Protein AF-0000000080105604 (afdb_homodimer)

Sequence (772 aa):
MICRACRFDKCVKAGMRRECVQKRRSNKKVPKKHMLREAEIKMEIVDDFKYECPGDQTDDNSPLSVEKKSPPEFVPLDSPGMAEFKYDIPSTSTSIPQPERTPSPQSTEPETSKILNMNGEEVLRYYVDQLKSSMDRRRMIFTDDALLAVVEERGDMPFDATEPPPHSLKRQYESQRFDNLLAFDFCKSCPGFDLMDREERAIFYRACSLAYCLLDIAWITVQAYPEERHEPFMMYTDGSVCSINDMSYGWEDEEDIAAHEKKKLFLGFIQRFHDAICTPMRKIKMTPVEFAALKALCIWKLGYCEFTNSMRTIGKEHQNALFSGLRVYYEDLYESQEEIGARFGNLVLLLGTVFEMNCLIMETYKSAEVFRLFKLDELSKSLLTLMICRACRFDKCVKAGMRRECVQKRRSNKKVPKKHMLREAEIKMEIVDDFKYECPGDQTDDNSPLSVEKKSPPEFVPLDSPGMAEFKYDIPSTSTSIPQPERTPSPQSTEPETSKILNMNGEEVLRYYVDQLKSSMDRRRMIFTDDALLAVVEERGDMPFDATEPPPHSLKRQYESQRFDNLLAFDFCKSCPGFDLMDREERAIFYRACSLAYCLLDIAWITVQAYPEERHEPFMMYTDGSVCSINDMSYGWEDEEDIAAHEKKKLFLGFIQRFHDAICTPMRKIKMTPVEFAALKALCIWKLGYCEFTNSMRTIGKEHQNALFSGLRVYYEDLYESQEEIGARFGNLVLLLGTVFEMNCLIMETYKSAEVFRLFKLDELSKSLLTL

Nearest PDB structures (foldseek):
  5wgq-assembly1_A  TM=8.119E-01  e=5.573E-05  Homo sapiens
  5dxm-assembly1_B  TM=7.760E-01  e=2.494E-05  Homo sapiens
  5dtv-assembly1_B  TM=7.612E-01  e=2.086E-05  Homo sapiens
  5e19-assembly1_B  TM=7.122E-01  e=3.119E-05  Homo sapiens
  5tlv-assembly1_A  TM=7.429E-01  e=1.245E-04  Homo sapiens

Structure (mmCIF, N/CA/C/O backbone):
data_AF-0000000080105604-model_v1
#
loop_
_entity.id
_entity.type
_entity.pdbx_description
1 polymer 'NR LBD domain-containing protein'
#
loop_
_atom_site.group_PDB
_atom_site.id
_atom_site.type_symbol
_atom_site.label_atom_id
_atom_site.label_alt_id
_atom_site.label_comp_id
_atom_site.label_asym_id
_atom_site.label_entity_id
_atom_site.label_seq_id
_atom_site.pdbx_PDB_ins_code
_atom_site.Cartn_x
_atom_site.Cartn_y
_atom_site.Cartn_z
_atom_site.occupancy
_atom_site.B_iso_or_equiv
_atom_site.auth_seq_id
_atom_site.auth_comp_id
_atom_site.auth_asym_id
_atom_site.auth_atom_id
_atom_site.pdbx_PDB_model_num
ATOM 1 N N . MET A 1 1 ? -24.172 -15.391 34.781 1 20.42 1 MET A N 1
ATOM 2 C CA . MET A 1 1 ? -24.625 -14.594 33.656 1 20.42 1 MET A CA 1
ATOM 3 C C . MET A 1 1 ? -23.906 -13.25 33.594 1 20.42 1 MET A C 1
ATOM 5 O O . MET A 1 1 ? -24.281 -12.32 34.312 1 20.42 1 MET A O 1
ATOM 9 N N . ILE A 1 2 ? -22.672 -13.203 33.531 1 29.23 2 ILE A N 1
ATOM 10 C CA . ILE A 1 2 ? -21.875 -12.016 33.812 1 29.23 2 ILE A CA 1
ATOM 11 C C . ILE A 1 2 ? -22.203 -10.914 32.812 1 29.23 2 ILE A C 1
ATOM 13 O O . ILE A 1 2 ? -22.203 -11.141 31.609 1 29.23 2 ILE A O 1
ATOM 17 N N . CYS A 1 3 ? -23.094 -9.977 33.281 1 29.39 3 CYS A N 1
ATOM 18 C CA . CYS A 1 3 ? -23.75 -8.914 32.5 1 29.39 3 CYS A CA 1
ATOM 19 C C . CYS A 1 3 ? -22.734 -8.125 31.688 1 29.39 3 CYS A C 1
ATOM 21 O O . CYS A 1 3 ? -21.547 -8.141 31.984 1 29.39 3 CYS A O 1
ATOM 23 N N . ARG A 1 4 ? -23.203 -7.773 30.625 1 34.03 4 ARG A N 1
ATOM 24 C CA . ARG A 1 4 ? -22.469 -7.039 29.594 1 34.03 4 ARG A CA 1
ATOM 25 C C . ARG A 1 4 ? -21.688 -5.883 30.203 1 34.03 4 ARG A C 1
ATOM 27 O O . ARG A 1 4 ? -20.625 -5.516 29.688 1 34.03 4 ARG A O 1
ATOM 34 N N . ALA A 1 5 ? -22.25 -5.152 31.234 1 37.66 5 ALA A N 1
ATOM 35 C CA . ALA A 1 5 ? -21.547 -4.141 32.031 1 37.66 5 ALA A CA 1
ATOM 36 C C . ALA A 1 5 ? -20.281 -4.715 32.656 1 37.66 5 ALA A C 1
ATOM 38 O O . ALA A 1 5 ? -19.25 -4.043 32.688 1 37.66 5 ALA A O 1
ATOM 39 N N . CYS A 1 6 ? -20.375 -5.93 33.125 1 41.91 6 CYS A N 1
ATOM 40 C CA . CYS A 1 6 ? -19.281 -6.598 33.844 1 41.91 6 CYS A CA 1
ATOM 41 C C . CYS A 1 6 ? -18.125 -6.887 32.875 1 41.91 6 CYS A C 1
ATOM 43 O O . CYS A 1 6 ? -16.984 -7.027 33.312 1 41.91 6 CYS A O 1
ATOM 45 N N . ARG A 1 7 ? -18.531 -7.094 31.516 1 35.81 7 ARG A N 1
ATOM 46 C CA . ARG A 1 7 ? -17.406 -7.305 30.594 1 35.81 7 ARG A CA 1
ATOM 47 C C . ARG A 1 7 ? -16.641 -6.008 30.359 1 35.81 7 ARG A C 1
ATOM 49 O O . ARG A 1 7 ? -15.422 -6.02 30.203 1 35.81 7 ARG A O 1
ATOM 56 N N . PHE A 1 8 ? -17.266 -4.82 30.344 1 39.59 8 PHE A N 1
ATOM 57 C CA . PHE A 1 8 ? -16.578 -3.535 30.281 1 39.59 8 PHE A CA 1
ATOM 58 C C . PHE A 1 8 ? -15.633 -3.363 31.469 1 39.59 8 PHE A C 1
ATOM 60 O O . PHE A 1 8 ? -14.469 -3.002 31.297 1 39.59 8 PHE A O 1
ATOM 67 N N . ASP A 1 9 ? -16.062 -3.531 32.719 1 44.75 9 ASP A N 1
ATOM 68 C CA . ASP A 1 9 ? -15.25 -3.355 33.906 1 44.75 9 ASP A CA 1
ATOM 69 C C . ASP A 1 9 ? -14.117 -4.379 33.969 1 44.75 9 ASP A C 1
ATOM 71 O O . ASP A 1 9 ? -13 -4.055 34.375 1 44.75 9 ASP A O 1
ATOM 75 N N . LYS A 1 10 ? -14.273 -5.602 33.562 1 44.5 10 LYS A N 1
ATOM 76 C CA . LYS A 1 10 ? -13.18 -6.574 33.562 1 44.5 10 LYS A CA 1
ATOM 77 C C . LYS A 1 10 ? -12.109 -6.199 32.531 1 44.5 10 LYS A C 1
ATOM 79 O O . LYS A 1 10 ? -10.914 -6.367 32.812 1 44.5 10 LYS A O 1
ATOM 84 N N . CYS A 1 11 ? -12.531 -5.684 31.422 1 39.91 11 CYS A N 1
ATOM 85 C CA . CYS A 1 11 ? -11.555 -5.238 30.438 1 39.91 11 CYS A CA 1
ATOM 86 C C . CYS A 1 11 ? -10.852 -3.971 30.906 1 39.91 11 CYS A C 1
ATOM 88 O O . CYS A 1 11 ? -9.633 -3.846 30.766 1 39.91 11 CYS A O 1
ATOM 90 N N . VAL A 1 12 ? -11.531 -2.996 31.516 1 47.06 12 VAL A N 1
ATOM 91 C CA . VAL A 1 12 ? -10.883 -1.841 32.125 1 47.06 12 VAL A CA 1
ATOM 92 C C . VAL A 1 12 ? -10.023 -2.295 33.312 1 47.06 12 VAL A C 1
ATOM 94 O O . VAL A 1 12 ? -8.891 -1.823 33.469 1 47.06 12 VAL A O 1
ATOM 97 N N . LYS A 1 13 ? -10.406 -3.174 34.188 1 49.12 13 LYS A N 1
ATOM 98 C CA . LYS A 1 13 ? -9.609 -3.697 35.281 1 49.12 13 LYS A CA 1
ATOM 99 C C . LYS A 1 13 ? -8.422 -4.508 34.781 1 49.12 13 LYS A C 1
ATOM 101 O O . LYS A 1 13 ? -7.375 -4.562 35.438 1 49.12 13 LYS A O 1
ATOM 106 N N . ALA A 1 14 ? -8.57 -5.152 33.594 1 44.41 14 ALA A N 1
ATOM 107 C CA . ALA A 1 14 ? -7.453 -5.898 33.031 1 44.41 14 ALA A CA 1
ATOM 108 C C . ALA A 1 14 ? -6.508 -4.977 32.281 1 44.41 14 ALA A C 1
ATOM 110 O O . ALA A 1 14 ? -5.535 -5.434 31.672 1 44.41 14 ALA A O 1
ATOM 111 N N . GLY A 1 15 ? -6.48 -3.684 32.25 1 39.56 15 GLY A N 1
ATOM 112 C CA . GLY A 1 15 ? -5.559 -2.645 31.828 1 39.56 15 GLY A CA 1
ATOM 113 C C . GLY A 1 15 ? -5.965 -1.988 30.516 1 39.56 15 GLY A C 1
ATOM 114 O O . GLY A 1 15 ? -5.164 -1.294 29.891 1 39.56 15 GLY A O 1
ATOM 115 N N . MET A 1 16 ? -7.234 -2.254 29.969 1 33.97 16 MET A N 1
ATOM 116 C CA . MET A 1 16 ? -7.656 -1.633 28.719 1 33.97 16 MET A CA 1
ATOM 117 C C . MET A 1 16 ? -8.25 -0.252 28.969 1 33.97 16 MET A C 1
ATOM 119 O O . MET A 1 16 ? -8.938 -0.042 29.969 1 33.97 16 MET A O 1
ATOM 123 N N . ARG A 1 17 ? -7.82 0.785 28.203 1 41.81 17 ARG A N 1
ATOM 124 C CA . ARG A 1 17 ? -8.359 2.129 28.375 1 41.81 17 ARG A CA 1
ATOM 125 C C . ARG A 1 17 ? -9.852 2.166 28.047 1 41.81 17 ARG A C 1
ATOM 127 O O . ARG A 1 17 ? -10.312 1.439 27.172 1 41.81 17 ARG A O 1
ATOM 134 N N . ARG A 1 18 ? -10.688 2.914 28.75 1 40.31 18 ARG A N 1
ATOM 135 C CA . ARG A 1 18 ? -12.133 3.09 28.75 1 40.31 18 ARG A CA 1
ATOM 136 C C . ARG A 1 18 ? -12.625 3.52 27.359 1 40.31 18 ARG A C 1
ATOM 138 O O . ARG A 1 18 ? -13.695 3.098 26.922 1 40.31 18 ARG A O 1
ATOM 145 N N . GLU A 1 19 ? -11.938 4.52 26.75 1 38.22 19 GLU A N 1
ATOM 146 C CA . GLU A 1 19 ? -12.367 5.172 25.516 1 38.22 19 GLU A CA 1
ATOM 147 C C . GLU A 1 19 ? -12.367 4.199 24.344 1 38.22 19 GLU A C 1
ATOM 149 O O . GLU A 1 19 ? -12.961 4.473 23.297 1 38.22 19 GLU A O 1
ATOM 154 N N . CYS A 1 20 ? -11.766 3.193 24.422 1 33.41 20 CYS A N 1
ATOM 155 C CA . CYS A 1 20 ? -11.586 2.188 23.391 1 33.41 20 CYS A CA 1
ATOM 156 C C . CYS A 1 20 ? -12.672 1.122 23.453 1 33.41 20 CYS A C 1
ATOM 158 O O . CYS A 1 20 ? -12.672 0.175 22.672 1 33.41 20 CYS A O 1
ATOM 160 N N . VAL A 1 21 ? -13.414 1.1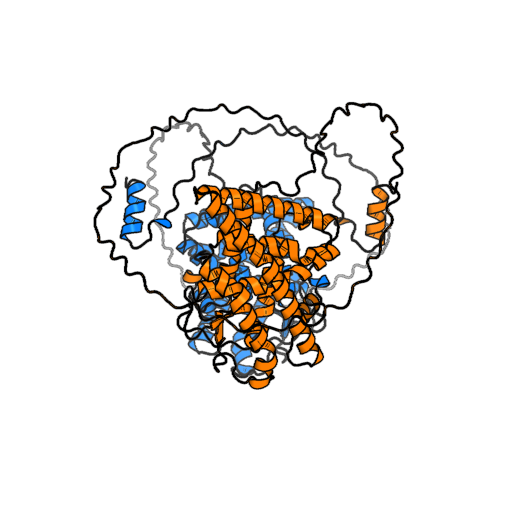2 24.438 1 33.88 21 VAL A N 1
ATOM 161 C CA . VAL A 1 21 ? -14.445 0.089 24.562 1 33.88 21 VAL A CA 1
ATOM 162 C C . VAL A 1 21 ? -15.695 0.521 23.797 1 33.88 21 VAL A C 1
ATOM 164 O O . VAL A 1 21 ? -16.219 1.612 24.031 1 33.88 21 VAL A O 1
ATOM 167 N N . GLN A 1 22 ? -15.945 0.01 22.531 1 32.94 22 GLN A N 1
ATOM 168 C CA . GLN A 1 22 ? -17.016 0.255 21.562 1 32.94 22 GLN A CA 1
ATOM 169 C C . GLN A 1 22 ? -18.391 0.135 22.219 1 32.94 22 GLN A C 1
ATOM 171 O O . GLN A 1 22 ? -18.672 -0.862 22.875 1 32.94 22 GLN A O 1
ATOM 176 N N . LYS A 1 23 ? -19.016 1.261 22.406 1 30.42 23 LYS A N 1
ATOM 177 C CA . LYS A 1 23 ? -20.422 1.244 22.781 1 30.42 23 LYS A CA 1
ATOM 178 C C . LYS A 1 23 ? -21.25 0.483 21.766 1 30.42 23 LYS A C 1
ATOM 180 O O . LYS A 1 23 ? -20.875 0.39 20.594 1 30.42 23 LYS A O 1
ATOM 185 N N . ARG A 1 24 ? -22.297 -0.171 22.031 1 28.25 24 ARG A N 1
ATOM 186 C CA . ARG A 1 24 ? -23.266 -1.003 21.312 1 28.25 24 ARG A CA 1
ATOM 187 C C . ARG A 1 24 ? -23.953 -0.209 20.219 1 28.25 24 ARG A C 1
ATOM 189 O O . ARG A 1 24 ? -24.469 0.885 20.453 1 28.25 24 ARG A O 1
ATOM 196 N N . ARG A 1 25 ? -23.75 -0.443 18.922 1 29.03 25 ARG A N 1
ATOM 197 C CA . ARG A 1 25 ? -24.516 0.068 17.781 1 29.03 25 ARG A CA 1
ATOM 198 C C . ARG A 1 25 ? -25.969 -0.353 17.875 1 29.03 25 ARG A C 1
ATOM 200 O O . ARG A 1 25 ? -26.281 -1.487 18.25 1 29.03 25 ARG A O 1
ATOM 207 N N . SER A 1 26 ? -26.906 0.546 18.125 1 24.44 26 SER A N 1
ATOM 208 C CA . SER A 1 26 ? -28.359 0.391 18 1 24.44 26 SER A CA 1
ATOM 209 C C . SER A 1 26 ? -28.719 -0.257 16.656 1 24.44 26 SER A C 1
ATOM 211 O O . SER A 1 26 ? -28.062 -0.03 15.648 1 24.44 26 SER A O 1
ATOM 213 N N . ASN A 1 27 ? -29.453 -1.349 16.672 1 22.72 27 ASN A N 1
ATOM 214 C CA . ASN A 1 27 ? -30.062 -2.225 15.68 1 22.72 27 ASN A CA 1
ATOM 215 C C . ASN A 1 27 ? -30.922 -1.442 14.688 1 22.72 27 ASN A C 1
ATOM 217 O O . ASN A 1 27 ? -32 -0.991 15.039 1 22.72 27 ASN A O 1
ATOM 221 N N . LYS A 1 28 ? -30.422 -0.578 13.898 1 25.14 28 LYS A N 1
ATOM 222 C CA . LYS A 1 28 ? -31.344 0.033 12.938 1 25.14 28 LYS A CA 1
ATOM 223 C C . LYS A 1 28 ? -32.156 -1.027 12.195 1 25.14 28 LYS A C 1
ATOM 225 O O . LYS A 1 28 ? -31.625 -2.094 11.859 1 25.14 28 LYS A O 1
ATOM 230 N N . LYS A 1 29 ? -33.5 -0.917 12.188 1 22.95 29 LYS A N 1
ATOM 231 C CA . LYS A 1 29 ? -34.594 -1.655 11.602 1 22.95 29 LYS A CA 1
ATOM 232 C C . LYS A 1 29 ? -34.344 -1.968 10.133 1 22.95 29 LYS A C 1
ATOM 234 O O . LYS A 1 29 ? -33.969 -1.086 9.367 1 22.95 29 LYS A O 1
ATOM 239 N N . VAL A 1 30 ? -34.188 -3.258 9.695 1 19.7 30 VAL A N 1
ATOM 240 C CA . VAL A 1 30 ? -34.031 -3.957 8.422 1 19.7 30 VAL A CA 1
ATOM 241 C C . VAL A 1 30 ? -35.281 -3.725 7.555 1 19.7 30 VAL A C 1
ATOM 243 O O . VAL A 1 30 ? -36.375 -4.098 7.93 1 19.7 30 VAL A O 1
ATOM 246 N N . PRO A 1 31 ? -35.375 -2.566 6.824 1 22.38 31 PRO A N 1
ATOM 247 C CA . PRO A 1 31 ? -36.562 -2.428 5.965 1 22.38 31 PRO A CA 1
ATOM 248 C C . PRO A 1 31 ? -36.812 -3.664 5.109 1 22.38 31 PRO A C 1
ATOM 250 O O . PRO A 1 31 ? -35.875 -4.41 4.801 1 22.38 31 PRO A O 1
ATOM 253 N N . LYS A 1 32 ? -38.094 -4.09 5.082 1 18.98 32 LYS A N 1
ATOM 254 C CA . LYS A 1 32 ? -38.781 -5.215 4.461 1 18.98 32 LYS A CA 1
ATOM 255 C C . LYS A 1 32 ? -38.406 -5.348 2.988 1 18.98 32 LYS A C 1
ATOM 257 O O . LYS A 1 32 ? -38.062 -4.355 2.336 1 18.98 32 LYS A O 1
ATOM 262 N N . LYS A 1 33 ? -38.406 -6.621 2.406 1 22.41 33 LYS A N 1
ATOM 263 C CA . LYS A 1 33 ? -38 -7.465 1.284 1 22.41 33 LYS A CA 1
ATOM 264 C C . LYS A 1 33 ? -38.812 -7.137 0.035 1 22.41 33 LYS A C 1
ATOM 266 O O . LYS A 1 33 ? -40.031 -7.336 0.007 1 22.41 33 LYS A O 1
ATOM 271 N N . HIS A 1 34 ? -38.719 -5.914 -0.588 1 20.42 34 HIS A N 1
ATOM 272 C CA . HIS A 1 34 ? -39.531 -5.754 -1.794 1 20.42 34 HIS A CA 1
ATOM 273 C C . HIS A 1 34 ? -39.281 -6.902 -2.77 1 20.42 34 HIS A C 1
ATOM 275 O O . HIS A 1 34 ? -38.156 -7.414 -2.875 1 20.42 34 HIS A O 1
ATOM 281 N N . MET A 1 35 ? -40.344 -7.598 -3.24 1 17.69 35 MET A N 1
ATOM 282 C CA . MET A 1 35 ? -40.625 -8.734 -4.102 1 17.69 35 MET A CA 1
ATOM 283 C C . MET A 1 35 ? -40.062 -8.531 -5.504 1 17.69 35 MET A C 1
ATOM 285 O O . MET A 1 35 ? -40.156 -7.422 -6.043 1 17.69 35 MET A O 1
ATOM 289 N N . LEU A 1 36 ? -39.125 -9.328 -5.867 1 18.25 36 LEU A N 1
ATOM 290 C CA . LEU A 1 36 ? -38.312 -9.617 -7.059 1 18.25 36 LEU A CA 1
ATOM 291 C C . LEU A 1 36 ? -39.219 -9.82 -8.273 1 18.25 36 LEU A C 1
ATOM 293 O O . LEU A 1 36 ? -40.031 -10.742 -8.289 1 18.25 36 LEU A O 1
ATOM 297 N N . ARG A 1 37 ? -39.719 -8.734 -8.828 1 18.03 37 ARG A N 1
ATOM 298 C CA . ARG A 1 37 ? -40.469 -8.93 -10.055 1 18.03 37 ARG A CA 1
ATOM 299 C C . ARG A 1 37 ? -39.719 -9.812 -11.047 1 18.03 37 ARG A C 1
ATOM 301 O O . ARG A 1 37 ? -38.5 -9.797 -11.07 1 18.03 37 ARG A O 1
ATOM 308 N N . GLU A 1 38 ? -40.312 -10.828 -11.742 1 17.86 38 GLU A N 1
ATOM 309 C CA . GLU A 1 38 ? -40.156 -11.953 -12.656 1 17.86 38 GLU A CA 1
ATOM 310 C C . GLU A 1 38 ? -39.625 -11.492 -14.016 1 17.86 38 GLU A C 1
ATOM 312 O O . GLU A 1 38 ? -40.344 -10.82 -14.766 1 17.86 38 GLU A O 1
ATOM 317 N N . ALA A 1 39 ? -38.562 -10.781 -14.039 1 19.19 39 ALA A N 1
ATOM 318 C CA . ALA A 1 39 ? -38.094 -10.359 -15.352 1 19.19 39 ALA A CA 1
ATOM 319 C C . ALA A 1 39 ? -38.031 -11.539 -16.312 1 19.19 39 ALA A C 1
ATOM 321 O O . ALA A 1 39 ? -37.406 -12.57 -16.016 1 19.19 39 ALA A O 1
ATOM 322 N N . GLU A 1 40 ? -38.969 -11.781 -17.156 1 18.84 40 GLU A N 1
ATOM 323 C CA . GLU A 1 40 ? -39.156 -12.688 -18.281 1 18.84 40 GLU A CA 1
ATOM 324 C C . GLU A 1 40 ? -38.031 -12.555 -19.297 1 18.84 40 GLU A C 1
ATOM 326 O O . GLU A 1 40 ? -37.812 -11.492 -19.875 1 18.84 40 GLU A O 1
ATOM 331 N N . ILE A 1 41 ? -36.875 -12.93 -18.891 1 18.17 41 ILE A N 1
ATOM 332 C CA . ILE A 1 41 ? -35.75 -12.992 -19.781 1 18.17 41 ILE A CA 1
ATOM 333 C C . ILE A 1 41 ? -36.125 -13.719 -21.078 1 18.17 41 ILE A C 1
ATOM 335 O O . ILE A 1 41 ? -36.469 -14.906 -21.047 1 18.17 41 ILE A O 1
ATOM 339 N N . LYS A 1 42 ? -36.969 -13.039 -21.828 1 17.92 42 LYS A N 1
ATOM 340 C CA . LYS A 1 42 ? -37.25 -13.648 -23.109 1 17.92 42 LYS A CA 1
ATOM 341 C C . LYS A 1 42 ? -35.969 -14.008 -23.859 1 17.92 42 LYS A C 1
ATOM 343 O O . LYS A 1 42 ? -35.125 -13.141 -24.094 1 17.92 42 LYS A O 1
ATOM 348 N N . MET A 1 43 ? -35.406 -15.289 -23.766 1 18.3 43 MET A N 1
ATOM 349 C CA . MET A 1 43 ? -34.312 -16.062 -24.344 1 18.3 43 MET A CA 1
ATOM 350 C C . MET A 1 43 ? -34.344 -15.977 -25.875 1 18.3 43 MET A C 1
ATOM 352 O O . MET A 1 43 ? -35.219 -16.547 -26.516 1 18.3 43 MET A O 1
ATOM 356 N N . GLU A 1 44 ? -34.469 -14.828 -26.453 1 18.88 44 GLU A N 1
ATOM 357 C CA . GLU A 1 44 ? -34.562 -15.07 -27.891 1 18.88 44 GLU A CA 1
ATOM 358 C C . GLU A 1 44 ? -33.312 -15.789 -28.406 1 18.88 44 GLU A C 1
ATOM 360 O O . GLU A 1 44 ? -32.188 -15.344 -28.156 1 18.88 44 GLU A O 1
ATOM 365 N N . ILE A 1 45 ? -33.406 -17.094 -28.703 1 19.42 45 ILE A N 1
ATOM 366 C CA . ILE A 1 45 ? -32.625 -18.188 -29.234 1 19.42 45 ILE A CA 1
ATOM 367 C C . ILE A 1 45 ? -32.062 -17.797 -30.594 1 19.42 45 ILE A C 1
ATOM 369 O O . ILE A 1 45 ? -32.781 -17.641 -31.578 1 19.42 45 ILE A O 1
ATOM 373 N N . VAL A 1 46 ? -31.375 -16.719 -30.625 1 18.98 46 VAL A N 1
ATOM 374 C CA . VAL A 1 46 ? -30.969 -16.422 -32 1 18.98 46 VAL A CA 1
ATOM 375 C C . VAL A 1 46 ? -30.281 -17.641 -32.625 1 18.98 46 VAL A C 1
ATOM 377 O O . VAL A 1 46 ? -29.391 -18.234 -32 1 18.98 46 VAL A O 1
ATOM 380 N N . ASP A 1 47 ? -30.859 -18.25 -33.625 1 17.58 47 ASP A N 1
ATOM 381 C CA . ASP A 1 47 ? -30.781 -19.453 -34.438 1 17.58 47 ASP A CA 1
ATOM 382 C C . ASP A 1 47 ? -29.359 -19.656 -34.969 1 17.58 47 ASP A C 1
ATOM 384 O O . ASP A 1 47 ? -28.719 -20.672 -34.656 1 17.58 47 ASP A O 1
ATOM 388 N N . ASP A 1 48 ? -29.062 -19.406 -36.281 1 18.61 48 ASP A N 1
ATOM 389 C CA . ASP A 1 48 ? -28.828 -20.375 -37.344 1 18.61 48 ASP A CA 1
ATOM 390 C C . ASP A 1 48 ? -27.344 -20.438 -37.688 1 18.61 48 ASP A C 1
ATOM 392 O O . ASP A 1 48 ? -26.969 -20.953 -38.75 1 18.61 48 ASP A O 1
ATOM 396 N N . PHE A 1 49 ? -26.422 -19.906 -36.938 1 18.14 49 PHE A N 1
ATOM 397 C CA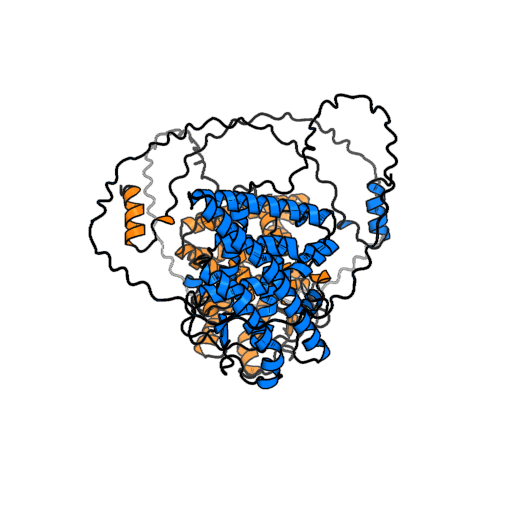 . PHE A 1 49 ? -25.219 -19.75 -37.75 1 18.14 49 PHE A CA 1
ATOM 398 C C . PHE A 1 49 ? -24.734 -21.094 -38.281 1 18.14 49 PHE A C 1
ATOM 400 O O . PHE A 1 49 ? -24.547 -22.031 -37.5 1 18.14 49 PHE A O 1
ATOM 407 N N . LYS A 1 50 ? -24.891 -21.438 -39.469 1 16.91 50 LYS A N 1
ATOM 408 C CA . LYS A 1 50 ? -24.609 -22.578 -40.344 1 16.91 50 LYS A CA 1
ATOM 409 C C . LYS A 1 50 ? -23.109 -22.828 -40.438 1 16.91 50 LYS A C 1
ATOM 411 O O . LYS A 1 50 ? -22.375 -22.031 -41.031 1 16.91 50 LYS A O 1
ATOM 416 N N . TYR A 1 51 ? -22.438 -23.328 -39.312 1 17.84 51 TYR A N 1
ATOM 417 C CA . TYR A 1 51 ? -21.031 -23.719 -39.406 1 17.84 51 TYR A CA 1
ATOM 418 C C . TYR A 1 51 ? -20.812 -24.703 -40.531 1 17.84 51 TYR A C 1
ATOM 420 O O . TYR A 1 51 ? -21.469 -25.75 -40.594 1 17.84 51 TYR A O 1
ATOM 428 N N . GLU A 1 52 ? -20.672 -24.328 -41.719 1 17.73 52 GLU A N 1
ATOM 429 C CA . GLU A 1 52 ? -20.359 -25.281 -42.781 1 17.73 52 GLU A CA 1
ATOM 430 C C . GLU A 1 52 ? -19.047 -26.016 -42.469 1 17.73 52 GLU A C 1
ATOM 432 O O . GLU A 1 52 ? -18.016 -25.375 -42.281 1 17.73 52 GLU A O 1
ATOM 437 N N . CYS A 1 53 ? -19.125 -27.156 -41.75 1 18.38 53 CYS A N 1
ATOM 438 C CA . CYS A 1 53 ? -18.109 -28.125 -41.406 1 18.38 53 CYS A CA 1
ATOM 439 C C . CYS A 1 53 ? -17.328 -28.594 -42.625 1 18.38 53 CYS A C 1
ATOM 441 O O . CYS A 1 53 ? -17.906 -29.203 -43.531 1 18.38 53 CYS A O 1
ATOM 443 N N . PRO A 1 54 ? -16.438 -27.875 -43.188 1 18.05 54 PRO A N 1
ATOM 444 C CA . PRO A 1 54 ? -15.93 -28.641 -44.312 1 18.05 54 PRO A CA 1
ATOM 445 C C . PRO A 1 54 ? -15.375 -30 -43.906 1 18.05 54 PRO A C 1
ATOM 447 O O . PRO A 1 54 ? -15.016 -30.203 -42.75 1 18.05 54 PRO A O 1
ATOM 450 N N . GLY A 1 55 ? -15.461 -31.125 -44.812 1 16.38 55 GLY A N 1
ATOM 451 C CA . GLY A 1 55 ? -15.477 -32.562 -44.938 1 16.38 55 GLY A CA 1
ATOM 452 C C . GLY A 1 55 ? -14.164 -33.219 -44.531 1 16.38 55 GLY A C 1
ATOM 453 O O . GLY A 1 55 ? -14.141 -34.125 -43.688 1 16.38 55 GLY A O 1
ATOM 454 N N . ASP A 1 56 ? -13.031 -33.344 -45.281 1 16.47 56 ASP A N 1
ATOM 455 C CA . ASP A 1 56 ? -12.703 -34.656 -45.844 1 16.47 56 ASP A CA 1
ATOM 456 C C . ASP A 1 56 ? -11.625 -35.344 -45 1 16.47 56 ASP A C 1
ATOM 458 O O . ASP A 1 56 ? -11.625 -36.562 -44.875 1 16.47 56 ASP A O 1
ATOM 462 N N . GLN A 1 57 ? -10.547 -34.719 -44.375 1 18.03 57 GLN A N 1
ATOM 463 C CA . GLN A 1 57 ? -9.359 -35.469 -44.781 1 18.03 57 GLN A CA 1
ATOM 464 C C . GLN A 1 57 ? -9.289 -36.812 -44.031 1 18.03 57 GLN A C 1
ATOM 466 O O . GLN A 1 57 ? -9.883 -36.969 -42.969 1 18.03 57 GLN A O 1
ATOM 471 N N . THR A 1 58 ? -8.391 -37.875 -44.594 1 17.45 58 THR A N 1
ATOM 472 C CA . THR A 1 58 ? -8.172 -39.312 -44.719 1 17.45 58 THR A CA 1
ATOM 473 C C . THR A 1 58 ? -7.609 -39.906 -43.406 1 17.45 58 THR A C 1
ATOM 475 O O . THR A 1 58 ? -7.047 -39.156 -42.594 1 17.45 58 THR A O 1
ATOM 478 N N . ASP A 1 59 ? -7.559 -41.281 -43.25 1 16.73 59 ASP A N 1
ATOM 479 C CA . ASP A 1 59 ? -7.77 -42.5 -42.438 1 16.73 59 ASP A CA 1
ATOM 480 C C . ASP A 1 59 ? -6.488 -42.875 -41.719 1 16.73 59 ASP A C 1
ATOM 482 O O . ASP A 1 59 ? -6.527 -43.688 -40.781 1 16.73 59 ASP A O 1
ATOM 486 N N . ASP A 1 60 ? -5.199 -42.5 -41.906 1 19.03 60 ASP A N 1
ATOM 487 C CA . ASP A 1 60 ? -4.324 -43.688 -41.938 1 19.03 60 ASP A CA 1
ATOM 488 C C . ASP A 1 60 ? -4.043 -44.188 -40.531 1 19.03 60 ASP A C 1
ATOM 490 O O . ASP A 1 60 ? -3.807 -43.406 -39.625 1 19.03 60 ASP A O 1
ATOM 494 N N . ASN A 1 61 ? -4.234 -45.594 -40.219 1 17.25 61 ASN A N 1
ATOM 495 C CA . ASN A 1 61 ? -4.457 -46.594 -39.188 1 17.25 61 ASN A CA 1
ATOM 496 C C . ASN A 1 61 ? -3.184 -46.875 -38.375 1 17.25 61 ASN A C 1
ATOM 498 O O . ASN A 1 61 ? -3.193 -47.688 -37.469 1 17.25 61 ASN A O 1
ATOM 502 N N . SER A 1 62 ? -1.895 -46.5 -38.594 1 20.23 62 SER A N 1
ATOM 503 C CA . SER A 1 62 ? -1 -47.625 -38.375 1 20.23 62 SER A CA 1
ATOM 504 C C . SER A 1 62 ? -0.821 -47.875 -36.875 1 20.23 62 SER A C 1
ATOM 506 O O . SER A 1 62 ? -0.688 -46.938 -36.062 1 20.23 62 SER A O 1
ATOM 508 N N . PRO A 1 63 ? -0.863 -49.219 -36.344 1 19.33 63 PRO A N 1
ATOM 509 C CA . PRO A 1 63 ? -1.071 -49.938 -35.062 1 19.33 63 PRO A CA 1
ATOM 510 C C . PRO A 1 63 ? 0.172 -49.938 -34.188 1 19.33 63 PRO A C 1
ATOM 512 O O . PRO A 1 63 ? 1.023 -50.812 -34.312 1 19.33 63 PRO A O 1
ATOM 515 N N . LEU A 1 64 ? 0.893 -48.875 -33.906 1 19.72 64 LEU A N 1
ATOM 516 C CA . LEU A 1 64 ? 2.215 -49.219 -33.406 1 19.72 64 LEU A CA 1
ATOM 517 C C . LEU A 1 64 ? 2.109 -49.969 -32.062 1 19.72 64 LEU A C 1
ATOM 519 O O . LEU A 1 64 ? 1.277 -49.656 -31.234 1 19.72 64 LEU A O 1
ATOM 523 N N . SER A 1 65 ? 2.717 -51.219 -31.969 1 19.03 65 SER A N 1
ATOM 524 C CA . SER A 1 65 ? 2.879 -52.375 -31.125 1 19.03 65 SER A CA 1
ATOM 525 C C . SER A 1 65 ? 3.533 -52.031 -29.797 1 19.03 65 SER A C 1
ATOM 527 O O . SER A 1 65 ? 4.465 -51.219 -29.75 1 19.03 65 SER A O 1
ATOM 529 N N . VAL A 1 66 ? 3.008 -52.5 -28.656 1 19.45 66 VAL A N 1
ATOM 530 C CA . VAL A 1 66 ? 2.844 -52.312 -27.219 1 19.45 66 VAL A CA 1
ATOM 531 C C . VAL A 1 66 ? 4.023 -52.938 -26.484 1 19.45 66 VAL A C 1
ATOM 533 O O . VAL A 1 66 ? 4.137 -52.812 -25.266 1 19.45 66 VAL A O 1
ATOM 536 N N . GLU A 1 67 ? 5.176 -53.125 -26.922 1 18.3 67 GLU A N 1
ATOM 537 C CA . GLU A 1 67 ? 5.777 -54.281 -26.25 1 18.3 67 GLU A CA 1
ATOM 538 C C . GLU A 1 67 ? 6.199 -53.906 -24.828 1 18.3 67 GLU A C 1
ATOM 540 O O . GLU A 1 67 ? 6.609 -54.781 -24.047 1 18.3 67 GLU A O 1
ATOM 545 N N . LYS A 1 68 ? 6.168 -52.75 -24.422 1 18.39 68 LYS A N 1
ATOM 546 C CA . LYS A 1 68 ? 7.082 -52.594 -23.297 1 18.39 68 LYS A CA 1
ATOM 547 C C . LYS A 1 68 ? 6.871 -53.656 -22.25 1 18.39 68 LYS A C 1
ATOM 549 O O . LYS A 1 68 ? 5.758 -54.188 -22.094 1 18.39 68 LYS A O 1
ATOM 554 N N . LYS A 1 69 ? 7.906 -54 -21.438 1 19.75 69 LYS A N 1
ATOM 555 C CA . LYS A 1 69 ? 8.805 -54.781 -20.609 1 19.75 69 LYS A CA 1
ATOM 556 C C . LYS A 1 69 ? 8.312 -54.812 -19.156 1 19.75 69 LYS A C 1
ATOM 558 O O . LYS A 1 69 ? 7.781 -53.812 -18.656 1 19.75 69 LYS A O 1
ATOM 563 N N . SER A 1 70 ? 8.211 -56.031 -18.422 1 18.88 70 SER A N 1
ATOM 564 C CA . SER A 1 70 ? 7.641 -56.625 -17.219 1 18.88 70 SER A CA 1
ATOM 565 C C . SER A 1 70 ? 8.25 -56 -15.969 1 18.88 70 SER A C 1
ATOM 567 O O . SER A 1 70 ? 9.477 -55.844 -15.875 1 18.88 70 SER A O 1
ATOM 569 N N . PRO A 1 71 ? 7.598 -55.094 -15.18 1 22.28 71 PRO A N 1
ATOM 570 C CA . PRO A 1 71 ? 8.008 -54.312 -14.008 1 22.28 71 PRO A CA 1
ATOM 571 C C . PRO A 1 71 ? 8.461 -55.219 -12.844 1 22.28 71 PRO A C 1
ATOM 573 O O . PRO A 1 71 ? 7.785 -56.188 -12.508 1 22.28 71 PRO A O 1
ATOM 576 N N . PRO A 1 72 ? 9.742 -55.469 -12.719 1 21.75 72 PRO A N 1
ATOM 577 C CA . PRO A 1 72 ? 10.164 -56.5 -11.766 1 21.75 72 PRO A CA 1
ATOM 578 C C . PRO A 1 72 ? 9.461 -56.375 -10.414 1 21.75 72 PRO A C 1
ATOM 580 O O . PRO A 1 72 ? 8.938 -55.312 -10.086 1 21.75 72 PRO A O 1
ATOM 583 N N . GLU A 1 73 ? 9.344 -57.5 -9.656 1 20.56 73 GLU A N 1
ATOM 584 C CA . GLU A 1 73 ? 8.617 -58.031 -8.516 1 20.56 73 GLU A CA 1
ATOM 585 C C . GLU A 1 73 ? 9.016 -57.344 -7.223 1 20.56 73 GLU A C 1
ATOM 587 O O . GLU A 1 73 ? 10.195 -57.312 -6.867 1 20.56 73 GLU A O 1
ATOM 592 N N . PHE A 1 74 ? 8.562 -56.188 -6.918 1 21.14 74 PHE A N 1
ATOM 593 C CA . PHE A 1 74 ? 8.805 -55.469 -5.684 1 21.14 74 PHE A CA 1
ATOM 594 C C . PHE A 1 74 ? 8.531 -56.344 -4.469 1 21.14 74 PHE A C 1
ATOM 596 O O . PHE A 1 74 ? 7.473 -56.969 -4.371 1 21.14 74 PHE A O 1
ATOM 603 N N . VAL A 1 75 ? 9.57 -56.969 -3.939 1 23.17 75 VAL A N 1
ATOM 604 C CA . VAL A 1 75 ? 9.508 -57.844 -2.785 1 23.17 75 VAL A CA 1
ATOM 605 C C . VAL A 1 75 ? 8.781 -57.156 -1.634 1 23.17 75 VAL A C 1
ATOM 607 O O . VAL A 1 75 ? 9.062 -56 -1.334 1 23.17 75 VAL A O 1
ATOM 610 N N . PRO A 1 76 ? 7.602 -57.719 -1.21 1 22.48 76 PRO A N 1
ATOM 611 C CA . PRO A 1 76 ? 6.57 -57.281 -0.262 1 22.48 76 PRO A CA 1
ATOM 612 C C . PRO A 1 76 ? 7.109 -57.094 1.154 1 22.48 76 PRO A C 1
ATOM 614 O O . PRO A 1 76 ? 7.633 -58.031 1.748 1 22.48 76 PRO A O 1
ATOM 617 N N . LEU A 1 77 ? 8.062 -56.125 1.319 1 22.75 77 LEU A N 1
ATOM 618 C CA . LEU A 1 77 ? 8.562 -56.125 2.691 1 22.75 77 LEU A CA 1
ATOM 619 C C . LEU A 1 77 ? 7.414 -56.219 3.688 1 22.75 77 LEU A C 1
ATOM 621 O O . LEU A 1 77 ? 6.328 -55.688 3.449 1 22.75 77 LEU A O 1
ATOM 625 N N . ASP A 1 78 ? 7.52 -57.125 4.629 1 21.45 78 ASP A N 1
ATOM 626 C CA . ASP A 1 78 ? 6.664 -57.719 5.66 1 21.45 78 ASP A CA 1
ATOM 627 C C . ASP A 1 78 ? 6.035 -56.625 6.527 1 21.45 78 ASP A C 1
ATOM 629 O O . ASP A 1 78 ? 6.742 -55.781 7.09 1 21.45 78 ASP A O 1
ATOM 633 N N . SER A 1 79 ? 4.918 -56.125 6.105 1 21.7 79 SER A N 1
ATOM 634 C CA . SER A 1 79 ? 4.078 -55.094 6.742 1 21.7 79 SER A CA 1
ATOM 635 C C . SER A 1 79 ? 3.789 -55.469 8.195 1 21.7 79 SER A C 1
ATOM 637 O O . SER A 1 79 ? 3.291 -56.562 8.484 1 21.7 79 SER A O 1
ATOM 639 N N . PRO A 1 80 ? 4.676 -55.031 9.094 1 22.73 80 PRO A N 1
ATOM 640 C CA . PRO A 1 80 ? 4.348 -55.531 10.422 1 22.73 80 PRO A CA 1
ATOM 641 C C . PRO A 1 80 ? 2.852 -55.469 10.727 1 22.73 80 PRO A C 1
ATOM 643 O O . PRO A 1 80 ? 2.129 -54.688 10.117 1 22.73 80 PRO A O 1
ATOM 646 N N . GLY A 1 81 ? 2.303 -56.5 11.242 1 19.62 81 GLY A N 1
ATOM 647 C CA . GLY A 1 81 ? 0.957 -56.938 11.57 1 19.62 81 GLY A CA 1
ATOM 648 C C . GLY A 1 81 ? 0.171 -55.938 12.359 1 19.62 81 GLY A C 1
ATOM 649 O O . GLY A 1 81 ? 0.67 -55.375 13.344 1 19.62 81 GLY A O 1
ATOM 650 N N . MET A 1 82 ? -0.469 -55.062 11.695 1 19.95 82 MET A N 1
ATOM 651 C CA . MET A 1 82 ? -1.358 -54.062 12.305 1 19.95 82 MET A CA 1
ATOM 652 C C . MET A 1 82 ? -2.256 -54.719 13.352 1 19.95 82 MET A C 1
ATOM 654 O O . MET A 1 82 ? -2.906 -55.75 13.07 1 19.95 82 MET A O 1
ATOM 658 N N . ALA A 1 83 ? -1.86 -54.594 14.594 1 20.73 83 ALA A N 1
ATOM 659 C CA . ALA A 1 83 ? -2.611 -55.125 15.727 1 20.73 83 ALA A CA 1
ATOM 660 C C . ALA A 1 83 ? -4.094 -54.781 15.609 1 20.73 83 ALA A C 1
ATOM 662 O O . ALA A 1 83 ? -4.457 -53.656 15.305 1 20.73 83 ALA A O 1
ATOM 663 N N . GLU A 1 84 ? -4.922 -55.719 15.141 1 21.19 84 GLU A N 1
ATOM 664 C CA . GLU A 1 84 ? -6.367 -55.75 14.953 1 21.19 84 GLU A CA 1
ATOM 665 C C . GLU A 1 84 ? -7.09 -55.188 16.172 1 21.19 84 GLU A C 1
ATOM 667 O O . GLU A 1 84 ? -7.105 -55.844 17.234 1 21.19 84 GLU A O 1
ATOM 672 N N . PHE A 1 85 ? -6.793 -53.938 16.562 1 20.23 85 PHE A N 1
ATOM 673 C CA . PHE A 1 85 ? -7.512 -53.594 17.781 1 20.23 85 PHE A CA 1
ATOM 674 C C . PHE A 1 85 ? -9.008 -53.844 17.625 1 20.23 85 PHE A C 1
ATOM 676 O O . PHE A 1 85 ? -9.641 -53.281 16.719 1 20.23 85 PHE A O 1
ATOM 683 N N . LYS A 1 86 ? -9.344 -55 17.828 1 20.3 86 LYS A N 1
ATOM 684 C CA . LYS A 1 86 ? -10.695 -55.562 17.828 1 20.3 86 LYS A CA 1
ATOM 685 C C . LYS A 1 86 ? -11.617 -54.75 18.75 1 20.3 86 LYS A C 1
ATOM 687 O O . LYS A 1 86 ? -11.484 -54.812 19.969 1 20.3 86 LYS A O 1
ATOM 692 N N . TYR A 1 87 ? -11.953 -53.5 18.359 1 20.48 87 TYR A N 1
ATOM 693 C CA . TYR A 1 87 ? -12.953 -52.781 19.141 1 20.48 87 TYR A CA 1
ATOM 694 C C . TYR A 1 87 ? -14.227 -53.625 19.281 1 20.48 87 TYR A C 1
ATOM 696 O O . TYR A 1 87 ? -14.789 -54.062 18.297 1 20.48 87 TYR A O 1
ATOM 704 N N . ASP A 1 88 ? -14.203 -54.438 20.156 1 20.88 88 ASP A N 1
ATOM 705 C CA . ASP A 1 88 ? -15.383 -55.188 20.547 1 20.88 88 ASP A CA 1
ATOM 706 C C . ASP A 1 88 ? -16.578 -54.281 20.781 1 20.88 88 ASP A C 1
ATOM 708 O O . ASP A 1 88 ? -16.562 -53.438 21.672 1 20.88 88 ASP A O 1
ATOM 712 N N . ILE A 1 89 ? -17.094 -53.812 19.719 1 23.12 89 ILE A N 1
ATOM 713 C CA . ILE A 1 89 ? -18.344 -53.094 19.828 1 23.12 89 ILE A CA 1
ATOM 714 C C . ILE A 1 89 ? -19.406 -53.969 20.484 1 23.12 89 ILE A C 1
ATOM 716 O O . ILE A 1 89 ? -19.75 -55.031 19.969 1 23.12 89 ILE A O 1
ATOM 720 N N . PRO A 1 90 ? -19.422 -54.062 21.781 1 21.56 90 PRO A N 1
ATOM 721 C CA . PRO A 1 90 ? -20.5 -54.844 22.375 1 21.56 90 PRO A CA 1
ATOM 722 C C . PRO A 1 90 ? -21.875 -54.469 21.844 1 21.56 90 PRO A C 1
ATOM 724 O O . PRO A 1 90 ? -22.156 -53.281 21.656 1 21.56 90 PRO A O 1
ATOM 727 N N . SER A 1 91 ? -22.469 -55.312 20.953 1 22.84 91 SER A N 1
ATOM 728 C CA . SER A 1 91 ? -23.75 -55.281 20.266 1 22.84 91 SER A CA 1
ATOM 729 C C . SER A 1 91 ? -24.906 -55.156 21.25 1 22.84 91 SER A C 1
ATOM 731 O O . SER A 1 91 ? -25.578 -56.156 21.547 1 22.84 91 SER A O 1
ATOM 733 N N . THR A 1 92 ? -24.75 -54.625 22.469 1 21.56 92 THR A N 1
ATOM 734 C CA . THR A 1 92 ? -25.938 -54.812 23.281 1 21.56 92 THR A CA 1
ATOM 735 C C . THR A 1 92 ? -27.172 -54.25 22.578 1 21.56 92 THR A C 1
ATOM 737 O O . THR A 1 92 ? -27.203 -53.062 22.234 1 21.56 92 THR A O 1
ATOM 740 N N . SER A 1 93 ? -27.953 -55.094 21.906 1 22.17 93 SER A N 1
ATOM 741 C CA . SER A 1 93 ? -29.172 -55.031 21.125 1 22.17 93 SER A CA 1
ATOM 742 C C . SER A 1 93 ? -30.297 -54.375 21.938 1 22.17 93 SER A C 1
ATOM 744 O O . SER A 1 93 ? -31.469 -54.469 21.562 1 22.17 93 SER A O 1
ATOM 746 N N . THR A 1 94 ? -30.062 -53.656 23.062 1 22.36 94 THR A N 1
ATOM 747 C CA . THR A 1 94 ? -31.312 -53.469 23.781 1 22.36 94 THR A CA 1
ATOM 748 C C . THR A 1 94 ? -32.344 -52.75 22.906 1 22.36 94 THR A C 1
ATOM 750 O O . THR A 1 94 ? -32.031 -51.656 22.359 1 22.36 94 THR A O 1
ATOM 753 N N . SER A 1 95 ? -33.312 -53.438 22.375 1 23.3 95 SER A N 1
ATOM 754 C CA . SER A 1 95 ? -34.469 -53.188 21.531 1 23.3 95 SER A CA 1
ATOM 755 C C . SER A 1 95 ? -35.312 -52.031 22.094 1 23.3 95 SER A C 1
ATOM 757 O O . SER A 1 95 ? -36.5 -51.906 21.734 1 23.3 95 SER A O 1
ATOM 759 N N . ILE A 1 96 ? -34.75 -51 22.75 1 24.28 96 ILE A N 1
ATOM 760 C CA . ILE A 1 96 ? -35.844 -50.219 23.344 1 24.28 96 ILE A CA 1
ATOM 761 C C . ILE A 1 96 ? -36.75 -49.688 22.234 1 24.28 96 ILE A C 1
ATOM 763 O O . ILE A 1 96 ? -36.281 -49.219 21.203 1 24.28 96 ILE A O 1
ATOM 767 N N . PRO A 1 97 ? -38 -50.125 22.234 1 25.58 97 PRO A N 1
ATOM 768 C CA . PRO A 1 97 ? -39.062 -49.781 21.297 1 25.58 97 PRO A CA 1
ATOM 769 C C . PRO A 1 97 ? -39.188 -48.281 21.078 1 25.58 97 PRO A C 1
ATOM 771 O O . PRO A 1 97 ? -39.375 -47.531 22.047 1 25.58 97 PRO A O 1
ATOM 774 N N . GLN A 1 98 ? -38.156 -47.656 20.453 1 24.23 98 GLN A N 1
ATOM 775 C CA . GLN A 1 98 ? -38.219 -46.219 20.5 1 24.23 98 GLN A CA 1
ATOM 776 C C . GLN A 1 98 ? -39.531 -45.688 19.891 1 24.23 98 GLN A C 1
ATOM 778 O O . GLN A 1 98 ? -39.938 -46.156 18.812 1 24.23 98 GLN A O 1
ATOM 783 N N . PRO A 1 99 ? -40.438 -45.219 20.672 1 27.38 99 PRO A N 1
ATOM 784 C CA . PRO A 1 99 ? -41.688 -44.656 20.188 1 27.38 99 PRO A CA 1
ATOM 785 C C . PRO A 1 99 ? -41.5 -43.719 19 1 27.38 99 PRO A C 1
ATOM 787 O O . PRO A 1 99 ? -40.438 -43.125 18.859 1 27.38 99 PRO A O 1
ATOM 790 N N . GLU A 1 100 ? -42.062 -44 17.875 1 25.03 100 GLU A N 1
ATOM 791 C CA . GLU A 1 100 ? -42.094 -43.344 16.578 1 25.03 100 GLU A CA 1
ATOM 792 C C . GLU A 1 100 ? -42.406 -41.844 16.734 1 25.03 100 GLU A C 1
ATOM 794 O O . GLU A 1 100 ? -43.594 -41.469 16.891 1 25.03 100 GLU A O 1
ATOM 799 N N . ARG A 1 101 ? -41.875 -41.094 17.703 1 26.58 101 ARG A N 1
ATOM 800 C CA . ARG A 1 101 ? -42.312 -39.719 17.609 1 26.58 101 ARG A CA 1
ATOM 801 C C . ARG A 1 101 ? -42.031 -39.156 16.219 1 26.58 101 ARG A C 1
ATOM 803 O O . ARG A 1 101 ? -40.938 -39.25 15.695 1 26.58 101 ARG A O 1
ATOM 810 N N . THR A 1 102 ? -43 -39.125 15.391 1 26.97 102 THR A N 1
ATOM 811 C CA . THR A 1 102 ? -42.969 -38.469 14.094 1 26.97 102 THR A CA 1
ATOM 812 C C . THR A 1 102 ? -42.312 -37.094 14.211 1 26.97 102 THR A C 1
ATOM 814 O O . THR A 1 102 ? -42.844 -36.219 14.891 1 26.97 102 THR A O 1
ATOM 817 N N . PRO A 1 103 ? -41 -37 14.461 1 29.02 103 PRO A N 1
ATOM 818 C CA . PRO A 1 103 ? -40.469 -35.625 14.617 1 29.02 103 PRO A CA 1
ATOM 819 C C . PRO A 1 103 ? -40.875 -34.719 13.461 1 29.02 103 PRO A C 1
ATOM 821 O O . PRO A 1 103 ? -40.781 -35.125 12.297 1 29.02 103 PRO A O 1
ATOM 824 N N . SER A 1 104 ? -41.938 -34 13.594 1 31.88 104 SER A N 1
ATOM 825 C CA . SER A 1 104 ? -42.219 -32.938 12.609 1 31.88 104 SER A CA 1
ATOM 826 C C . SER A 1 104 ? -40.938 -32.156 12.305 1 31.88 104 SER A C 1
ATOM 828 O O . SER A 1 104 ? -40.25 -31.688 13.211 1 31.88 104 SER A O 1
ATOM 830 N N . PRO A 1 105 ? -40.188 -32.531 11.289 1 30.42 105 PRO A N 1
ATOM 831 C CA . PRO A 1 105 ? -38.938 -31.812 10.969 1 30.42 105 PRO A CA 1
ATOM 832 C C . PRO A 1 105 ? -39.125 -30.297 10.953 1 30.42 105 PRO A C 1
ATOM 834 O O . PRO A 1 105 ? -39.812 -29.766 10.086 1 30.42 105 PRO A O 1
ATOM 837 N N . GLN A 1 106 ? -39.656 -29.719 12.031 1 32 106 GLN A N 1
ATOM 838 C CA . GLN A 1 106 ? -39.531 -28.266 11.922 1 32 106 GLN A CA 1
ATOM 839 C C . GLN A 1 106 ? -38.125 -27.875 11.492 1 32 106 GLN A C 1
ATOM 841 O O . GLN A 1 106 ? -37.156 -28.109 12.219 1 32 106 GLN A O 1
ATOM 846 N N . SER A 1 107 ? -37.781 -28.078 10.266 1 32.28 107 SER A N 1
ATOM 847 C CA . SER A 1 107 ? -36.531 -27.578 9.68 1 32.28 107 SER A CA 1
ATOM 848 C C . SER A 1 107 ? -36.281 -26.125 10.102 1 32.28 107 SER A C 1
ATOM 850 O O . SER A 1 107 ? -36.875 -25.203 9.562 1 32.28 107 SER A O 1
ATOM 852 N N . THR A 1 108 ? -36.5 -25.828 11.359 1 33.94 108 THR A N 1
ATOM 853 C CA . THR A 1 108 ? -35.906 -24.516 11.656 1 33.94 108 THR A CA 1
ATOM 854 C C . THR A 1 108 ? -34.5 -24.391 11.078 1 33.94 108 THR A C 1
ATOM 856 O O . THR A 1 108 ? -33.562 -24.984 11.609 1 33.94 108 THR A O 1
ATOM 859 N N . GLU A 1 109 ? -34.375 -24.484 9.805 1 35.81 109 GLU A N 1
ATOM 860 C CA . GLU A 1 109 ? -33.062 -24.047 9.32 1 35.81 109 GLU A CA 1
ATOM 861 C C . GLU A 1 109 ? -32.531 -22.859 10.125 1 35.81 109 GLU A C 1
ATOM 863 O O . GLU A 1 109 ? -33.25 -21.859 10.273 1 35.81 109 GLU A O 1
ATOM 868 N N . PRO A 1 110 ? -31.984 -23.062 11.273 1 36.25 110 PRO A N 1
ATOM 869 C CA . PRO A 1 110 ? -31.422 -21.891 11.945 1 36.25 110 PRO A CA 1
ATOM 870 C C . PRO A 1 110 ? -31.016 -20.781 10.969 1 36.25 110 PRO A C 1
ATOM 872 O O . PRO A 1 110 ? -30.391 -21.062 9.953 1 36.25 110 PRO A O 1
ATOM 875 N N . GLU A 1 111 ? -31.781 -19.844 10.672 1 38.81 111 GLU A N 1
ATOM 876 C CA . GLU A 1 111 ? -31.422 -18.625 9.953 1 38.81 111 GLU A CA 1
ATOM 877 C C . GLU A 1 111 ? -29.984 -18.219 10.25 1 38.81 111 GLU A C 1
ATOM 879 O O . GLU A 1 111 ? -29.703 -17.594 11.273 1 38.81 111 GLU A O 1
ATOM 884 N N . THR A 1 112 ? -28.953 -19.109 10.312 1 43.94 112 THR A N 1
ATOM 885 C CA . THR A 1 112 ? -27.562 -18.797 10.547 1 43.94 112 THR A CA 1
ATOM 886 C C . THR A 1 112 ? -27.188 -17.438 9.93 1 43.94 112 THR A C 1
ATOM 888 O O . THR A 1 112 ? -27.344 -17.25 8.719 1 43.94 112 THR A O 1
ATOM 891 N N . SER A 1 113 ? -27.344 -16.406 10.523 1 53.53 113 SER A N 1
ATOM 892 C CA . SER A 1 113 ? -27 -15.016 10.25 1 53.53 113 SER A CA 1
ATOM 893 C C . SER A 1 113 ? -25.766 -14.906 9.375 1 53.53 113 SER A C 1
ATOM 895 O O . SER A 1 113 ? -24.688 -15.367 9.766 1 53.53 113 SER A O 1
ATOM 897 N N . LYS A 1 114 ? -25.797 -14.875 8.102 1 70.62 114 LYS A N 1
ATOM 898 C CA . LYS A 1 114 ? -24.781 -14.836 7.047 1 70.62 114 LYS A CA 1
ATOM 899 C C . LYS A 1 114 ? -23.859 -13.641 7.23 1 70.62 114 LYS A C 1
ATOM 901 O O . LYS A 1 114 ? -24.312 -12.5 7.371 1 70.62 114 LYS A O 1
ATOM 906 N N . ILE A 1 115 ? -22.688 -13.914 7.621 1 83.62 115 ILE A N 1
ATOM 907 C CA . ILE A 1 115 ? -21.625 -12.922 7.734 1 83.62 115 ILE A CA 1
ATOM 908 C C . ILE A 1 115 ? -21.422 -12.242 6.383 1 83.62 115 ILE A C 1
ATOM 910 O O . ILE A 1 115 ? -21.281 -11.016 6.316 1 83.62 115 ILE A O 1
ATOM 914 N N . LEU A 1 116 ? -21.578 -13.094 5.332 1 90.12 116 LEU A N 1
ATOM 915 C CA . LEU A 1 116 ? -21.406 -12.547 3.988 1 90.12 116 LEU A CA 1
ATOM 916 C C . LEU A 1 116 ? -22.75 -12.086 3.422 1 90.12 116 LEU A C 1
ATOM 918 O O . LEU A 1 116 ? -23.703 -12.867 3.371 1 90.12 116 LEU A O 1
ATOM 922 N N . ASN A 1 117 ? -22.906 -10.852 3.139 1 88.69 117 ASN A N 1
ATOM 923 C CA . ASN A 1 117 ? -24.094 -10.32 2.496 1 88.69 117 ASN A CA 1
ATOM 924 C C . ASN A 1 117 ? -24 -10.414 0.977 1 88.69 117 ASN A C 1
ATOM 926 O O . ASN A 1 117 ? -24.812 -9.805 0.263 1 88.69 117 ASN A O 1
ATOM 930 N N . MET A 1 118 ? -23.188 -11.203 0.439 1 92.81 118 MET A N 1
ATOM 931 C CA . MET A 1 118 ? -22.938 -11.406 -0.985 1 92.81 118 MET A CA 1
ATOM 932 C C . MET A 1 118 ? -23.234 -12.852 -1.383 1 92.81 118 MET A C 1
ATOM 934 O O . MET A 1 118 ? -23 -13.773 -0.599 1 92.81 118 MET A O 1
ATOM 938 N N . ASN A 1 119 ? -23.734 -13.023 -2.572 1 92.88 119 ASN A N 1
ATOM 939 C CA . ASN A 1 119 ? -23.844 -14.383 -3.092 1 92.88 119 ASN A CA 1
ATOM 940 C C . ASN A 1 119 ? -22.5 -14.891 -3.605 1 92.88 119 ASN A C 1
ATOM 942 O O . ASN A 1 119 ? -21.5 -14.156 -3.586 1 92.88 119 ASN A O 1
ATOM 946 N N . GLY A 1 120 ? -22.469 -16.109 -4.008 1 95.44 120 GLY A N 1
ATOM 947 C CA . GLY A 1 120 ? -21.234 -16.75 -4.418 1 95.44 120 GLY A CA 1
ATOM 948 C C . GLY A 1 120 ? -20.547 -16.031 -5.562 1 95.44 120 GLY A C 1
ATOM 949 O O . GLY A 1 120 ? -19.328 -15.844 -5.547 1 95.44 120 GLY A O 1
ATOM 950 N N . GLU A 1 121 ? -21.266 -15.602 -6.512 1 95.75 121 GLU A N 1
ATOM 951 C CA . GLU A 1 121 ? -20.703 -14.898 -7.664 1 95.75 121 GLU A CA 1
ATOM 952 C C . GLU A 1 121 ? -20.109 -13.555 -7.258 1 95.75 121 GLU A C 1
ATOM 954 O O . GLU A 1 121 ? -19.047 -13.156 -7.766 1 95.75 121 GLU A O 1
ATOM 959 N N . GLU A 1 122 ? -20.812 -12.945 -6.395 1 96.38 122 GLU A N 1
ATOM 960 C CA . GLU A 1 122 ? -20.344 -11.648 -5.918 1 96.38 122 GLU A CA 1
ATOM 961 C C . GLU A 1 122 ? -19.062 -11.781 -5.113 1 96.38 122 GLU A C 1
ATOM 963 O O . GLU A 1 122 ? -18.156 -10.945 -5.219 1 96.38 122 GLU A O 1
ATOM 968 N N . VAL A 1 123 ? -19 -12.812 -4.324 1 96.62 123 VAL A N 1
ATOM 969 C CA . VAL A 1 123 ? -17.797 -13.07 -3.537 1 96.62 123 VAL A CA 1
ATOM 970 C C . VAL A 1 123 ? -16.625 -13.367 -4.465 1 96.62 123 VAL A C 1
ATOM 972 O O . VAL A 1 123 ? -15.508 -12.883 -4.25 1 96.62 123 VAL A O 1
ATOM 975 N N . LEU A 1 124 ? -16.891 -14.172 -5.414 1 96.88 124 LEU A N 1
ATOM 976 C CA . LEU A 1 124 ? -15.859 -14.492 -6.395 1 96.88 124 LEU A CA 1
ATOM 977 C C . LEU A 1 124 ? -15.391 -13.234 -7.117 1 96.88 124 LEU A C 1
ATOM 979 O O . LEU A 1 124 ? -14.188 -13.031 -7.289 1 96.88 124 LEU A O 1
ATOM 983 N N . ARG A 1 125 ? -16.328 -12.414 -7.512 1 96.69 125 ARG A N 1
ATOM 984 C CA . ARG A 1 125 ? -15.984 -11.164 -8.164 1 96.69 125 ARG A CA 1
ATOM 985 C C . ARG A 1 125 ? -15.18 -10.258 -7.238 1 96.69 125 ARG A C 1
ATOM 987 O O . ARG A 1 125 ? -14.242 -9.594 -7.676 1 96.69 125 ARG A O 1
ATOM 994 N N . TYR A 1 126 ? -15.562 -10.258 -6.02 1 96.62 126 TYR A N 1
ATOM 995 C CA . TYR A 1 126 ? -14.852 -9.469 -5.02 1 96.62 126 TYR A CA 1
ATOM 996 C C . TYR A 1 126 ? -13.383 -9.867 -4.961 1 96.62 126 TYR A C 1
ATOM 998 O O . TYR A 1 126 ? -12.5 -9.008 -4.984 1 96.62 126 TYR A O 1
ATOM 1006 N N . TYR A 1 127 ? -13.094 -11.094 -4.938 1 97.25 127 TYR A N 1
ATOM 1007 C CA . TYR A 1 127 ? -11.719 -11.562 -4.816 1 97.25 127 TYR A CA 1
ATOM 1008 C C . TYR A 1 127 ? -10.953 -11.352 -6.121 1 97.25 127 TYR A C 1
ATOM 1010 O O . TYR A 1 127 ? -9.742 -11.141 -6.109 1 97.25 127 TYR A O 1
ATOM 1018 N N . VAL A 1 128 ? -11.633 -11.445 -7.223 1 97.19 128 VAL A N 1
ATOM 1019 C CA . VAL A 1 128 ? -10.992 -11.125 -8.492 1 97.19 128 VAL A CA 1
ATOM 1020 C C . VAL A 1 128 ? -10.555 -9.664 -8.5 1 97.19 128 VAL A C 1
ATOM 1022 O O . VAL A 1 128 ? -9.445 -9.344 -8.938 1 97.19 128 VAL A O 1
ATOM 1025 N N . ASP A 1 129 ? -11.406 -8.828 -7.977 1 95.06 129 ASP A N 1
ATOM 1026 C CA . ASP A 1 129 ? -11.078 -7.406 -7.887 1 95.06 129 ASP A CA 1
ATOM 1027 C C . ASP A 1 129 ? -9.883 -7.176 -6.957 1 95.06 129 ASP A C 1
ATOM 1029 O O . ASP A 1 129 ? -9.055 -6.309 -7.215 1 95.06 129 ASP A O 1
ATOM 1033 N N . GLN A 1 130 ? -9.875 -7.898 -5.879 1 95.19 130 GLN A N 1
ATOM 1034 C CA . GLN A 1 130 ? -8.742 -7.797 -4.961 1 95.19 130 GLN A CA 1
ATOM 1035 C C . GLN A 1 130 ? -7.438 -8.203 -5.648 1 95.19 130 GLN A C 1
ATOM 1037 O O . GLN A 1 130 ? -6.395 -7.582 -5.426 1 95.19 130 GLN A O 1
ATOM 1042 N N . LEU A 1 131 ? -7.496 -9.227 -6.441 1 95.94 131 LEU A N 1
ATOM 1043 C CA . LEU A 1 131 ? -6.324 -9.68 -7.184 1 95.94 131 LEU A CA 1
ATOM 1044 C C . LEU A 1 131 ? -5.848 -8.602 -8.156 1 95.94 131 LEU A C 1
ATOM 1046 O O . LEU A 1 131 ? -4.656 -8.289 -8.203 1 95.94 131 LEU A O 1
ATOM 1050 N N . LYS A 1 132 ? -6.758 -8.055 -8.867 1 93.88 132 LYS A N 1
ATOM 1051 C CA . LYS A 1 132 ? -6.422 -7.012 -9.836 1 93.88 132 LYS A CA 1
ATOM 1052 C C . LYS A 1 132 ? -5.809 -5.797 -9.148 1 93.88 132 LYS A C 1
ATOM 1054 O O . LYS A 1 132 ? -4.824 -5.234 -9.633 1 93.88 132 LYS A O 1
ATOM 1059 N N . SER A 1 133 ? -6.383 -5.438 -8.062 1 91.94 133 SER A N 1
ATOM 1060 C CA . SER A 1 133 ? -5.887 -4.297 -7.301 1 91.94 133 SER A CA 1
ATOM 1061 C C . SER A 1 133 ? -4.465 -4.543 -6.805 1 91.94 133 SER A C 1
ATOM 1063 O O . SER A 1 133 ? -3.631 -3.637 -6.824 1 91.94 133 SER A O 1
ATOM 1065 N N . SER A 1 134 ? -4.211 -5.754 -6.34 1 93.81 134 SER A N 1
ATOM 1066 C CA . SER A 1 134 ? -2.879 -6.078 -5.84 1 93.81 134 SER A CA 1
ATOM 1067 C C . SER A 1 134 ? -1.843 -6.035 -6.957 1 93.81 134 SER A C 1
ATOM 1069 O O . SER A 1 134 ? -0.707 -5.605 -6.742 1 93.81 134 SER A O 1
ATOM 1071 N N . MET A 1 135 ? -2.221 -6.441 -8.125 1 93.06 135 MET A N 1
ATOM 1072 C CA . MET A 1 135 ? -1.32 -6.395 -9.273 1 93.06 135 MET A CA 1
ATOM 1073 C C . MET A 1 135 ? -1.021 -4.953 -9.672 1 93.06 135 MET A C 1
ATOM 1075 O O . MET A 1 135 ? 0.123 -4.617 -9.992 1 93.06 135 MET A O 1
ATOM 1079 N N . ASP A 1 136 ? -2.012 -4.164 -9.594 1 89.25 136 ASP A N 1
ATOM 1080 C CA . ASP A 1 136 ? -1.839 -2.754 -9.93 1 89.25 136 ASP A CA 1
ATOM 1081 C C . ASP A 1 136 ? -0.938 -2.053 -8.914 1 89.25 136 ASP A C 1
ATOM 1083 O O . ASP A 1 136 ? -0.123 -1.204 -9.281 1 89.25 136 ASP A O 1
ATOM 1087 N N . ARG A 1 137 ? -1.105 -2.395 -7.691 1 90 137 ARG A N 1
ATOM 1088 C CA . ARG A 1 137 ? -0.273 -1.802 -6.648 1 90 137 ARG A CA 1
ATOM 1089 C C . ARG A 1 137 ? 1.181 -2.238 -6.793 1 90 137 ARG A C 1
ATOM 1091 O O . ARG A 1 137 ? 2.098 -1.445 -6.578 1 90 137 ARG A O 1
ATOM 1098 N N . ARG A 1 138 ? 1.341 -3.441 -7.184 1 90.75 138 ARG A N 1
ATOM 1099 C CA . ARG A 1 138 ? 2.697 -3.916 -7.438 1 90.75 138 ARG A CA 1
ATOM 1100 C C . ARG A 1 138 ? 3.326 -3.176 -8.617 1 90.75 138 ARG A C 1
ATOM 1102 O O . ARG A 1 138 ? 4.516 -2.855 -8.586 1 90.75 138 ARG A O 1
ATOM 1109 N N . ARG A 1 139 ? 2.531 -2.977 -9.578 1 87.69 139 ARG A N 1
ATOM 1110 C CA . ARG A 1 139 ? 3.016 -2.23 -10.734 1 87.69 139 ARG A CA 1
ATOM 1111 C C . ARG A 1 139 ? 3.471 -0.831 -10.328 1 87.69 139 ARG A C 1
ATOM 1113 O O . ARG A 1 139 ? 4.516 -0.357 -10.789 1 87.69 139 ARG A O 1
ATOM 1120 N N . MET A 1 140 ? 2.768 -0.3 -9.484 1 82.69 140 MET A N 1
ATOM 1121 C CA . MET A 1 140 ? 3.059 1.069 -9.07 1 82.69 140 MET A CA 1
ATOM 1122 C C . MET A 1 140 ? 4.359 1.131 -8.281 1 82.69 140 MET A C 1
ATOM 1124 O O . MET A 1 140 ? 5.129 2.084 -8.414 1 82.69 140 MET A O 1
ATOM 1128 N N . ILE A 1 141 ? 4.566 0.173 -7.5 1 84.19 141 ILE A N 1
ATOM 1129 C CA . ILE A 1 141 ? 5.695 0.2 -6.578 1 84.19 141 ILE A CA 1
ATOM 1130 C C . ILE A 1 141 ? 6.977 -0.179 -7.32 1 84.19 141 ILE A C 1
ATOM 1132 O O . ILE A 1 141 ? 8.039 0.389 -7.062 1 84.19 141 ILE A O 1
ATOM 1136 N N . PHE A 1 142 ? 6.902 -1.055 -8.266 1 82.62 142 PHE A N 1
ATOM 1137 C CA . PHE A 1 142 ? 8.141 -1.646 -8.766 1 82.62 142 PHE A CA 1
ATOM 1138 C C . PHE A 1 142 ? 8.367 -1.286 -10.227 1 82.62 142 PHE A C 1
ATOM 1140 O O . PHE A 1 142 ? 9.438 -1.558 -10.781 1 82.62 142 PHE A O 1
ATOM 1147 N N . THR A 1 143 ? 7.438 -0.717 -10.859 1 72.75 143 THR A N 1
ATOM 1148 C CA . THR A 1 143 ? 7.641 -0.458 -12.281 1 72.75 143 THR A CA 1
ATOM 1149 C C . THR A 1 143 ? 8.461 0.812 -12.492 1 72.75 143 THR A C 1
ATOM 1151 O O . THR A 1 143 ? 8.445 1.713 -11.648 1 72.75 143 THR A O 1
ATOM 1154 N N . ASP A 1 144 ? 9.125 0.715 -13.469 1 69 144 ASP A N 1
ATOM 1155 C CA . ASP A 1 144 ? 9.906 1.876 -13.898 1 69 144 ASP A CA 1
ATOM 1156 C C . ASP A 1 144 ? 9.18 2.654 -14.992 1 69 144 ASP A C 1
ATOM 1158 O O . ASP A 1 144 ? 9.766 3.52 -15.641 1 69 144 ASP A O 1
ATOM 1162 N N . ASP A 1 145 ? 7.902 2.316 -15.094 1 69.69 145 ASP A N 1
ATOM 1163 C CA . ASP A 1 145 ? 7.125 2.955 -16.156 1 69.69 145 ASP A CA 1
ATOM 1164 C C . ASP A 1 145 ? 6.676 4.355 -15.734 1 69.69 145 ASP A C 1
ATOM 1166 O O . ASP A 1 145 ? 6.73 4.703 -14.555 1 69.69 145 ASP A O 1
ATOM 1170 N N . ALA A 1 146 ? 6.297 5.055 -16.75 1 68 146 ALA A N 1
ATOM 1171 C CA . ALA A 1 146 ? 5.785 6.406 -16.562 1 68 146 ALA A CA 1
ATOM 1172 C C . ALA A 1 146 ? 4.387 6.383 -15.945 1 68 146 ALA A C 1
ATOM 1174 O O . ALA A 1 146 ? 3.754 5.328 -15.875 1 68 146 ALA A O 1
ATOM 1175 N N . LEU A 1 147 ? 3.986 7.48 -15.453 1 73.56 147 LEU A N 1
ATOM 1176 C CA . LEU A 1 147 ? 2.754 7.684 -14.695 1 73.56 147 LEU A CA 1
ATOM 1177 C C . LEU A 1 147 ? 1.556 7.113 -15.453 1 73.56 147 LEU A C 1
ATOM 1179 O O . LEU A 1 147 ? 0.711 6.438 -14.859 1 73.56 147 LEU A O 1
ATOM 1183 N N . LEU A 1 148 ? 1.536 7.27 -16.688 1 67.88 148 LEU A N 1
ATOM 1184 C CA . LEU A 1 148 ? 0.362 6.871 -17.453 1 67.88 148 LEU A CA 1
ATOM 1185 C C . LEU A 1 148 ? 0.196 5.355 -17.453 1 67.88 148 LEU A C 1
ATOM 1187 O O . LEU A 1 148 ? -0.929 4.848 -17.453 1 67.88 148 LEU A O 1
ATOM 1191 N N . ALA A 1 149 ? 1.304 4.691 -17.375 1 69.56 149 ALA A N 1
ATOM 1192 C CA . ALA A 1 149 ? 1.261 3.232 -17.375 1 69.56 149 ALA A CA 1
ATOM 1193 C C . ALA A 1 149 ? 0.705 2.703 -16.062 1 69.56 149 ALA A C 1
ATOM 1195 O O . ALA A 1 149 ? 0.096 1.631 -16.016 1 69.56 149 ALA A O 1
ATOM 1196 N N . VAL A 1 150 ? 0.836 3.525 -15.094 1 72.62 150 VAL A N 1
ATOM 1197 C CA . VAL A 1 150 ? 0.472 3.037 -13.766 1 72.62 150 VAL A CA 1
ATOM 1198 C C . VAL A 1 150 ? -0.956 3.463 -13.438 1 72.62 150 VAL A C 1
ATOM 1200 O O . VAL A 1 150 ? -1.632 2.816 -12.633 1 72.62 150 VAL A O 1
ATOM 1203 N N . VAL A 1 151 ? -1.385 4.418 -14.117 1 75.88 151 VAL A N 1
ATOM 1204 C CA . VAL A 1 151 ? -2.705 4.945 -13.789 1 75.88 151 VAL A CA 1
ATOM 1205 C C . VAL A 1 151 ? -3.783 4.078 -14.438 1 75.88 151 VAL A C 1
ATOM 1207 O O . VAL A 1 151 ? -4.922 4.039 -13.969 1 75.88 151 VAL A O 1
ATOM 1210 N N . GLU A 1 152 ? -3.271 3.24 -15.406 1 75.62 152 GLU A N 1
ATOM 1211 C CA . GLU A 1 152 ? -4.23 2.344 -16.047 1 75.62 152 GLU A CA 1
ATOM 1212 C C . GLU A 1 152 ? -4.488 1.109 -15.188 1 75.62 152 GLU A C 1
ATOM 1214 O O . GLU A 1 152 ? -3.547 0.445 -14.75 1 75.62 152 GLU A O 1
ATOM 1219 N N . GLU A 1 153 ? -5.535 1.014 -14.391 1 74.06 153 GLU A N 1
ATOM 1220 C CA . GLU A 1 153 ? -5.922 -0.161 -13.609 1 74.06 153 GLU A CA 1
ATOM 1221 C C . GLU A 1 153 ? -6.129 -1.374 -14.516 1 74.06 153 GLU A C 1
ATOM 1223 O O . GLU A 1 153 ? -7.266 -1.771 -14.773 1 74.06 153 GLU A O 1
ATOM 1228 N N . ARG A 1 154 ? -5.004 -1.979 -14.938 1 76.62 154 ARG A N 1
ATOM 1229 C CA . ARG A 1 154 ? -5.074 -3.084 -15.891 1 76.62 154 ARG A CA 1
ATOM 1230 C C . ARG A 1 154 ? -5.367 -4.402 -15.18 1 76.62 154 ARG A C 1
ATOM 1232 O O . ARG A 1 154 ? -6.109 -5.238 -15.695 1 76.62 154 ARG A O 1
ATOM 1239 N N . GLY A 1 155 ? -4.848 -4.461 -14.016 1 81.12 155 GLY A N 1
ATOM 1240 C CA . GLY A 1 155 ? -5.059 -5.668 -13.234 1 81.12 155 GLY A CA 1
ATOM 1241 C C . GLY A 1 155 ? -4.312 -6.871 -13.781 1 81.12 155 GLY A C 1
ATOM 1242 O O . GLY A 1 155 ? -4.539 -8 -13.344 1 81.12 155 GLY A O 1
ATOM 1243 N N . ASP A 1 156 ? -3.492 -6.656 -14.758 1 83.56 156 ASP A N 1
ATOM 1244 C CA . ASP A 1 156 ? -2.736 -7.734 -15.391 1 83.56 156 ASP A CA 1
ATOM 1245 C C . ASP A 1 156 ? -1.315 -7.805 -14.836 1 83.56 156 ASP A C 1
ATOM 1247 O O . ASP A 1 156 ? -1.037 -7.277 -13.758 1 83.56 156 ASP A O 1
ATOM 1251 N N . MET A 1 157 ? -0.539 -8.508 -15.492 1 87.62 157 MET A N 1
ATOM 1252 C CA . MET A 1 157 ? 0.858 -8.695 -15.117 1 87.62 157 MET A CA 1
ATOM 1253 C C . MET A 1 157 ? 1.563 -7.352 -14.945 1 87.62 157 MET A C 1
ATOM 1255 O O . MET A 1 157 ? 1.585 -6.535 -15.867 1 87.62 157 MET A O 1
ATOM 1259 N N . PRO A 1 158 ? 2.102 -7.23 -13.758 1 88.5 158 PRO A N 1
ATOM 1260 C CA . PRO A 1 158 ? 2.643 -5.91 -13.43 1 88.5 158 PRO A CA 1
ATOM 1261 C C . PRO A 1 158 ? 4.004 -5.656 -14.07 1 88.5 158 PRO A C 1
ATOM 1263 O O . PRO A 1 158 ? 4.445 -4.504 -14.156 1 88.5 158 PRO A O 1
ATOM 1266 N N . PHE A 1 159 ? 4.668 -6.684 -14.562 1 89.88 159 PHE A N 1
ATOM 1267 C CA . PHE A 1 159 ? 6.059 -6.508 -14.953 1 89.88 159 PHE A CA 1
ATOM 1268 C C . PHE A 1 159 ? 6.262 -6.887 -16.422 1 89.88 159 PHE A C 1
ATOM 1270 O O . PHE A 1 159 ? 5.457 -7.617 -17 1 89.88 159 PHE A O 1
ATOM 1277 N N . ASP A 1 160 ? 7.316 -6.309 -16.953 1 85.69 160 ASP A N 1
ATOM 1278 C CA . ASP A 1 160 ? 7.77 -6.715 -18.281 1 85.69 160 ASP A CA 1
ATOM 1279 C C . ASP A 1 160 ? 8.711 -7.91 -18.203 1 85.69 160 ASP A C 1
ATOM 1281 O O . ASP A 1 160 ? 9.805 -7.809 -17.641 1 85.69 160 ASP A O 1
ATOM 1285 N N . ALA A 1 161 ? 8.383 -9 -18.766 1 87.75 161 ALA A N 1
ATOM 1286 C CA . ALA A 1 161 ? 9.125 -10.258 -18.641 1 87.75 161 ALA A CA 1
ATOM 1287 C C . ALA A 1 161 ? 10.203 -10.359 -19.719 1 87.75 161 ALA A C 1
ATOM 1289 O O . ALA A 1 161 ? 10.898 -11.375 -19.812 1 87.75 161 ALA A O 1
ATOM 1290 N N . THR A 1 162 ? 10.406 -9.383 -20.5 1 87.44 162 THR A N 1
ATOM 1291 C CA . THR A 1 162 ? 11.352 -9.445 -21.609 1 87.44 162 THR A CA 1
ATOM 1292 C C . THR A 1 162 ? 12.789 -9.398 -21.109 1 87.44 162 THR A C 1
ATOM 1294 O O . THR A 1 162 ? 13.633 -10.188 -21.531 1 87.44 162 THR A O 1
ATOM 1297 N N . GLU A 1 163 ? 13.117 -8.484 -20.234 1 87.75 163 GLU A N 1
ATOM 1298 C CA . GLU A 1 163 ? 14.445 -8.367 -19.641 1 87.75 163 GLU A CA 1
ATOM 1299 C C . GLU A 1 163 ? 14.344 -8.109 -18.141 1 87.75 163 GLU A C 1
ATOM 1301 O O . GLU A 1 163 ? 14.727 -7.035 -17.656 1 87.75 163 GLU A O 1
ATOM 1306 N N . PRO A 1 164 ? 13.961 -9.141 -17.453 1 91.44 164 PRO A N 1
ATOM 1307 C CA . PRO A 1 164 ? 13.797 -8.953 -16 1 91.44 164 PRO A CA 1
ATOM 1308 C C . PRO A 1 164 ? 15.125 -8.914 -15.258 1 91.44 164 PRO A C 1
ATOM 1310 O O . PRO A 1 164 ? 16.078 -9.578 -15.664 1 91.44 164 PRO A O 1
ATOM 1313 N N . PRO A 1 165 ? 15.211 -8.133 -14.25 1 92.44 165 PRO A N 1
ATOM 1314 C CA . PRO A 1 165 ? 16.422 -8.109 -13.445 1 92.44 165 PRO A CA 1
ATOM 1315 C C . PRO A 1 165 ? 16.641 -9.406 -12.672 1 92.44 165 PRO A C 1
ATOM 1317 O O . PRO A 1 165 ? 15.68 -10.102 -12.344 1 92.44 165 PRO A O 1
ATOM 1320 N N . PRO A 1 166 ? 17.938 -9.719 -12.375 1 94.94 166 PRO A N 1
ATOM 1321 C CA . PRO A 1 166 ? 18.203 -10.906 -11.562 1 94.94 166 PRO A CA 1
ATOM 1322 C C . PRO A 1 166 ? 17.703 -10.766 -10.125 1 94.94 166 PRO A C 1
ATOM 1324 O O . PRO A 1 166 ? 17.812 -9.688 -9.539 1 94.94 166 PRO A O 1
ATOM 1327 N N . HIS A 1 167 ? 17.219 -11.805 -9.594 1 94.81 167 HIS A N 1
ATOM 1328 C CA . HIS A 1 167 ? 16.75 -11.844 -8.211 1 94.81 167 HIS A CA 1
ATOM 1329 C C . HIS A 1 167 ? 17.922 -11.805 -7.234 1 94.81 167 HIS A C 1
ATOM 1331 O O . HIS A 1 167 ? 19.031 -12.242 -7.566 1 94.81 167 HIS A O 1
ATOM 1337 N N . SER A 1 168 ? 17.719 -11.234 -6.098 1 91.5 168 SER A N 1
ATOM 1338 C CA . SER A 1 168 ? 18.672 -11.25 -4.984 1 91.5 168 SER A CA 1
ATOM 1339 C C . SER A 1 168 ? 17.953 -11.25 -3.643 1 91.5 168 SER A C 1
ATOM 1341 O O . SER A 1 168 ? 16.781 -10.867 -3.562 1 91.5 168 SER A O 1
ATOM 1343 N N . LEU A 1 169 ? 18.594 -11.727 -2.658 1 86.31 169 LEU A N 1
ATOM 1344 C CA . LEU A 1 169 ? 18 -11.711 -1.324 1 86.31 169 LEU A CA 1
ATOM 1345 C C . LEU A 1 169 ? 17.812 -10.281 -0.831 1 86.31 169 LEU A C 1
ATOM 1347 O O . LEU A 1 169 ? 16.875 -9.992 -0.089 1 86.31 169 LEU A O 1
ATOM 1351 N N . LYS A 1 170 ? 18.734 -9.438 -1.255 1 83.88 170 LYS A N 1
ATOM 1352 C CA . LYS A 1 170 ? 18.578 -8.023 -0.929 1 83.88 170 LYS A CA 1
ATOM 1353 C C . LYS A 1 170 ? 17.281 -7.469 -1.479 1 83.88 170 LYS A C 1
ATOM 1355 O O . LYS A 1 170 ? 16.547 -6.773 -0.771 1 83.88 170 LYS A O 1
ATOM 1360 N N . ARG A 1 171 ? 16.969 -7.766 -2.678 1 86.12 171 ARG A N 1
ATOM 1361 C CA . ARG A 1 171 ? 15.727 -7.336 -3.295 1 86.12 171 ARG A CA 1
ATOM 1362 C C . ARG A 1 171 ? 14.523 -7.93 -2.57 1 86.12 171 ARG A C 1
ATOM 1364 O O . ARG A 1 171 ? 13.508 -7.254 -2.379 1 86.12 171 ARG A O 1
ATOM 1371 N N . GLN A 1 172 ? 14.695 -9.18 -2.25 1 85.94 172 GLN A N 1
ATOM 1372 C CA . GLN A 1 172 ? 13.609 -9.844 -1.525 1 85.94 172 GLN A CA 1
ATOM 1373 C C . GLN A 1 172 ? 13.336 -9.148 -0.193 1 85.94 172 GLN A C 1
ATOM 1375 O O . GLN A 1 172 ? 12.18 -8.969 0.191 1 85.94 172 GLN A O 1
ATOM 1380 N N . TYR A 1 173 ? 14.359 -8.836 0.478 1 80 173 TYR A N 1
ATOM 1381 C CA . TYR A 1 173 ? 14.234 -8.141 1.757 1 80 173 TYR A CA 1
ATOM 1382 C C . TYR A 1 173 ? 13.539 -6.797 1.585 1 80 173 TYR A C 1
ATOM 1384 O O . TYR A 1 173 ? 12.695 -6.422 2.398 1 80 173 TYR A O 1
ATOM 1392 N N . GLU A 1 174 ? 13.867 -6.129 0.556 1 78 174 GLU A N 1
ATOM 1393 C CA . GLU A 1 174 ? 13.305 -4.809 0.295 1 78 174 GLU A CA 1
ATOM 1394 C C . GLU A 1 174 ? 11.836 -4.898 -0.105 1 78 174 GLU A C 1
ATOM 1396 O O . GLU A 1 174 ? 11.047 -3.998 0.193 1 78 174 GLU A O 1
ATOM 1401 N N . SER A 1 175 ? 11.508 -5.984 -0.789 1 85.44 175 SER A N 1
ATOM 1402 C CA . SER A 1 175 ? 10.141 -6.117 -1.278 1 85.44 175 SER A CA 1
ATOM 1403 C C . SER A 1 175 ? 9.242 -6.773 -0.236 1 85.44 175 SER A C 1
ATOM 1405 O O . SER A 1 175 ? 8.016 -6.691 -0.327 1 85.44 175 SER A O 1
ATOM 1407 N N . GLN A 1 176 ? 9.82 -7.363 0.702 1 85.12 176 GLN A N 1
ATOM 1408 C CA . GLN A 1 176 ? 9.078 -8.172 1.664 1 85.12 176 GLN A CA 1
ATOM 1409 C C . GLN A 1 176 ? 8.086 -7.32 2.447 1 85.12 176 GLN A C 1
ATOM 1411 O O . GLN A 1 176 ? 6.973 -7.77 2.74 1 85.12 176 GLN A O 1
ATOM 1416 N N . ARG A 1 177 ? 8.445 -6.164 2.865 1 82.69 177 ARG A N 1
ATOM 1417 C CA . ARG A 1 177 ? 7.559 -5.297 3.631 1 82.69 177 ARG A CA 1
ATOM 1418 C C . ARG A 1 177 ? 6.316 -4.934 2.824 1 82.69 177 ARG A C 1
ATOM 1420 O O . ARG A 1 177 ? 5.219 -4.824 3.377 1 82.69 177 ARG A O 1
ATOM 1427 N N . PHE A 1 178 ? 6.551 -4.754 1.598 1 88.38 178 PHE A N 1
ATOM 1428 C CA . PHE A 1 178 ? 5.418 -4.43 0.739 1 88.38 178 PHE A CA 1
ATOM 1429 C C . PHE A 1 178 ? 4.5 -5.637 0.574 1 88.38 178 PHE A C 1
ATOM 1431 O O . PHE A 1 178 ? 3.277 -5.496 0.556 1 88.38 178 PHE A O 1
ATOM 1438 N N . ASP A 1 179 ? 5.094 -6.785 0.411 1 90.88 179 ASP A N 1
ATOM 1439 C CA . ASP A 1 179 ? 4.301 -8.008 0.344 1 90.88 179 ASP A CA 1
ATOM 1440 C C . ASP A 1 179 ? 3.467 -8.195 1.61 1 90.88 179 ASP A C 1
ATOM 1442 O O . ASP A 1 179 ? 2.299 -8.578 1.541 1 90.88 179 ASP A O 1
ATOM 1446 N N . ASN A 1 180 ? 4.086 -7.953 2.705 1 88 180 ASN A N 1
ATOM 1447 C CA . ASN A 1 180 ? 3.371 -8.047 3.975 1 88 180 ASN A CA 1
ATOM 1448 C C . ASN A 1 180 ? 2.207 -7.059 4.035 1 88 180 ASN A C 1
ATOM 1450 O O . ASN A 1 180 ? 1.137 -7.387 4.551 1 88 180 ASN A O 1
ATOM 1454 N N . LEU A 1 181 ? 2.479 -5.926 3.547 1 89.31 181 LEU A N 1
ATOM 1455 C CA . LEU A 1 181 ? 1.423 -4.918 3.535 1 89.31 181 LEU A CA 1
ATOM 1456 C C . LEU A 1 181 ? 0.26 -5.355 2.65 1 89.31 181 LEU A C 1
ATOM 1458 O O . LEU A 1 181 ? -0.904 -5.184 3.018 1 89.31 181 LEU A O 1
ATOM 1462 N N . LEU A 1 182 ? 0.573 -5.84 1.476 1 92.75 182 LEU A N 1
ATOM 1463 C CA . LEU A 1 182 ? -0.483 -6.301 0.58 1 92.75 182 LEU A CA 1
ATOM 1464 C C . LEU A 1 182 ? -1.291 -7.422 1.221 1 92.75 182 LEU A C 1
ATOM 1466 O O . LEU A 1 182 ? -2.518 -7.453 1.106 1 92.75 182 LEU A O 1
ATOM 1470 N N . ALA A 1 183 ? -0.568 -8.312 1.823 1 92.19 183 ALA A N 1
ATOM 1471 C CA . ALA A 1 183 ? -1.251 -9.398 2.521 1 92.19 183 ALA A CA 1
ATOM 1472 C C . ALA A 1 183 ? -2.135 -8.859 3.643 1 92.19 183 ALA A C 1
ATOM 1474 O O . ALA A 1 183 ? -3.258 -9.328 3.838 1 92.19 183 ALA A O 1
ATOM 1475 N N . PHE A 1 184 ? -1.624 -7.941 4.359 1 89.44 184 PHE A N 1
ATOM 1476 C CA . PHE A 1 184 ? -2.369 -7.324 5.453 1 89.44 184 PHE A CA 1
ATOM 1477 C C . PHE A 1 184 ? -3.629 -6.645 4.934 1 89.44 184 PHE A C 1
ATOM 1479 O O . PHE A 1 184 ? -4.711 -6.809 5.5 1 89.44 184 PHE A O 1
ATOM 1486 N N . ASP A 1 185 ? -3.465 -5.879 3.908 1 90.69 185 ASP A N 1
ATOM 1487 C CA . ASP A 1 185 ? -4.605 -5.195 3.307 1 90.69 185 ASP A CA 1
ATOM 1488 C C . ASP A 1 185 ? -5.633 -6.195 2.787 1 90.69 185 ASP A C 1
ATOM 1490 O O . ASP A 1 185 ? -6.84 -5.949 2.863 1 90.69 185 ASP A O 1
ATOM 1494 N N . PHE A 1 186 ? -5.168 -7.211 2.197 1 94.06 186 PHE A N 1
ATOM 1495 C CA . PHE A 1 186 ? -6.059 -8.273 1.736 1 94.06 186 PHE A CA 1
ATOM 1496 C C . PHE A 1 186 ? -6.867 -8.844 2.896 1 94.06 186 PHE A C 1
ATOM 1498 O O . PHE A 1 186 ? -8.086 -8.977 2.801 1 94.06 186 PHE A O 1
ATOM 1505 N N . CYS A 1 187 ? -6.215 -9.148 3.979 1 91.94 187 CYS A N 1
ATOM 1506 C CA . CYS A 1 187 ? -6.898 -9.672 5.152 1 91.94 187 CYS A CA 1
ATOM 1507 C C . CYS A 1 187 ? -7.938 -8.688 5.672 1 91.94 187 CYS A C 1
ATOM 1509 O O . CYS A 1 187 ? -9.078 -9.07 5.953 1 91.94 187 CYS A O 1
ATOM 1511 N N . LYS A 1 188 ? -7.516 -7.516 5.719 1 89.25 188 LYS A N 1
ATOM 1512 C CA . LYS A 1 188 ? -8.398 -6.477 6.246 1 89.25 188 LYS A CA 1
ATOM 1513 C C . LYS A 1 188 ? -9.633 -6.305 5.367 1 89.25 188 LYS A C 1
ATOM 1515 O O . LYS A 1 188 ? -10.711 -5.965 5.859 1 89.25 188 LYS A O 1
ATOM 1520 N N . SER A 1 189 ? -9.461 -6.555 4.145 1 90.5 189 SER A N 1
ATOM 1521 C CA . SER A 1 189 ? -10.555 -6.332 3.199 1 90.5 189 SER A CA 1
ATOM 1522 C C . SER A 1 189 ? -11.531 -7.504 3.193 1 90.5 189 SER A C 1
ATOM 1524 O O . SER A 1 189 ? -12.633 -7.395 2.662 1 90.5 189 SER A O 1
ATOM 1526 N N . CYS A 1 190 ? -11.125 -8.57 3.705 1 93.44 190 CYS A N 1
ATOM 1527 C CA . CYS A 1 190 ? -11.984 -9.75 3.672 1 93.44 190 CYS A CA 1
ATOM 1528 C C . CYS A 1 190 ? -13.25 -9.531 4.492 1 93.44 190 CYS A C 1
ATOM 1530 O O . CYS A 1 190 ? -13.172 -9.148 5.664 1 93.44 190 CYS A O 1
ATOM 1532 N N . PRO A 1 191 ? -14.406 -9.859 3.854 1 92.62 191 PRO A N 1
ATOM 1533 C CA . PRO A 1 191 ? -15.648 -9.758 4.633 1 92.62 191 PRO A CA 1
ATOM 1534 C C . PRO A 1 191 ? -15.625 -10.633 5.883 1 92.62 191 PRO A C 1
ATOM 1536 O O . PRO A 1 191 ? -15.305 -11.82 5.809 1 92.62 191 PRO A O 1
ATOM 1539 N N . GLY A 1 192 ? -15.961 -10.047 7.02 1 93 192 GLY A N 1
ATOM 1540 C CA . GLY A 1 192 ? -15.922 -10.766 8.289 1 93 192 GLY A CA 1
ATOM 1541 C C . GLY A 1 192 ? -14.719 -10.414 9.133 1 93 192 GLY A C 1
ATOM 1542 O O . GLY A 1 192 ? -14.688 -10.711 10.328 1 93 192 GLY A O 1
ATOM 1543 N N . PHE A 1 193 ? -13.742 -9.695 8.555 1 92.31 193 PHE A N 1
ATOM 1544 C CA . PHE A 1 193 ? -12.531 -9.312 9.281 1 92.31 193 PHE A CA 1
ATOM 1545 C C . PHE A 1 193 ? -12.867 -8.406 10.453 1 92.31 193 PHE A C 1
ATOM 1547 O O . PHE A 1 193 ? -12.242 -8.492 11.516 1 92.31 193 PHE A O 1
ATOM 1554 N N . ASP A 1 194 ? -13.836 -7.52 10.234 1 88.94 194 ASP A N 1
ATOM 1555 C CA . ASP A 1 194 ? -14.203 -6.535 11.242 1 88.94 194 ASP A CA 1
ATOM 1556 C C . ASP A 1 194 ? -14.844 -7.207 12.461 1 88.94 194 ASP A C 1
ATOM 1558 O O . ASP A 1 194 ? -14.945 -6.602 13.531 1 88.94 194 ASP A O 1
ATOM 1562 N N . LEU A 1 195 ? -15.227 -8.469 12.328 1 92.38 195 LEU A N 1
ATOM 1563 C CA . LEU A 1 195 ? -15.852 -9.219 13.414 1 92.38 195 LEU A CA 1
ATOM 1564 C C . LEU A 1 195 ? -14.789 -9.883 14.289 1 92.38 195 LEU A C 1
ATOM 1566 O O . LEU A 1 195 ? -15.094 -10.352 15.391 1 92.38 195 LEU A O 1
ATOM 1570 N N . MET A 1 196 ? -13.547 -9.898 13.875 1 92.5 196 MET A N 1
ATOM 1571 C CA . MET A 1 196 ? -12.469 -10.555 14.609 1 92.5 196 MET A CA 1
ATOM 1572 C C . MET A 1 196 ? -11.875 -9.617 15.656 1 92.5 196 MET A C 1
ATOM 1574 O O . MET A 1 196 ? -11.766 -8.414 15.43 1 92.5 196 MET A O 1
ATOM 1578 N N . ASP A 1 197 ? -11.5 -10.195 16.719 1 90.88 197 ASP A N 1
ATOM 1579 C CA . ASP A 1 197 ? -10.789 -9.391 17.703 1 90.88 197 ASP A CA 1
ATOM 1580 C C . ASP A 1 197 ? -9.305 -9.273 17.359 1 90.88 197 ASP A C 1
ATOM 1582 O O . ASP A 1 197 ? -8.859 -9.789 16.344 1 90.88 197 ASP A O 1
ATOM 1586 N N . ARG A 1 198 ? -8.578 -8.578 18.188 1 87.31 198 ARG A N 1
ATOM 1587 C CA . ARG A 1 198 ? -7.188 -8.242 17.906 1 87.31 198 ARG A CA 1
ATOM 1588 C C . ARG A 1 198 ? -6.336 -9.5 17.781 1 87.31 198 ARG A C 1
ATOM 1590 O O . ARG A 1 198 ? -5.508 -9.602 16.859 1 87.31 198 ARG A O 1
ATOM 1597 N N . GLU A 1 199 ? -6.5 -10.43 18.641 1 88.19 199 GLU A N 1
ATOM 1598 C CA . GLU A 1 199 ? -5.723 -11.664 18.609 1 88.19 199 GLU A CA 1
ATOM 1599 C C . GLU A 1 199 ? -6.07 -12.508 17.375 1 88.19 199 GLU A C 1
ATOM 1601 O O . GLU A 1 199 ? -5.188 -13.102 16.75 1 88.19 199 GLU A O 1
ATOM 1606 N N . GLU A 1 200 ? -7.348 -12.523 17.078 1 92.62 200 GLU A N 1
ATOM 1607 C CA . GLU A 1 200 ? -7.789 -13.273 15.898 1 92.62 200 GLU A CA 1
ATOM 1608 C C . GLU A 1 200 ? -7.242 -12.648 14.617 1 92.62 200 GLU A C 1
ATOM 1610 O O . GLU A 1 200 ? -6.848 -13.367 13.695 1 92.62 200 GLU A O 1
ATOM 1615 N N . ARG A 1 201 ? -7.25 -11.328 14.578 1 91.5 201 ARG A N 1
ATOM 1616 C CA . ARG A 1 201 ? -6.688 -10.633 13.414 1 91.5 201 ARG A CA 1
ATOM 1617 C C . ARG A 1 201 ? -5.211 -10.977 13.242 1 91.5 201 ARG A C 1
ATOM 1619 O O . ARG A 1 201 ? -4.75 -11.195 12.117 1 91.5 201 ARG A O 1
ATOM 1626 N N . ALA A 1 202 ? -4.531 -11.039 14.391 1 88.56 202 ALA A N 1
ATOM 1627 C CA . ALA A 1 202 ? -3.113 -11.391 14.344 1 88.56 202 ALA A CA 1
ATOM 1628 C C . ALA A 1 202 ? -2.912 -12.812 13.836 1 88.56 202 ALA A C 1
ATOM 1630 O O . ALA A 1 202 ? -2.02 -13.07 13.031 1 88.56 202 ALA A O 1
ATOM 1631 N N . ILE A 1 203 ? -3.736 -13.711 14.273 1 90.38 203 ILE A N 1
ATOM 1632 C CA . ILE A 1 203 ? -3.662 -15.109 13.852 1 90.38 203 ILE A CA 1
ATOM 1633 C C . ILE A 1 203 ? -3.955 -15.211 12.352 1 90.38 203 ILE A C 1
ATOM 1635 O O . ILE A 1 203 ? -3.258 -15.922 11.625 1 90.38 203 ILE A O 1
ATOM 1639 N N . PHE A 1 204 ? -4.969 -14.516 11.945 1 91.94 204 PHE A N 1
ATOM 1640 C CA . PHE A 1 204 ? -5.363 -14.539 10.539 1 91.94 204 PHE A CA 1
ATOM 1641 C C . PHE A 1 204 ? -4.23 -14.047 9.648 1 91.94 204 PHE A C 1
ATOM 1643 O O . PHE A 1 204 ? -3.887 -14.688 8.656 1 91.94 204 PHE A O 1
ATOM 1650 N N . TYR A 1 205 ? -3.66 -12.938 10.023 1 90.12 205 TYR A N 1
ATOM 1651 C CA . TYR A 1 205 ? -2.572 -12.359 9.242 1 90.12 205 TYR A CA 1
ATOM 1652 C C . TYR A 1 205 ? -1.358 -13.281 9.234 1 90.12 205 TYR A C 1
ATOM 1654 O O . TYR A 1 205 ? -0.739 -13.484 8.188 1 90.12 205 TYR A O 1
ATOM 1662 N N . ARG A 1 206 ? -1.072 -13.82 10.305 1 86.88 206 ARG A N 1
ATOM 1663 C CA . ARG A 1 206 ? 0.079 -14.711 10.414 1 86.88 206 ARG A CA 1
ATOM 1664 C C . ARG A 1 206 ? -0.1 -15.945 9.531 1 86.88 206 ARG A C 1
ATOM 1666 O O . ARG A 1 206 ? 0.844 -16.391 8.875 1 86.88 206 ARG A O 1
ATOM 1673 N N . ALA A 1 207 ? -1.223 -16.406 9.578 1 86.38 207 ALA A N 1
ATOM 1674 C CA . ALA A 1 207 ? -1.499 -17.625 8.844 1 86.38 207 ALA A CA 1
ATOM 1675 C C . ALA A 1 207 ? -1.526 -17.375 7.34 1 86.38 207 ALA A C 1
ATOM 1677 O O . ALA A 1 207 ? -1.242 -18.281 6.551 1 86.38 207 ALA A O 1
ATOM 1678 N N . CYS A 1 208 ? -1.794 -16.156 6.922 1 86.88 208 CYS A N 1
ATOM 1679 C CA . CYS A 1 208 ? -2.096 -15.898 5.52 1 86.88 208 CYS A CA 1
ATOM 1680 C C . CYS A 1 208 ? -0.897 -15.273 4.809 1 86.88 208 CYS A C 1
ATOM 1682 O O . CYS A 1 208 ? -0.771 -15.383 3.588 1 86.88 208 CYS A O 1
ATOM 1684 N N . SER A 1 209 ? -0.058 -14.633 5.531 1 88 209 SER A N 1
ATOM 1685 C CA . SER A 1 209 ? 0.937 -13.75 4.934 1 88 209 SER A CA 1
ATOM 1686 C C . SER A 1 209 ? 1.87 -14.508 4 1 88 209 SER A C 1
ATOM 1688 O O . SER A 1 209 ? 2.119 -14.078 2.873 1 88 209 SER A O 1
ATOM 1690 N N . LEU A 1 210 ? 2.328 -15.672 4.422 1 87.62 210 LEU A N 1
ATOM 1691 C CA . LEU A 1 210 ? 3.293 -16.422 3.631 1 87.62 210 LEU A CA 1
ATOM 1692 C C . LEU A 1 210 ? 2.637 -17.016 2.387 1 87.62 210 LEU A C 1
ATOM 1694 O O . LEU A 1 210 ? 3.182 -16.906 1.285 1 87.62 210 LEU A O 1
ATOM 1698 N N . ALA A 1 211 ? 1.524 -17.594 2.566 1 89.88 211 ALA A N 1
ATOM 1699 C CA . ALA A 1 211 ? 0.813 -18.203 1.441 1 89.88 211 ALA A CA 1
ATOM 1700 C C . ALA A 1 211 ? 0.421 -17.141 0.412 1 89.88 211 ALA A C 1
ATOM 1702 O O . ALA A 1 211 ? 0.429 -17.406 -0.792 1 89.88 211 ALA A O 1
ATOM 1703 N N . TYR A 1 212 ? 0.028 -16.016 0.919 1 93.31 212 TYR A N 1
ATOM 1704 C CA . TYR A 1 212 ? -0.315 -14.898 0.032 1 93.31 212 TYR A CA 1
ATOM 1705 C C . TYR A 1 212 ? 0.837 -14.586 -0.913 1 93.31 212 TYR A C 1
ATOM 1707 O O . TYR A 1 212 ? 0.638 -14.461 -2.123 1 93.31 212 TYR A O 1
ATOM 1715 N N . CYS A 1 213 ? 1.929 -14.508 -0.371 1 92.5 213 CYS A N 1
ATOM 1716 C CA . CYS A 1 213 ? 3.111 -14.148 -1.147 1 92.5 213 CYS A CA 1
ATOM 1717 C C . CYS A 1 213 ? 3.488 -15.273 -2.109 1 92.5 213 CYS A C 1
ATOM 1719 O O . CYS A 1 213 ? 3.783 -15.023 -3.279 1 92.5 213 CYS A O 1
ATOM 1721 N N . LEU A 1 214 ? 3.451 -16.484 -1.674 1 93.06 214 LEU A N 1
ATOM 1722 C CA . LEU A 1 214 ? 3.812 -17.625 -2.492 1 93.06 214 LEU A CA 1
ATOM 1723 C C . LEU A 1 214 ? 2.891 -17.75 -3.701 1 93.06 214 LEU A C 1
ATOM 1725 O O . LEU A 1 214 ? 3.354 -18 -4.816 1 93.06 214 LEU A O 1
ATOM 1729 N N . LEU A 1 215 ? 1.699 -17.578 -3.414 1 96.06 215 LEU A N 1
ATOM 1730 C CA . LEU A 1 215 ? 0.726 -17.703 -4.496 1 96.06 215 LEU A CA 1
ATOM 1731 C C . LEU A 1 215 ? 0.899 -16.578 -5.512 1 96.06 215 LEU A C 1
ATOM 1733 O O . LEU A 1 215 ? 0.771 -16.797 -6.719 1 96.06 215 LEU A O 1
ATOM 1737 N N . ASP A 1 216 ? 1.193 -15.398 -5.031 1 96.69 216 ASP A N 1
ATOM 1738 C CA . ASP A 1 216 ? 1.438 -14.305 -5.969 1 96.69 216 ASP A CA 1
ATOM 1739 C C . ASP A 1 216 ? 2.67 -14.586 -6.828 1 96.69 216 ASP A C 1
ATOM 1741 O O . ASP A 1 216 ? 2.689 -14.258 -8.016 1 96.69 216 ASP A O 1
ATOM 1745 N N . ILE A 1 217 ? 3.67 -15.164 -6.227 1 96.44 217 ILE A N 1
ATOM 1746 C CA . ILE A 1 217 ? 4.863 -15.516 -6.98 1 96.44 217 ILE A CA 1
ATOM 1747 C C . ILE A 1 217 ? 4.504 -16.531 -8.07 1 96.44 217 ILE A C 1
ATOM 1749 O O . ILE A 1 217 ? 4.934 -16.391 -9.219 1 96.44 217 ILE A O 1
ATOM 1753 N N . ALA A 1 218 ? 3.727 -17.5 -7.734 1 97.19 218 ALA A N 1
ATOM 1754 C CA . ALA A 1 218 ? 3.305 -18.516 -8.703 1 97.19 218 ALA A CA 1
ATOM 1755 C C . ALA A 1 218 ? 2.521 -17.875 -9.852 1 97.19 218 ALA A C 1
ATOM 1757 O O . ALA A 1 218 ? 2.791 -18.141 -11.023 1 97.19 218 ALA A O 1
ATOM 1758 N N . TRP A 1 219 ? 1.614 -17.047 -9.477 1 97.81 219 TRP A N 1
ATOM 1759 C CA . TRP A 1 219 ? 0.757 -16.406 -10.469 1 97.81 219 TRP A CA 1
ATOM 1760 C C . TRP A 1 219 ? 1.569 -15.508 -11.391 1 97.81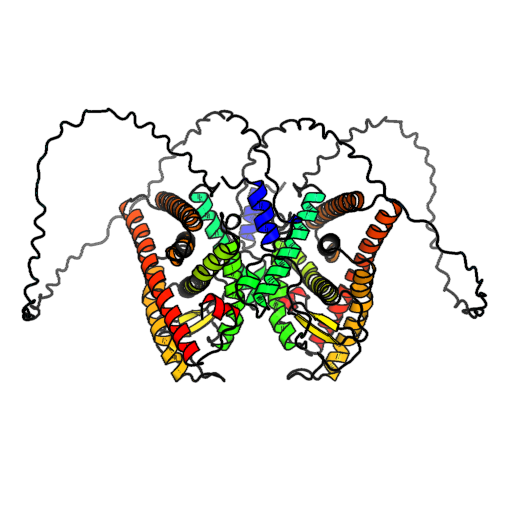 219 TRP A C 1
ATOM 1762 O O . TRP A 1 219 ? 1.426 -15.57 -12.617 1 97.81 219 TRP A O 1
ATOM 1772 N N . ILE A 1 220 ? 2.385 -14.695 -10.836 1 96.56 220 ILE A N 1
ATOM 1773 C CA . ILE A 1 220 ? 3.221 -13.773 -11.602 1 96.56 220 ILE A CA 1
ATOM 1774 C C . ILE A 1 220 ? 4.145 -14.562 -12.523 1 96.56 220 ILE A C 1
ATOM 1776 O O . ILE A 1 220 ? 4.336 -14.195 -13.68 1 96.56 220 ILE A O 1
ATOM 1780 N N . THR A 1 221 ? 4.688 -15.656 -12.07 1 96.81 221 THR A N 1
ATOM 1781 C CA . THR A 1 221 ? 5.57 -16.516 -12.859 1 96.81 221 THR A CA 1
ATOM 1782 C C . THR A 1 221 ? 4.824 -17.094 -14.055 1 96.81 221 THR A C 1
ATOM 1784 O O . THR A 1 221 ? 5.316 -17.062 -15.18 1 96.81 221 THR A O 1
ATOM 1787 N N . VAL A 1 222 ? 3.674 -17.578 -13.789 1 96.75 222 VAL A N 1
ATOM 1788 C CA . VAL A 1 222 ? 2.893 -18.234 -14.828 1 96.75 222 VAL A CA 1
ATOM 1789 C C . VAL A 1 222 ? 2.434 -17.203 -15.859 1 96.75 222 VAL A C 1
ATOM 1791 O O . VAL A 1 222 ? 2.389 -17.5 -17.062 1 96.75 222 VAL A O 1
ATOM 1794 N N . GLN A 1 223 ? 2.086 -16.016 -15.406 1 95.5 223 GLN A N 1
ATOM 1795 C CA . GLN A 1 223 ? 1.68 -14.953 -16.328 1 95.5 223 GLN A CA 1
ATOM 1796 C C . GLN A 1 223 ? 2.861 -14.461 -17.156 1 95.5 223 GLN A C 1
ATOM 1798 O O . GLN A 1 223 ? 2.705 -14.133 -18.328 1 95.5 223 GLN A O 1
ATOM 1803 N N . ALA A 1 224 ? 3.955 -14.43 -16.547 1 94.62 224 ALA A N 1
ATOM 1804 C CA . ALA A 1 224 ? 5.16 -13.969 -17.219 1 94.62 224 ALA A CA 1
ATOM 1805 C C . ALA A 1 224 ? 5.617 -14.984 -18.266 1 94.62 224 ALA A C 1
ATOM 1807 O O . ALA A 1 224 ? 6.125 -14.609 -19.328 1 94.62 224 ALA A O 1
ATOM 1808 N N . TYR A 1 225 ? 5.457 -16.203 -17.906 1 94.12 225 TYR A N 1
ATOM 1809 C CA . TYR A 1 225 ? 5.898 -17.297 -18.766 1 94.12 225 TYR A CA 1
ATOM 1810 C C . TYR A 1 225 ? 4.789 -18.312 -18.953 1 94.12 225 TYR A C 1
ATOM 1812 O O . TYR A 1 225 ? 4.844 -19.422 -18.406 1 94.12 225 TYR A O 1
ATOM 1820 N N . PRO A 1 226 ? 3.859 -18.016 -19.828 1 91.31 226 PRO A N 1
ATOM 1821 C CA . PRO A 1 226 ? 2.705 -18.891 -20.016 1 91.31 226 PRO A CA 1
ATOM 1822 C C . PRO A 1 226 ? 3.086 -20.25 -20.625 1 91.31 226 PRO A C 1
ATOM 1824 O O . PRO A 1 226 ? 2.377 -21.234 -20.438 1 91.31 226 PRO A O 1
ATOM 1827 N N . GLU A 1 227 ? 4.145 -20.188 -21.359 1 90.5 227 GLU A N 1
ATOM 1828 C CA . GLU A 1 227 ? 4.68 -21.438 -21.891 1 90.5 227 GLU A CA 1
ATOM 1829 C C . GLU A 1 227 ? 5.984 -21.812 -21.203 1 90.5 227 GLU A C 1
ATOM 1831 O O . GLU A 1 227 ? 6.805 -20.953 -20.891 1 90.5 227 GLU A O 1
ATOM 1836 N N . GLU A 1 228 ? 6.043 -23.062 -20.969 1 83.81 228 GLU A N 1
ATOM 1837 C CA . GLU A 1 228 ? 7.262 -23.531 -20.312 1 83.81 228 GLU A CA 1
ATOM 1838 C C . GLU A 1 228 ? 8.477 -23.344 -21.203 1 83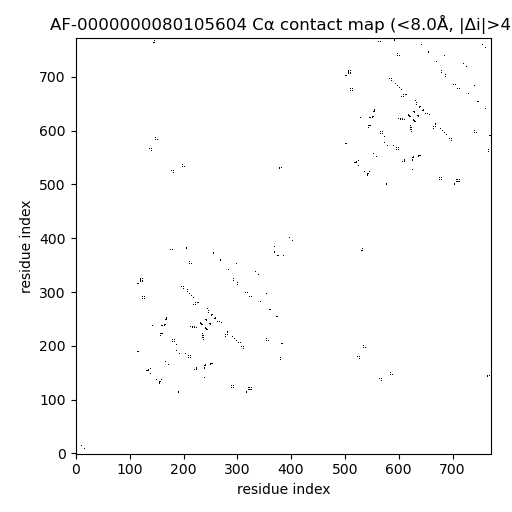.81 228 GLU A C 1
ATOM 1840 O O . GLU A 1 228 ? 8.477 -23.781 -22.359 1 83.81 228 GLU A O 1
ATOM 1845 N N . ARG A 1 229 ? 9.43 -22.75 -20.578 1 81.81 229 ARG A N 1
ATOM 1846 C CA . ARG A 1 229 ? 10.664 -22.5 -21.328 1 81.81 229 ARG A CA 1
ATOM 1847 C C . ARG A 1 229 ? 11.688 -23.594 -21.078 1 81.81 229 ARG A C 1
ATOM 1849 O O . ARG A 1 229 ? 11.578 -24.344 -20.094 1 81.81 229 ARG A O 1
ATOM 1856 N N . HIS A 1 230 ? 12.523 -23.656 -22.031 1 83.44 230 HIS A N 1
ATOM 1857 C CA . HIS A 1 230 ? 13.633 -24.594 -21.859 1 83.44 230 HIS A CA 1
ATOM 1858 C C . HIS A 1 230 ? 14.453 -24.25 -20.625 1 83.44 230 HIS A C 1
ATOM 1860 O O . HIS A 1 230 ? 14.852 -25.141 -19.875 1 83.44 230 HIS A O 1
ATOM 1866 N N . GLU A 1 231 ? 14.68 -22.953 -20.531 1 86 231 GLU A N 1
ATOM 1867 C CA . GLU A 1 231 ? 15.305 -22.438 -19.312 1 86 231 GLU A CA 1
ATOM 1868 C C . GLU A 1 231 ? 14.297 -21.656 -18.469 1 86 231 GLU A C 1
ATOM 1870 O O . GLU A 1 231 ? 14.141 -20.438 -18.641 1 86 231 GLU A O 1
ATOM 1875 N N . PRO A 1 232 ? 13.727 -22.438 -17.578 1 90.69 232 PRO A N 1
ATOM 1876 C CA . PRO A 1 232 ? 12.617 -21.812 -16.844 1 90.69 232 PRO A CA 1
ATOM 1877 C C . PRO A 1 232 ? 13.086 -20.828 -15.773 1 90.69 232 PRO A C 1
ATOM 1879 O O . PRO A 1 232 ? 14.133 -21.031 -15.156 1 90.69 232 PRO A O 1
ATOM 1882 N N . PHE A 1 233 ? 12.336 -19.797 -15.602 1 94.06 233 PHE A N 1
ATOM 1883 C CA . PHE A 1 233 ? 12.586 -18.766 -14.594 1 94.06 233 PHE A CA 1
ATOM 1884 C C . PHE A 1 233 ? 11.406 -18.641 -13.641 1 94.06 233 PHE A C 1
ATOM 1886 O O . PHE A 1 233 ? 10.258 -18.891 -14.031 1 94.06 233 PHE A O 1
ATOM 1893 N N . MET A 1 234 ? 11.742 -18.391 -12.477 1 95.69 234 MET A N 1
ATOM 1894 C CA . MET A 1 234 ? 10.742 -17.938 -11.5 1 95.69 234 MET A CA 1
ATOM 1895 C C . MET A 1 234 ? 10.781 -16.422 -11.352 1 95.69 234 MET A C 1
ATOM 1897 O O . MET A 1 234 ? 11.852 -15.836 -11.188 1 95.69 234 MET A O 1
ATOM 1901 N N . MET A 1 235 ? 9.672 -15.852 -11.469 1 95.94 235 MET A N 1
ATOM 1902 C CA . MET A 1 235 ? 9.609 -14.406 -11.281 1 95.94 235 MET A CA 1
ATOM 1903 C C . MET A 1 235 ? 8.984 -14.062 -9.93 1 95.94 235 MET A C 1
ATOM 1905 O O . MET A 1 235 ? 7.895 -14.531 -9.609 1 95.94 235 MET A O 1
ATOM 1909 N N . TYR A 1 236 ? 9.664 -13.234 -9.188 1 95.56 236 TYR A N 1
ATOM 1910 C CA . TYR A 1 236 ? 9.234 -12.867 -7.84 1 95.56 236 TYR A CA 1
ATOM 1911 C C . TYR A 1 236 ? 8.32 -11.648 -7.867 1 95.56 236 TYR A C 1
ATOM 1913 O O . TYR A 1 236 ? 8.016 -11.117 -8.938 1 95.56 236 TYR A O 1
ATOM 1921 N N . THR A 1 237 ? 7.852 -11.242 -6.699 1 94.69 237 THR A N 1
ATOM 1922 C CA . THR A 1 237 ? 6.793 -10.25 -6.559 1 94.69 237 THR A CA 1
ATOM 1923 C C . THR A 1 237 ? 7.312 -8.852 -6.891 1 94.69 237 THR A C 1
ATOM 1925 O O . THR A 1 237 ? 6.531 -7.91 -7.008 1 94.69 237 THR A O 1
ATOM 1928 N N . ASP A 1 238 ? 8.578 -8.672 -7.051 1 91.75 238 ASP A N 1
ATOM 1929 C CA . ASP A 1 238 ? 9.133 -7.383 -7.445 1 91.75 238 ASP A CA 1
ATOM 1930 C C . ASP A 1 238 ? 9.555 -7.395 -8.914 1 91.75 238 ASP A C 1
ATOM 1932 O O . ASP A 1 238 ? 10.203 -6.457 -9.383 1 91.75 238 ASP A O 1
ATOM 1936 N N . GLY A 1 239 ? 9.328 -8.516 -9.617 1 93 239 GLY A N 1
ATOM 1937 C CA . GLY A 1 239 ? 9.617 -8.609 -11.039 1 93 239 GLY A CA 1
ATOM 1938 C C . GLY A 1 239 ? 10.992 -9.203 -11.32 1 93 239 GLY A C 1
ATOM 1939 O O . GLY A 1 239 ? 11.344 -9.43 -12.477 1 93 239 GLY A O 1
ATOM 1940 N N . SER A 1 240 ? 11.797 -9.477 -10.328 1 94.69 240 SER A N 1
ATOM 1941 C CA . SER A 1 240 ? 13.094 -10.109 -10.523 1 94.69 240 SER A CA 1
ATOM 1942 C C . SER A 1 240 ? 12.945 -11.609 -10.766 1 94.69 240 SER A C 1
ATOM 1944 O O . SER A 1 240 ? 11.914 -12.195 -10.438 1 94.69 240 SER A O 1
ATOM 1946 N N . VAL A 1 241 ? 14 -12.211 -11.344 1 95.69 241 VAL A N 1
ATOM 1947 C CA . VAL A 1 241 ? 13.852 -13.625 -11.695 1 95.69 241 VAL A CA 1
ATOM 1948 C C . VAL A 1 241 ? 15.094 -14.398 -11.273 1 95.69 241 VAL A C 1
ATOM 1950 O O . VAL A 1 241 ? 16.172 -13.82 -11.109 1 95.69 241 VAL A O 1
ATOM 1953 N N . CYS A 1 242 ? 14.898 -15.633 -11.031 1 95.75 242 CYS A N 1
ATOM 1954 C CA . CYS A 1 242 ? 16 -16.578 -10.875 1 95.75 242 CYS A CA 1
ATOM 1955 C C . CYS A 1 242 ? 15.781 -17.812 -11.742 1 95.75 242 CYS A C 1
ATOM 1957 O O . CYS A 1 242 ? 14.641 -18.188 -12.016 1 95.75 242 CYS A O 1
ATOM 1959 N N . SER A 1 243 ? 16.859 -18.344 -12.156 1 94.5 243 SER A N 1
ATOM 1960 C CA . SER A 1 243 ? 16.797 -19.547 -12.969 1 94.5 243 SER A CA 1
ATOM 1961 C C . SER A 1 243 ? 16.406 -20.766 -12.117 1 94.5 243 SER A C 1
ATOM 1963 O O . SER A 1 243 ? 16.891 -20.906 -10.992 1 94.5 243 SER A O 1
ATOM 1965 N N . ILE A 1 244 ? 15.641 -21.578 -12.617 1 91.75 244 ILE A N 1
ATOM 1966 C CA . ILE A 1 244 ? 15.172 -22.766 -11.906 1 91.75 244 ILE A CA 1
ATOM 1967 C C . ILE A 1 244 ? 16.125 -23.938 -12.164 1 91.75 244 ILE A C 1
ATOM 1969 O O . ILE A 1 244 ? 16.266 -24.828 -11.328 1 91.75 244 ILE A O 1
ATOM 1973 N N . ASN A 1 245 ? 16.828 -23.938 -13.367 1 83.31 245 ASN A N 1
ATOM 1974 C CA . ASN A 1 245 ? 17.734 -25.016 -13.75 1 83.31 245 ASN A CA 1
ATOM 1975 C C . ASN A 1 245 ? 19.156 -24.75 -13.25 1 83.31 245 ASN A C 1
ATOM 1977 O O . ASN A 1 245 ? 20.125 -25.234 -13.836 1 83.31 245 ASN A O 1
ATOM 1981 N N . ASP A 1 246 ? 19.391 -24.141 -12.219 1 69.81 246 ASP A N 1
ATOM 1982 C CA . ASP A 1 246 ? 20.656 -23.938 -11.516 1 69.81 246 ASP A CA 1
ATOM 1983 C C . ASP A 1 246 ? 21.625 -23.109 -12.359 1 69.81 246 ASP A C 1
ATOM 1985 O O . ASP A 1 246 ? 22.828 -23.328 -12.305 1 69.81 246 ASP A O 1
ATOM 1989 N N . MET A 1 247 ? 21.094 -22.406 -13.164 1 77.5 247 MET A N 1
ATOM 1990 C CA . MET A 1 247 ? 21.938 -21.422 -13.836 1 77.5 247 MET A CA 1
ATOM 1991 C C . MET A 1 247 ? 22.25 -20.25 -12.898 1 77.5 247 MET A C 1
ATOM 1993 O O . MET A 1 247 ? 21.656 -20.141 -11.828 1 77.5 247 MET A O 1
ATOM 1997 N N . SER A 1 248 ? 23.125 -19.469 -13.312 1 84.69 248 SER A N 1
ATOM 1998 C CA . SER A 1 248 ? 23.688 -18.484 -12.391 1 84.69 248 SER A CA 1
ATOM 1999 C C . SER A 1 248 ? 22.812 -17.25 -12.289 1 84.69 248 SER A C 1
ATOM 2001 O O . SER A 1 248 ? 22.906 -16.5 -11.328 1 84.69 248 SER A O 1
ATOM 2003 N N . TYR A 1 249 ? 21.984 -17.156 -13.18 1 89.12 249 TYR A N 1
ATOM 2004 C CA . TYR A 1 249 ? 21.219 -15.906 -13.18 1 89.12 249 TYR A CA 1
ATOM 2005 C C . TYR A 1 249 ? 20.25 -15.859 -12.008 1 89.12 249 TYR A C 1
ATOM 2007 O O . TYR A 1 249 ? 19.406 -16.734 -11.859 1 89.12 249 TYR A O 1
ATOM 2015 N N . GLY A 1 250 ? 20.344 -14.906 -11.164 1 92.88 250 GLY A N 1
ATOM 2016 C CA . GLY A 1 250 ? 19.516 -14.781 -9.969 1 92.88 250 GLY A CA 1
ATOM 2017 C C . GLY A 1 250 ? 20.109 -15.453 -8.75 1 92.88 250 GLY A C 1
ATOM 2018 O O . GLY A 1 250 ? 19.531 -15.422 -7.664 1 92.88 250 GLY A O 1
ATOM 2019 N N . TRP A 1 251 ? 21.281 -16.094 -8.969 1 93.5 251 TRP A N 1
ATOM 2020 C CA . TRP A 1 251 ? 21.922 -16.828 -7.883 1 93.5 251 TRP A CA 1
ATOM 2021 C C . TRP A 1 251 ? 23.328 -16.281 -7.617 1 93.5 251 TRP A C 1
ATOM 2023 O O . TRP A 1 251 ? 24.188 -16.984 -7.078 1 93.5 251 TRP A O 1
ATOM 2033 N N . GLU A 1 252 ? 23.531 -15.062 -8.008 1 93.31 252 GLU A N 1
ATOM 2034 C CA . GLU A 1 252 ? 24.844 -14.445 -7.887 1 93.31 252 GLU A CA 1
ATOM 2035 C C . GLU A 1 252 ? 25.234 -14.242 -6.426 1 93.31 252 GLU A C 1
ATOM 2037 O O . GLU A 1 252 ? 24.359 -14.219 -5.547 1 93.31 252 GLU A O 1
ATOM 2042 N N . ASP A 1 253 ? 26.5 -14.078 -6.188 1 91.94 253 ASP A N 1
ATOM 2043 C CA . ASP A 1 253 ? 27.016 -13.75 -4.863 1 91.94 253 ASP A CA 1
ATOM 2044 C C . ASP A 1 253 ? 26.438 -12.422 -4.367 1 91.94 253 ASP A C 1
ATOM 2046 O O . ASP A 1 253 ? 26.234 -11.5 -5.156 1 91.94 253 ASP A O 1
ATOM 2050 N N . GLU A 1 254 ? 26.172 -12.492 -3.1 1 89.12 254 GLU A N 1
ATOM 2051 C CA . GLU A 1 254 ? 25.781 -11.258 -2.426 1 89.12 254 GLU A CA 1
ATOM 2052 C C . GLU A 1 254 ? 26.703 -10.969 -1.235 1 89.12 254 GLU A C 1
ATOM 2054 O O . GLU A 1 254 ? 27.516 -11.82 -0.849 1 89.12 254 GLU A O 1
ATOM 2059 N N . GLU A 1 255 ? 26.641 -9.75 -0.781 1 84.25 255 GLU A N 1
ATOM 2060 C CA . GLU A 1 255 ? 27.516 -9.32 0.307 1 84.25 255 GLU A CA 1
ATOM 2061 C C . GLU A 1 255 ? 27.359 -10.227 1.525 1 84.25 255 GLU A C 1
ATOM 2063 O O . GLU A 1 255 ? 28.359 -10.602 2.15 1 84.25 255 GLU A O 1
ATOM 2068 N N . ASP A 1 256 ? 26.203 -10.703 1.859 1 78.44 256 ASP A N 1
ATOM 2069 C CA . ASP A 1 256 ? 25.938 -11.383 3.123 1 78.44 256 ASP A CA 1
ATOM 2070 C C . ASP A 1 256 ? 25.797 -12.891 2.914 1 78.44 256 ASP A C 1
ATOM 2072 O O . ASP A 1 256 ? 25.688 -13.648 3.881 1 78.44 256 ASP A O 1
ATOM 2076 N N . ILE A 1 257 ? 25.828 -13.344 1.641 1 84.88 257 ILE A N 1
ATOM 2077 C CA . ILE A 1 257 ? 25.594 -14.766 1.416 1 84.88 257 ILE A CA 1
ATOM 2078 C C . ILE A 1 257 ? 26.172 -15.18 0.068 1 84.88 257 ILE A C 1
ATOM 2080 O O . ILE A 1 257 ? 25.953 -14.516 -0.945 1 84.88 257 ILE A O 1
ATOM 2084 N N . ALA A 1 258 ? 26.922 -16.25 0.112 1 89.44 258 ALA A N 1
ATOM 2085 C CA . ALA A 1 258 ? 27.547 -16.766 -1.106 1 89.44 258 ALA A CA 1
ATOM 2086 C C . ALA A 1 258 ? 26.516 -17.484 -1.985 1 89.44 258 ALA A C 1
ATOM 2088 O O . ALA A 1 258 ? 25.531 -18.016 -1.486 1 89.44 258 ALA A O 1
ATOM 2089 N N . ALA A 1 259 ? 26.797 -17.516 -3.264 1 91.25 259 ALA A N 1
ATOM 2090 C CA . ALA A 1 259 ? 25.922 -18.141 -4.246 1 91.25 259 ALA A CA 1
ATOM 2091 C C . ALA A 1 259 ? 25.625 -19.594 -3.879 1 91.25 259 ALA A C 1
ATOM 2093 O O . ALA A 1 259 ? 24.469 -20.047 -3.965 1 91.25 259 ALA A O 1
ATOM 2094 N N . HIS A 1 260 ? 26.672 -20.297 -3.516 1 89.81 260 HIS A N 1
ATOM 2095 C CA . HIS A 1 260 ? 26.5 -21.719 -3.221 1 89.81 260 HIS A CA 1
ATOM 2096 C C . HIS A 1 260 ? 25.609 -21.922 -1.998 1 89.81 260 HIS A C 1
ATOM 2098 O O . HIS A 1 260 ? 24.828 -22.875 -1.951 1 89.81 260 HIS A O 1
ATOM 2104 N N . GLU A 1 261 ? 25.672 -21.109 -0.986 1 85.94 261 GLU A N 1
ATOM 2105 C CA . GLU A 1 261 ? 24.844 -21.203 0.213 1 85.94 261 GLU A CA 1
ATOM 2106 C C . GLU A 1 261 ? 23.391 -20.859 -0.094 1 85.94 261 GLU A C 1
ATOM 2108 O O . GLU A 1 261 ? 22.469 -21.484 0.427 1 85.94 261 GLU A O 1
ATOM 2113 N N . LYS A 1 262 ? 23.281 -19.875 -0.921 1 86.94 262 LYS A N 1
ATOM 2114 C CA . LYS A 1 262 ? 21.938 -19.469 -1.355 1 86.94 262 LYS A CA 1
ATOM 2115 C C . LYS A 1 262 ? 21.234 -20.609 -2.07 1 86.94 262 LYS A C 1
ATOM 2117 O O . LYS A 1 262 ? 20.062 -20.891 -1.798 1 86.94 262 LYS A O 1
ATOM 2122 N N . LYS A 1 263 ? 21.906 -21.219 -2.951 1 89.06 263 LYS A N 1
ATOM 2123 C CA . LYS A 1 263 ? 21.328 -22.312 -3.719 1 89.06 263 LYS A CA 1
ATOM 2124 C C . LYS A 1 263 ? 21 -23.5 -2.814 1 89.06 263 LYS A C 1
ATOM 2126 O O . LYS A 1 263 ? 19.953 -24.125 -2.965 1 89.06 263 LYS A O 1
ATOM 2131 N N . LYS A 1 264 ? 21.875 -23.734 -1.957 1 86.88 264 LYS A N 1
ATOM 2132 C CA . LYS A 1 264 ? 21.656 -24.828 -1.025 1 86.88 264 LYS A CA 1
ATOM 2133 C C . LYS A 1 264 ? 20.375 -24.625 -0.214 1 86.88 264 LYS A C 1
ATOM 2135 O O . LYS A 1 264 ? 19.672 -25.578 0.087 1 86.88 264 LYS A O 1
ATOM 2140 N N . LEU A 1 265 ? 20.078 -23.438 0.075 1 84.25 265 LEU A N 1
ATOM 2141 C CA . LEU A 1 265 ? 18.953 -23.125 0.947 1 84.25 265 LEU A CA 1
ATOM 2142 C C . LEU A 1 265 ? 17.641 -23.109 0.164 1 84.25 265 LEU A C 1
ATOM 2144 O O . LEU A 1 265 ? 16.609 -23.547 0.667 1 84.25 265 LEU A O 1
ATOM 2148 N N . PHE A 1 266 ? 17.719 -22.578 -1.106 1 89.31 266 PHE A N 1
ATOM 2149 C CA . PHE A 1 266 ? 16.422 -22.219 -1.68 1 89.31 266 PHE A CA 1
ATOM 2150 C C . PHE A 1 266 ? 16.188 -22.969 -2.984 1 89.31 266 PHE A C 1
ATOM 2152 O O . PHE A 1 266 ? 15.039 -23.078 -3.436 1 89.31 266 PHE A O 1
ATOM 2159 N N . LEU A 1 267 ? 17.203 -23.469 -3.641 1 91.06 267 LEU A N 1
ATOM 2160 C CA . LEU A 1 267 ? 17.062 -24.016 -4.988 1 91.06 267 LEU A CA 1
ATOM 2161 C C . LEU A 1 267 ? 16.125 -25.219 -4.984 1 91.06 267 LEU A C 1
ATOM 2163 O O . LEU A 1 267 ? 15.273 -25.344 -5.871 1 91.06 267 LEU A O 1
ATOM 2167 N N . GLY A 1 268 ? 16.312 -26.094 -4.047 1 90.69 268 GLY A N 1
ATOM 2168 C CA . GLY A 1 268 ? 15.438 -27.25 -3.953 1 90.69 268 GLY A CA 1
ATOM 2169 C C . GLY A 1 268 ? 13.969 -26.891 -3.826 1 90.69 268 GLY A C 1
ATOM 2170 O O . GLY A 1 268 ? 13.117 -27.484 -4.484 1 90.69 268 GLY A O 1
ATOM 2171 N N . PHE A 1 269 ? 13.68 -26 -2.984 1 91.88 269 PHE A N 1
ATOM 2172 C CA . PHE A 1 269 ? 12.305 -25.547 -2.805 1 91.88 269 PHE A CA 1
ATOM 2173 C C . PHE A 1 269 ? 11.758 -24.953 -4.098 1 91.88 269 PHE A C 1
ATOM 2175 O O . PHE A 1 269 ? 10.625 -25.234 -4.488 1 91.88 269 PHE A O 1
ATOM 2182 N N . ILE A 1 270 ? 12.562 -24.109 -4.742 1 93.44 270 ILE A N 1
ATOM 2183 C CA . ILE A 1 270 ? 12.117 -23.391 -5.938 1 93.44 270 ILE A CA 1
ATOM 2184 C C . ILE A 1 270 ? 11.773 -24.391 -7.039 1 93.44 270 ILE A C 1
ATOM 21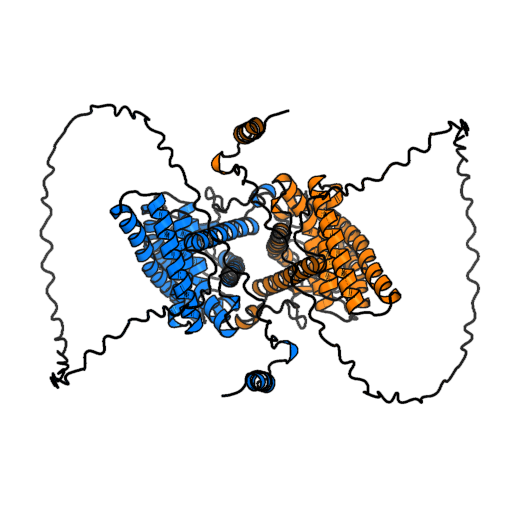86 O O . ILE A 1 270 ? 10.773 -24.219 -7.746 1 93.44 270 ILE A O 1
ATOM 2190 N N . GLN A 1 271 ? 12.578 -25.391 -7.137 1 94.31 271 GLN A N 1
ATOM 2191 C CA . GLN A 1 271 ? 12.328 -26.422 -8.148 1 94.31 271 GLN A CA 1
ATOM 2192 C C . GLN A 1 271 ? 11.023 -27.172 -7.859 1 94.31 271 GLN A C 1
ATOM 2194 O O . GLN A 1 271 ? 10.219 -27.391 -8.766 1 94.31 271 GLN A O 1
ATOM 2199 N N . ARG A 1 272 ? 10.844 -27.5 -6.656 1 94.25 272 ARG A N 1
ATOM 2200 C CA . ARG A 1 272 ? 9.625 -28.203 -6.273 1 94.25 272 ARG A CA 1
ATOM 2201 C C . ARG A 1 272 ? 8.406 -27.297 -6.434 1 94.25 272 ARG A C 1
ATOM 2203 O O . ARG A 1 272 ? 7.359 -27.75 -6.91 1 94.25 272 ARG A O 1
ATOM 2210 N N . PHE A 1 273 ? 8.539 -26.125 -5.988 1 95.12 273 PHE A N 1
ATOM 2211 C CA . PHE A 1 273 ? 7.477 -25.141 -6.09 1 95.12 273 PHE A CA 1
ATOM 2212 C C . PHE A 1 273 ? 7.047 -24.953 -7.539 1 95.12 273 PHE A C 1
ATOM 2214 O O . PHE A 1 273 ? 5.852 -24.906 -7.84 1 95.12 273 PHE A O 1
ATOM 2221 N N . HIS A 1 274 ? 7.992 -24.812 -8.398 1 95.12 274 HIS A N 1
ATOM 2222 C CA . HIS A 1 274 ? 7.727 -24.656 -9.82 1 95.12 274 HIS A CA 1
ATOM 2223 C C . HIS A 1 274 ? 6.98 -25.859 -10.375 1 95.12 274 HIS A C 1
ATOM 2225 O O . HIS A 1 274 ? 5.965 -25.719 -11.055 1 95.12 274 HIS A O 1
ATOM 2231 N N . ASP A 1 275 ? 7.414 -27 -10.055 1 94.81 275 ASP A N 1
ATOM 2232 C CA . ASP A 1 275 ? 6.84 -28.234 -10.602 1 94.81 275 ASP A CA 1
ATOM 2233 C C . ASP A 1 275 ? 5.457 -28.5 -10.016 1 94.81 275 ASP A C 1
ATOM 2235 O O . ASP A 1 275 ? 4.555 -28.953 -10.719 1 94.81 275 ASP A O 1
ATOM 2239 N N . ALA A 1 276 ? 5.344 -28.188 -8.75 1 95.31 276 ALA A N 1
ATOM 2240 C CA . ALA A 1 276 ? 4.141 -28.594 -8.039 1 95.31 276 ALA A CA 1
ATOM 2241 C C . ALA A 1 276 ? 3.025 -27.578 -8.195 1 95.31 276 ALA A C 1
ATOM 2243 O O . ALA A 1 276 ? 1.843 -27.906 -8.094 1 95.31 276 ALA A O 1
ATOM 2244 N N . ILE A 1 277 ? 3.367 -26.344 -8.438 1 96.25 277 ILE A N 1
ATOM 2245 C CA . ILE A 1 277 ? 2.34 -25.312 -8.445 1 96.25 277 ILE A CA 1
ATOM 2246 C C . ILE A 1 277 ? 2.307 -24.625 -9.812 1 96.25 277 ILE A C 1
ATOM 2248 O O . ILE A 1 277 ? 1.284 -24.641 -10.5 1 96.25 277 ILE A O 1
ATOM 2252 N N . CYS A 1 278 ? 3.422 -24.094 -10.289 1 96.5 278 CYS A N 1
ATOM 2253 C CA . CYS A 1 278 ? 3.445 -23.312 -11.516 1 96.5 278 CYS A CA 1
ATOM 2254 C C . CYS A 1 278 ? 3.104 -24.172 -12.727 1 96.5 278 CYS A C 1
ATOM 2256 O O . CYS A 1 278 ? 2.295 -23.766 -13.57 1 96.5 278 CYS A O 1
ATOM 2258 N N . THR A 1 279 ? 3.723 -25.328 -12.812 1 95.69 279 THR A N 1
ATOM 2259 C CA . THR A 1 279 ? 3.521 -26.188 -13.969 1 95.69 279 THR A CA 1
ATOM 2260 C C . THR A 1 279 ? 2.057 -26.609 -14.086 1 95.69 279 THR A C 1
ATOM 2262 O O . THR A 1 279 ? 1.452 -26.469 -15.156 1 95.69 279 THR A O 1
ATOM 2265 N N . PRO A 1 280 ? 1.455 -27.125 -13.039 1 95.5 280 PRO A N 1
ATOM 2266 C CA . PRO A 1 280 ? 0.032 -27.453 -13.141 1 95.5 280 PRO A CA 1
ATOM 2267 C C . PRO A 1 280 ? -0.83 -26.234 -13.5 1 95.5 280 PRO A C 1
ATOM 2269 O O . PRO A 1 280 ? -1.794 -26.375 -14.258 1 95.5 280 PRO A O 1
ATOM 2272 N N . MET A 1 281 ? -0.581 -25.062 -12.977 1 96.5 281 MET A N 1
ATOM 2273 C CA . MET A 1 281 ? -1.328 -23.859 -13.297 1 96.5 281 MET A CA 1
ATOM 2274 C C . MET A 1 281 ? -1.256 -23.562 -14.789 1 96.5 281 MET A C 1
ATOM 2276 O O . MET A 1 281 ? -2.254 -23.172 -15.398 1 96.5 281 MET A O 1
ATOM 2280 N N . ARG A 1 282 ? -0.079 -23.781 -15.336 1 95.5 282 ARG A N 1
ATOM 2281 C CA . ARG A 1 282 ? 0.114 -23.562 -16.766 1 95.5 282 ARG A CA 1
ATOM 2282 C C . ARG A 1 282 ? -0.666 -24.578 -17.594 1 95.5 282 ARG A C 1
ATOM 2284 O O . ARG A 1 282 ? -1.297 -24.234 -18.594 1 95.5 282 ARG A O 1
ATOM 2291 N N . LYS A 1 283 ? -0.573 -25.812 -17.172 1 92.69 283 LYS A N 1
ATOM 2292 C CA . LYS A 1 283 ? -1.195 -26.906 -17.906 1 92.69 283 LYS A CA 1
ATOM 2293 C C . LYS A 1 283 ? -2.703 -26.703 -18.031 1 92.69 283 LYS A C 1
ATOM 2295 O O . LYS A 1 283 ? -3.295 -26.984 -19.078 1 92.69 283 LYS A O 1
ATOM 2300 N N . ILE A 1 284 ? -3.283 -26.203 -17 1 93.19 284 ILE A N 1
ATOM 2301 C CA . ILE A 1 284 ? -4.73 -26.031 -17.031 1 93.19 284 ILE A CA 1
ATOM 2302 C C . ILE A 1 284 ? -5.082 -24.641 -17.562 1 93.19 284 ILE A C 1
ATOM 2304 O O . ILE A 1 284 ? -6.258 -24.266 -17.609 1 93.19 284 ILE A O 1
ATOM 2308 N N . LYS A 1 285 ? -4.086 -23.844 -17.922 1 94 285 LYS A N 1
ATOM 2309 C CA . LYS A 1 285 ? -4.32 -22.469 -18.359 1 94 285 LYS A CA 1
ATOM 2310 C C . LYS A 1 285 ? -5.25 -21.734 -17.391 1 94 285 LYS A C 1
ATOM 2312 O O . LYS A 1 285 ? -6.27 -21.188 -17.812 1 94 285 LYS A O 1
ATOM 2317 N N . MET A 1 286 ? -4.789 -21.703 -16.203 1 96 286 MET A N 1
ATOM 2318 C CA . MET A 1 286 ? -5.598 -21.141 -15.117 1 96 286 MET A CA 1
ATOM 2319 C C . MET A 1 286 ? -5.984 -19.703 -15.414 1 96 286 MET A C 1
ATOM 2321 O O . MET A 1 286 ? -5.141 -18.891 -15.812 1 96 286 MET A O 1
ATOM 2325 N N . THR A 1 287 ? -7.25 -19.422 -15.227 1 96.06 287 THR A N 1
ATOM 2326 C CA . THR A 1 287 ? -7.746 -18.062 -15.461 1 96.06 287 THR A CA 1
ATOM 2327 C C . THR A 1 287 ? -7.57 -17.203 -14.211 1 96.06 287 THR A C 1
ATOM 2329 O O . THR A 1 287 ? -7.395 -17.734 -13.109 1 96.06 287 THR A O 1
ATOM 2332 N N . PRO A 1 288 ? -7.633 -15.891 -14.398 1 96.44 288 PRO A N 1
ATOM 2333 C CA . PRO A 1 288 ? -7.562 -15.016 -13.227 1 96.44 288 PRO A CA 1
ATOM 2334 C C . PRO A 1 288 ? -8.672 -15.289 -12.219 1 96.44 288 PRO A C 1
ATOM 2336 O O . PRO A 1 288 ? -8.461 -15.141 -11.008 1 96.44 288 PRO A O 1
ATOM 2339 N N . VAL A 1 289 ? -9.797 -15.672 -12.664 1 97.56 289 VAL A N 1
ATOM 2340 C CA . VAL A 1 289 ? -10.93 -15.961 -11.789 1 97.56 289 VAL A CA 1
ATOM 2341 C C . VAL A 1 289 ? -10.617 -17.188 -10.938 1 97.56 289 VAL A C 1
ATOM 2343 O O . VAL A 1 289 ? -10.828 -17.188 -9.727 1 97.56 289 VAL A O 1
ATOM 2346 N N . GLU A 1 290 ? -10.133 -18.203 -11.641 1 97.19 290 GLU A N 1
ATOM 2347 C CA . GLU A 1 290 ? -9.758 -19.422 -10.938 1 97.19 290 GLU A CA 1
ATOM 2348 C C . GLU A 1 290 ? -8.656 -19.156 -9.922 1 97.19 290 GLU A C 1
ATOM 2350 O O . GLU A 1 290 ? -8.695 -19.672 -8.797 1 97.19 290 GLU A O 1
ATOM 2355 N N . PHE A 1 291 ? -7.727 -18.422 -10.273 1 97.81 291 PHE A N 1
ATOM 2356 C CA . PHE A 1 291 ? -6.621 -18.141 -9.367 1 97.81 291 PHE A CA 1
ATOM 2357 C C . PHE A 1 291 ? -7.102 -17.344 -8.164 1 97.81 291 PHE A C 1
ATOM 2359 O O . PHE A 1 291 ? -6.68 -17.594 -7.031 1 97.81 291 PHE A O 1
ATOM 2366 N N . ALA A 1 292 ? -7.859 -16.297 -8.422 1 97.69 292 ALA A N 1
ATOM 2367 C CA . ALA A 1 292 ? -8.414 -15.516 -7.312 1 97.69 292 ALA A CA 1
ATOM 2368 C C . ALA A 1 292 ? -9.156 -16.422 -6.332 1 97.69 292 ALA A C 1
ATOM 2370 O O . ALA A 1 292 ? -9.047 -16.25 -5.113 1 97.69 292 ALA A O 1
ATOM 2371 N N . ALA A 1 293 ? -9.922 -17.328 -6.863 1 97.69 293 ALA A N 1
ATOM 2372 C CA . ALA A 1 293 ? -10.641 -18.281 -6.02 1 97.69 293 ALA A CA 1
ATOM 2373 C C . ALA A 1 293 ? -9.68 -19.172 -5.238 1 97.69 293 ALA A C 1
ATOM 2375 O O . ALA A 1 293 ? -9.852 -19.391 -4.035 1 97.69 293 ALA A O 1
ATOM 2376 N N . LEU A 1 294 ? -8.719 -19.703 -5.941 1 96.88 294 LEU A N 1
ATOM 2377 C CA . LEU A 1 294 ? -7.719 -20.547 -5.297 1 96.88 294 LEU A CA 1
ATOM 2378 C C . LEU A 1 294 ? -7.039 -19.812 -4.148 1 96.88 294 LEU A C 1
ATOM 2380 O O . LEU A 1 294 ? -6.898 -20.344 -3.051 1 96.88 294 LEU A O 1
ATOM 2384 N N . LYS A 1 295 ? -6.598 -18.609 -4.426 1 96.38 295 LYS A N 1
ATOM 2385 C CA . LYS A 1 295 ? -5.91 -17.797 -3.43 1 96.38 295 LYS A CA 1
ATOM 2386 C C . LYS A 1 295 ? -6.801 -17.547 -2.217 1 96.38 295 LYS A C 1
ATOM 2388 O O . LYS A 1 295 ? -6.359 -17.688 -1.075 1 96.38 295 LYS A O 1
ATOM 2393 N N . ALA A 1 296 ? -8.047 -17.172 -2.469 1 96.25 296 ALA A N 1
ATOM 2394 C CA . ALA A 1 296 ? -8.984 -16.906 -1.377 1 96.25 296 ALA A CA 1
ATOM 2395 C C . ALA A 1 296 ? -9.234 -18.172 -0.564 1 96.25 296 ALA A C 1
ATOM 2397 O O . ALA A 1 296 ? -9.242 -18.141 0.668 1 96.25 296 ALA A O 1
ATOM 2398 N N . LEU A 1 297 ? -9.406 -19.266 -1.216 1 95.31 297 LEU A N 1
ATOM 2399 C CA . LEU A 1 297 ? -9.641 -20.547 -0.542 1 95.31 297 LEU A CA 1
ATOM 2400 C C . LEU A 1 297 ? -8.445 -20.922 0.326 1 95.31 297 LEU A C 1
ATOM 2402 O O . LEU A 1 297 ? -8.617 -21.359 1.466 1 95.31 297 LEU A O 1
ATOM 2406 N N . CYS A 1 298 ? -7.305 -20.766 -0.206 1 93.38 298 CYS A N 1
ATOM 2407 C CA . CYS A 1 298 ? -6.094 -21.094 0.535 1 93.38 298 CYS A CA 1
ATOM 2408 C C . CYS A 1 298 ? -5.969 -20.234 1.787 1 93.38 298 CYS A C 1
ATOM 2410 O O . CYS A 1 298 ? -5.637 -20.734 2.861 1 93.38 298 CYS A O 1
ATOM 2412 N N . ILE A 1 299 ? -6.266 -19.016 1.684 1 90.5 299 ILE A N 1
ATOM 2413 C CA . ILE A 1 299 ? -6.094 -18.078 2.789 1 90.5 299 ILE A CA 1
ATOM 2414 C C . ILE A 1 299 ? -7.051 -18.422 3.922 1 90.5 299 ILE A C 1
ATOM 2416 O O . ILE A 1 299 ? -6.691 -18.344 5.098 1 90.5 299 ILE A O 1
ATOM 2420 N N . TRP A 1 300 ? -8.18 -18.875 3.604 1 92.12 300 TRP A N 1
ATOM 2421 C CA . TRP A 1 300 ? -9.164 -19.172 4.633 1 92.12 300 TRP A CA 1
ATOM 2422 C C . TRP A 1 300 ? -8.977 -20.594 5.156 1 92.12 300 TRP A C 1
ATOM 2424 O O . TRP A 1 300 ? -9.484 -20.938 6.227 1 92.12 300 TRP A O 1
ATOM 2434 N N . LYS A 1 301 ? -8.219 -21.375 4.461 1 86.69 301 LYS A N 1
ATOM 2435 C CA . LYS A 1 301 ? -8.07 -22.766 4.875 1 86.69 301 LYS A CA 1
ATOM 2436 C C . LYS A 1 301 ? -6.73 -22.984 5.578 1 86.69 301 LYS A C 1
ATOM 2438 O O . LYS A 1 301 ? -6.613 -23.859 6.434 1 86.69 301 LYS A O 1
ATOM 2443 N N . LEU A 1 302 ? -5.695 -22.328 5.254 1 80.38 302 LEU A N 1
ATOM 2444 C CA . LEU A 1 302 ? -4.348 -22.562 5.754 1 80.38 302 LEU A CA 1
ATOM 2445 C C . LEU A 1 302 ? -4.273 -22.328 7.258 1 80.38 302 LEU A C 1
ATOM 2447 O O . LEU A 1 302 ? -3.545 -23.031 7.965 1 80.38 302 LEU A O 1
ATOM 2451 N N . GLY A 1 303 ? -4.984 -21.359 7.789 1 75.12 303 GLY A N 1
ATOM 2452 C CA . GLY A 1 303 ? -4.926 -21.078 9.211 1 75.12 303 GLY A CA 1
ATOM 2453 C C . GLY A 1 303 ? -6.012 -21.797 10 1 75.12 303 GLY A C 1
ATOM 2454 O O . GLY A 1 303 ? -6.219 -21.516 11.18 1 75.12 303 GLY A O 1
ATOM 2455 N N . TYR A 1 304 ? -6.516 -22.812 9.406 1 78.69 304 TYR A N 1
ATOM 2456 C CA . TYR A 1 304 ? -7.727 -23.391 9.977 1 78.69 304 TYR A CA 1
ATOM 2457 C C . TYR A 1 304 ? -7.441 -24.047 11.328 1 78.69 304 TYR A C 1
ATOM 2459 O O . TYR A 1 304 ? -8.25 -23.938 12.25 1 78.69 304 TYR A O 1
ATOM 2467 N N . CYS A 1 305 ? -6.309 -24.562 11.445 1 80.25 305 CYS A N 1
ATOM 2468 C CA . CYS A 1 305 ? -5.973 -25.234 12.695 1 80.25 305 CYS A CA 1
ATOM 2469 C C . CYS A 1 305 ? -5.754 -24.219 13.812 1 80.25 305 CYS A C 1
ATOM 2471 O O . CYS A 1 305 ? -5.949 -24.547 14.992 1 80.25 305 CYS A O 1
ATOM 2473 N N . GLU A 1 306 ? -5.371 -23.016 13.516 1 85.94 306 GLU A N 1
ATOM 2474 C CA . GLU A 1 306 ? -5.109 -21.969 14.508 1 85.94 306 GLU A CA 1
ATOM 2475 C C . GLU A 1 306 ? -6.328 -21.078 14.703 1 85.94 306 GLU A C 1
ATOM 2477 O O . GLU A 1 306 ? -6.383 -20.297 15.656 1 85.94 306 GLU A O 1
ATOM 2482 N N . PHE A 1 307 ? -7.242 -21.234 13.844 1 92.44 307 PHE A N 1
ATOM 2483 C CA . PHE A 1 307 ? -8.406 -20.359 13.875 1 92.44 307 PHE A CA 1
ATOM 2484 C C . PHE A 1 307 ? -9.312 -20.703 15.055 1 92.44 307 PHE A C 1
ATOM 2486 O O . PHE A 1 307 ? -9.477 -21.875 15.398 1 92.44 307 PHE A O 1
ATOM 2493 N N . THR A 1 308 ? -9.836 -19.719 15.641 1 94.06 308 THR A N 1
ATOM 2494 C CA . THR A 1 308 ? -10.891 -19.906 16.625 1 94.06 308 THR A CA 1
ATOM 2495 C C . THR A 1 308 ? -12.188 -20.344 15.961 1 94.06 308 THR A C 1
ATOM 2497 O O . THR A 1 308 ? -12.281 -20.375 14.734 1 94.06 308 THR A O 1
ATOM 2500 N N . ASN A 1 309 ? -13.156 -20.719 16.781 1 93.06 309 ASN A N 1
ATOM 2501 C CA . ASN A 1 309 ? -14.438 -21.172 16.234 1 93.06 309 ASN A CA 1
ATOM 2502 C C . ASN A 1 309 ? -15.117 -20.062 15.43 1 93.06 309 ASN A C 1
ATOM 2504 O O . ASN A 1 309 ? -15.727 -20.344 14.391 1 93.06 309 ASN A O 1
ATOM 2508 N N . SER A 1 310 ? -15.023 -18.891 15.922 1 93.06 310 SER A N 1
ATOM 2509 C CA . SER A 1 310 ? -15.617 -17.766 15.203 1 93.06 310 SER A CA 1
ATOM 2510 C C . SER A 1 310 ? -14.961 -17.578 13.844 1 93.06 310 SER A C 1
ATOM 2512 O O . SER A 1 310 ? -15.648 -17.359 12.836 1 93.06 310 SER A O 1
ATOM 2514 N N . MET A 1 311 ? -13.664 -17.672 13.789 1 94.31 311 MET A N 1
ATOM 2515 C CA . MET A 1 311 ? -12.93 -17.531 12.539 1 94.31 311 MET A CA 1
ATOM 2516 C C . MET A 1 311 ? -13.266 -18.672 11.57 1 94.31 311 MET A C 1
ATOM 2518 O O . MET A 1 311 ? -13.391 -18.438 10.367 1 94.31 311 MET A O 1
ATOM 2522 N N . ARG A 1 312 ? -13.43 -19.844 12.148 1 94.56 312 ARG A N 1
ATOM 2523 C CA . ARG A 1 312 ? -13.758 -21 11.32 1 94.56 312 ARG A CA 1
ATOM 2524 C C . ARG A 1 312 ? -15.133 -20.844 10.672 1 94.56 312 ARG A C 1
ATOM 2526 O O . ARG A 1 312 ? -15.336 -21.266 9.539 1 94.56 312 ARG A O 1
ATOM 2533 N N . THR A 1 313 ? -16.016 -20.266 11.414 1 94.44 313 THR A N 1
ATOM 2534 C CA . THR A 1 313 ? -17.344 -20.016 10.867 1 94.44 313 THR A CA 1
ATOM 2535 C C . THR A 1 313 ? -17.281 -19.062 9.688 1 94.44 313 THR A C 1
ATOM 2537 O O . THR A 1 313 ? -17.906 -19.281 8.656 1 94.44 313 THR A O 1
ATOM 2540 N N . ILE A 1 314 ? -16.484 -18.031 9.844 1 94.56 314 ILE A N 1
ATOM 2541 C CA . ILE A 1 314 ? -16.297 -17.062 8.766 1 94.56 314 ILE A CA 1
ATOM 2542 C C . ILE A 1 314 ? -15.664 -17.75 7.562 1 94.56 314 ILE A C 1
ATOM 2544 O O . ILE A 1 314 ? -16.125 -17.594 6.43 1 94.56 314 ILE A O 1
ATOM 2548 N N . GLY A 1 315 ? -14.609 -18.516 7.809 1 94.19 315 GLY A N 1
ATOM 2549 C CA . GLY A 1 315 ? -13.906 -19.219 6.754 1 94.19 315 GLY A CA 1
ATOM 2550 C C . GLY A 1 315 ? -14.789 -20.188 5.988 1 94.19 315 GLY A C 1
ATOM 2551 O O . GLY A 1 315 ? -14.703 -20.281 4.762 1 94.19 315 GLY A O 1
ATOM 2552 N N . LYS A 1 316 ? -15.641 -20.859 6.734 1 94.25 316 LYS A N 1
ATOM 2553 C CA . LYS A 1 316 ? -16.547 -21.812 6.102 1 94.25 316 LYS A CA 1
ATOM 2554 C C . LYS A 1 316 ? -17.531 -21.109 5.176 1 94.25 316 LYS A C 1
ATOM 2556 O O . LYS A 1 316 ? -17.859 -21.625 4.105 1 94.25 316 LYS A O 1
ATOM 2561 N N . GLU A 1 317 ? -18 -20 5.613 1 95.25 317 GLU A N 1
ATOM 2562 C CA . GLU A 1 317 ? -18.906 -19.234 4.77 1 95.25 317 GLU A CA 1
ATOM 2563 C C . GLU A 1 317 ? -18.219 -18.766 3.492 1 95.25 317 GLU A C 1
ATOM 2565 O O . GLU A 1 317 ? -18.812 -18.797 2.412 1 95.25 317 GLU A O 1
ATOM 2570 N N . HIS A 1 318 ? -17.016 -18.281 3.637 1 95.56 318 HIS A N 1
ATOM 2571 C CA . HIS A 1 318 ? -16.25 -17.875 2.461 1 95.56 318 HIS A CA 1
ATOM 2572 C C . HIS A 1 318 ? -16.016 -19.047 1.516 1 95.56 318 HIS A C 1
ATOM 2574 O O . HIS A 1 318 ? -16.188 -18.922 0.301 1 95.56 318 HIS A O 1
ATOM 2580 N N . GLN A 1 319 ? -15.695 -20.203 2.064 1 95.06 319 GLN A N 1
ATOM 2581 C CA . GLN A 1 319 ? -15.453 -21.391 1.261 1 95.06 319 GLN A CA 1
ATOM 2582 C C . GLN A 1 319 ? -16.703 -21.797 0.472 1 95.06 319 GLN A C 1
ATOM 2584 O O . GLN A 1 319 ? -16.625 -22.047 -0.733 1 95.06 319 GLN A O 1
ATOM 2589 N N . ASN A 1 320 ? -17.797 -21.797 1.161 1 95.81 320 ASN A N 1
ATOM 2590 C CA . ASN A 1 320 ? -19.047 -22.156 0.507 1 95.81 320 ASN A CA 1
ATOM 2591 C C . ASN A 1 320 ? -19.406 -21.172 -0.601 1 95.81 320 ASN A C 1
ATOM 2593 O O . ASN A 1 320 ? -19.844 -21.578 -1.682 1 95.81 320 ASN A O 1
ATOM 2597 N N . ALA A 1 321 ? -19.219 -19.938 -0.274 1 96.94 321 ALA A N 1
ATOM 2598 C CA . ALA A 1 321 ? -19.547 -18.906 -1.255 1 96.94 321 ALA A CA 1
ATOM 2599 C C . ALA A 1 321 ? -18.625 -19.016 -2.477 1 96.94 321 ALA A C 1
ATOM 2601 O O . ALA A 1 321 ? -19.094 -18.891 -3.613 1 96.94 321 ALA A O 1
ATOM 2602 N N . LEU A 1 322 ? -17.391 -19.281 -2.277 1 96.94 322 LEU A N 1
ATOM 2603 C CA . LEU A 1 322 ? -16.422 -19.375 -3.367 1 96.94 322 LEU A CA 1
ATOM 2604 C C . LEU A 1 322 ? -16.703 -20.594 -4.234 1 96.94 322 LEU A C 1
ATOM 2606 O O . LEU A 1 322 ? -16.656 -20.516 -5.465 1 96.94 322 LEU A O 1
ATOM 2610 N N . PHE A 1 323 ? -17.062 -21.703 -3.615 1 96.25 323 PHE A N 1
ATOM 2611 C CA . PHE A 1 323 ? -17.391 -22.906 -4.371 1 96.25 323 PHE A CA 1
ATOM 2612 C C . PHE A 1 323 ? -18.656 -22.688 -5.199 1 96.25 323 PHE A C 1
ATOM 2614 O O . PHE A 1 323 ? -18.734 -23.109 -6.352 1 96.25 323 PHE A O 1
ATOM 2621 N N . SER A 1 324 ? -19.562 -22.016 -4.57 1 96.44 324 SER A N 1
ATOM 2622 C CA . SER A 1 324 ? -20.797 -21.719 -5.289 1 96.44 324 SER A CA 1
ATOM 2623 C C . SER A 1 324 ? -20.531 -20.781 -6.473 1 96.44 324 SER A C 1
ATOM 2625 O O . SER A 1 324 ? -21.078 -20.984 -7.559 1 96.44 324 SER A O 1
ATOM 2627 N N . GLY A 1 325 ? -19.719 -19.781 -6.207 1 96.88 325 GLY A N 1
ATOM 2628 C CA . GLY A 1 325 ? -19.359 -18.859 -7.281 1 96.88 325 GLY A CA 1
ATOM 2629 C C . GLY A 1 325 ? -18.625 -19.547 -8.414 1 96.88 325 GLY A C 1
ATOM 2630 O O . GLY A 1 325 ? -18.875 -19.266 -9.586 1 96.88 325 GLY A O 1
ATOM 2631 N N . LEU A 1 326 ? -17.75 -20.453 -8.125 1 96.81 326 LEU A N 1
ATOM 2632 C CA . LEU A 1 326 ? -16.969 -21.188 -9.125 1 96.81 326 LEU A CA 1
ATOM 2633 C C . LEU A 1 326 ? -17.875 -22.094 -9.953 1 96.81 326 LEU A C 1
ATOM 2635 O O . LEU A 1 326 ? -17.688 -22.25 -11.156 1 96.81 326 LEU A O 1
ATOM 2639 N N . ARG A 1 327 ? -18.797 -22.688 -9.273 1 94.88 327 ARG A N 1
ATOM 2640 C CA . ARG A 1 327 ? -19.734 -23.547 -9.984 1 94.88 327 ARG A CA 1
ATOM 2641 C C . ARG A 1 327 ? -20.484 -22.766 -11.047 1 94.88 327 ARG A C 1
ATOM 2643 O O . ARG A 1 327 ? -20.594 -23.219 -12.195 1 94.88 327 ARG A O 1
ATOM 2650 N N . VAL A 1 328 ? -20.969 -21.625 -10.625 1 95.56 328 VAL A N 1
ATOM 2651 C CA . VAL A 1 328 ? -21.703 -20.781 -11.57 1 95.56 328 VAL A CA 1
ATOM 2652 C C . VAL A 1 328 ? -20.766 -20.359 -12.703 1 95.56 328 VAL A C 1
ATOM 2654 O O . VAL A 1 328 ? -21.156 -20.375 -13.875 1 95.56 328 VAL A O 1
ATOM 2657 N N . TYR A 1 329 ? -19.625 -20.016 -12.344 1 96.69 329 TYR A N 1
ATOM 2658 C CA . TYR A 1 329 ? -18.625 -19.609 -13.312 1 96.69 329 TYR A CA 1
ATOM 2659 C C . TYR A 1 329 ? -18.359 -20.703 -14.336 1 96.69 329 TYR A C 1
ATOM 2661 O O . TYR A 1 329 ? -18.344 -20.453 -15.539 1 96.69 329 TYR A O 1
ATOM 2669 N N . TYR A 1 330 ? -18.172 -21.938 -13.93 1 96.25 330 TYR A N 1
ATOM 2670 C CA . TYR A 1 330 ? -17.891 -23.062 -14.82 1 96.25 330 TYR A CA 1
ATOM 2671 C C . TYR A 1 330 ? -19.109 -23.438 -15.648 1 96.25 330 TYR A C 1
ATOM 2673 O O . TYR A 1 330 ? -18.984 -23.812 -16.812 1 96.25 330 TYR A O 1
ATOM 2681 N N . GLU A 1 331 ? -20.234 -23.328 -15.031 1 94.88 331 GLU A N 1
ATOM 2682 C CA . GLU A 1 331 ? -21.469 -23.656 -15.758 1 94.88 331 GLU A CA 1
ATOM 2683 C C . GLU A 1 331 ? -21.703 -22.688 -16.906 1 94.88 331 GLU A C 1
ATOM 2685 O O . GLU A 1 331 ? -22.281 -23.047 -17.922 1 94.88 331 GLU A O 1
ATOM 2690 N N . ASP A 1 332 ? -21.219 -21.484 -16.703 1 94.56 332 ASP A N 1
ATOM 2691 C CA . ASP A 1 332 ? -21.344 -20.484 -17.766 1 94.56 332 ASP A CA 1
ATOM 2692 C C . ASP A 1 332 ? -20.359 -20.75 -18.906 1 94.56 332 ASP A C 1
ATOM 2694 O O . ASP A 1 332 ? -20.625 -20.391 -20.047 1 94.56 332 ASP A O 1
ATOM 2698 N N . LEU A 1 333 ? -19.312 -21.406 -18.625 1 92.69 333 LEU A N 1
ATOM 2699 C CA . LEU A 1 333 ? -18.234 -21.578 -19.609 1 92.69 333 LEU A CA 1
ATOM 2700 C C . LEU A 1 333 ? -18.312 -22.938 -20.281 1 92.69 333 LEU A C 1
ATOM 2702 O O . LEU A 1 333 ? -17.891 -23.094 -21.422 1 92.69 333 LEU A O 1
ATOM 2706 N N . TYR A 1 334 ? -18.703 -23.844 -19.469 1 91.62 334 TYR A N 1
ATOM 2707 C CA . TYR A 1 334 ? -18.656 -25.219 -19.984 1 91.62 334 TYR A CA 1
ATOM 2708 C C . TYR A 1 334 ? -20.031 -25.859 -19.938 1 91.62 334 TYR A C 1
ATOM 2710 O O . TYR A 1 334 ? -20.812 -25.641 -19 1 91.62 334 TYR A O 1
ATOM 2718 N N . GLU A 1 335 ? -20.328 -26.594 -20.938 1 91.5 335 GLU A N 1
ATOM 2719 C CA . GLU A 1 335 ? -21.594 -27.312 -21 1 91.5 335 GLU A CA 1
ATOM 2720 C C . GLU A 1 335 ? -21.469 -28.703 -20.375 1 91.5 335 GLU A C 1
ATOM 2722 O O . GLU A 1 335 ? -22.422 -29.188 -19.75 1 91.5 335 GLU A O 1
ATOM 2727 N N . SER A 1 336 ? -20.297 -29.234 -20.453 1 93 336 SER A N 1
ATOM 2728 C CA . SER A 1 336 ? -20.078 -30.594 -19.984 1 93 336 SER A CA 1
ATOM 2729 C C . SER A 1 336 ? -19.781 -30.625 -18.5 1 93 336 SER A C 1
ATOM 2731 O O . SER A 1 336 ? -18.844 -29.969 -18.016 1 93 336 SER A O 1
ATOM 2733 N N . GLN A 1 337 ? -20.547 -31.438 -17.797 1 91.62 337 GLN A N 1
ATOM 2734 C CA . GLN A 1 337 ? -20.344 -31.609 -16.359 1 91.62 337 GLN A CA 1
ATOM 2735 C C . GLN A 1 337 ? -19 -32.281 -16.078 1 91.62 337 GLN A C 1
ATOM 2737 O O . GLN A 1 337 ? -18.391 -32 -15.031 1 91.62 337 GLN A O 1
ATOM 2742 N N . GLU A 1 338 ? -18.578 -33.062 -16.984 1 92.06 338 GLU A N 1
ATOM 2743 C CA . GLU A 1 338 ? -17.281 -33.719 -16.812 1 92.06 338 GLU A CA 1
ATOM 2744 C C . GLU A 1 338 ? -16.156 -32.688 -16.828 1 92.06 338 GLU A C 1
ATOM 2746 O O . GLU A 1 338 ? -15.227 -32.781 -16.031 1 92.06 338 GLU A O 1
ATOM 2751 N N . GLU A 1 339 ? -16.297 -31.812 -17.734 1 92.12 339 GLU A N 1
ATOM 2752 C CA . GLU A 1 339 ? -15.273 -30.766 -17.828 1 92.12 339 GLU A CA 1
ATOM 2753 C C . GLU A 1 339 ? -15.305 -29.875 -16.594 1 92.12 339 GLU A C 1
ATOM 2755 O O . GLU A 1 339 ? -14.25 -29.484 -16.078 1 92.12 339 GLU A O 1
ATOM 2760 N N . ILE A 1 340 ? -16.453 -29.547 -16.125 1 93.31 340 ILE A N 1
ATOM 2761 C CA . ILE A 1 340 ? -16.609 -28.734 -14.922 1 93.31 340 ILE A CA 1
ATOM 2762 C C . ILE A 1 340 ? -15.992 -29.438 -13.719 1 93.31 340 ILE A C 1
ATOM 2764 O O . ILE A 1 340 ? -15.25 -28.828 -12.945 1 93.31 340 ILE A O 1
ATOM 2768 N N . GLY A 1 341 ? -16.297 -30.688 -13.594 1 93.25 341 GLY A N 1
ATOM 2769 C CA . GLY A 1 341 ? -15.734 -31.484 -12.508 1 93.25 341 GLY A CA 1
ATOM 2770 C C . GLY A 1 341 ? -14.219 -31.547 -12.547 1 93.25 341 GLY A C 1
ATOM 2771 O O . GLY A 1 341 ? -13.562 -31.484 -11.508 1 93.25 341 GLY A O 1
ATOM 2772 N N . ALA A 1 342 ? -13.711 -31.75 -13.75 1 93 342 ALA A N 1
ATOM 2773 C CA . ALA A 1 342 ? -12.266 -31.844 -13.922 1 93 342 ALA A CA 1
ATOM 2774 C C . ALA A 1 342 ? -11.578 -30.531 -13.523 1 93 342 ALA A C 1
ATOM 2776 O O . ALA A 1 342 ? -10.547 -30.547 -12.859 1 93 342 ALA A O 1
ATOM 2777 N N . ARG A 1 343 ? -12.156 -29.469 -13.969 1 92.62 343 ARG A N 1
ATOM 2778 C CA . ARG A 1 343 ? -11.578 -28.172 -13.656 1 92.62 343 ARG A CA 1
ATOM 2779 C C . ARG A 1 343 ? -11.625 -27.891 -12.156 1 92.62 343 ARG A C 1
ATOM 2781 O O . ARG A 1 343 ? -10.641 -27.453 -11.562 1 92.62 343 ARG A O 1
ATOM 2788 N N . PHE A 1 344 ? -12.742 -28.188 -11.602 1 93.38 344 PHE A N 1
ATOM 2789 C CA . PHE A 1 344 ? -12.922 -28.016 -10.164 1 93.38 344 PHE A CA 1
ATOM 2790 C C . PHE A 1 344 ? -11.961 -28.906 -9.383 1 93.38 344 PHE A C 1
ATOM 2792 O O . PHE A 1 344 ? -11.352 -28.453 -8.406 1 93.38 344 PHE A O 1
ATOM 2799 N N . GLY A 1 345 ? -11.898 -30.062 -9.797 1 93.25 345 GLY A N 1
ATOM 2800 C CA . GLY A 1 345 ? -11 -31 -9.141 1 93.25 345 GLY A CA 1
ATOM 2801 C C . GLY A 1 345 ? -9.547 -30.578 -9.203 1 93.25 345 GLY A C 1
ATOM 2802 O O . GLY A 1 345 ? -8.82 -30.688 -8.211 1 93.25 345 GLY A O 1
ATOM 2803 N N . ASN A 1 346 ? -9.125 -30.141 -10.336 1 92.94 346 ASN A N 1
ATOM 2804 C CA . ASN A 1 346 ? -7.75 -29.672 -10.492 1 92.94 346 ASN A CA 1
ATOM 2805 C C . ASN A 1 346 ? -7.453 -28.5 -9.562 1 92.94 346 ASN A C 1
ATOM 2807 O O . ASN A 1 346 ? -6.355 -28.406 -9.016 1 92.94 346 ASN A O 1
ATOM 2811 N N . LEU A 1 347 ? -8.398 -27.641 -9.398 1 93.5 347 LEU A N 1
ATOM 2812 C CA . LEU A 1 347 ? -8.227 -26.484 -8.516 1 93.5 347 LEU A CA 1
ATOM 2813 C C . LEU A 1 347 ? -8.102 -26.922 -7.062 1 93.5 347 LEU A C 1
ATOM 2815 O O . LEU A 1 347 ? -7.227 -26.453 -6.336 1 93.5 347 LEU A O 1
ATOM 2819 N N . VAL A 1 348 ? -8.906 -27.859 -6.688 1 91.38 348 VAL A N 1
ATOM 2820 C CA . VAL A 1 348 ? -8.93 -28.328 -5.309 1 91.38 348 VAL A CA 1
ATOM 2821 C C . VAL A 1 348 ? -7.641 -29.094 -5 1 91.38 348 VAL A C 1
ATOM 2823 O O . VAL A 1 348 ? -7.109 -29 -3.891 1 91.38 348 VAL A O 1
ATOM 2826 N N . LEU A 1 349 ? -7.176 -29.812 -5.961 1 92.44 349 LEU A N 1
ATOM 2827 C CA . LEU A 1 349 ? -5.938 -30.562 -5.773 1 92.44 349 LEU A CA 1
ATOM 2828 C C . LEU A 1 349 ? -4.766 -29.625 -5.52 1 92.44 349 LEU A C 1
ATOM 2830 O O . LEU A 1 349 ? -3.854 -29.938 -4.758 1 92.44 349 LEU A O 1
ATOM 2834 N N . LEU A 1 350 ? -4.836 -28.484 -6.121 1 94.56 350 LEU A N 1
ATOM 2835 C CA . LEU A 1 350 ? -3.766 -27.516 -5.945 1 94.56 350 LEU A CA 1
ATOM 2836 C C . LEU A 1 350 ? -3.775 -26.953 -4.531 1 94.56 350 LEU A C 1
ATOM 2838 O O . LEU A 1 350 ? -2.734 -26.516 -4.023 1 94.56 350 LEU A O 1
ATOM 2842 N N . LEU A 1 351 ? -4.914 -26.922 -3.854 1 92.5 351 LEU A N 1
ATOM 2843 C CA . LEU A 1 351 ? -5 -26.422 -2.486 1 92.5 351 LEU A CA 1
ATOM 2844 C C . LEU A 1 351 ? -4.062 -27.203 -1.565 1 92.5 351 LEU A C 1
ATOM 2846 O O . LEU A 1 351 ? -3.312 -26.609 -0.79 1 92.5 351 LEU A O 1
ATOM 2850 N N . GLY A 1 352 ? -4.141 -28.5 -1.722 1 90.56 352 GLY A N 1
ATOM 2851 C CA . GLY A 1 352 ? -3.275 -29.328 -0.904 1 90.56 352 GLY A CA 1
ATOM 2852 C C . GLY A 1 352 ? -1.799 -29.094 -1.162 1 90.56 352 GLY A C 1
ATOM 2853 O O . GLY A 1 352 ? -0.997 -29.062 -0.227 1 90.56 352 GLY A O 1
ATOM 2854 N N . THR A 1 353 ? -1.5 -28.922 -2.41 1 93.5 353 THR A N 1
ATOM 2855 C CA . THR A 1 353 ? -0.113 -28.688 -2.799 1 93.5 353 THR A CA 1
ATOM 2856 C C . THR A 1 353 ? 0.39 -27.359 -2.254 1 93.5 353 THR A C 1
ATOM 2858 O O . THR A 1 353 ? 1.536 -27.25 -1.812 1 93.5 353 THR A O 1
ATOM 2861 N N . VAL A 1 354 ? -0.429 -26.328 -2.26 1 93 354 VAL A N 1
ATOM 2862 C CA . VAL A 1 354 ? -0.061 -25.031 -1.736 1 93 354 VAL A CA 1
ATOM 2863 C C . VAL A 1 354 ? 0.224 -25.125 -0.24 1 93 354 VAL A C 1
ATOM 2865 O O . VAL A 1 354 ? 1.178 -24.531 0.26 1 93 354 VAL A O 1
ATOM 2868 N N . PHE A 1 355 ? -0.549 -25.906 0.409 1 90 355 PHE A N 1
ATOM 2869 C CA . PHE A 1 355 ? -0.342 -26.109 1.839 1 90 355 PHE A CA 1
ATOM 2870 C C . PHE A 1 355 ? 1.017 -26.734 2.105 1 90 355 PHE A C 1
ATOM 2872 O O . PHE A 1 355 ? 1.728 -26.344 3.027 1 90 355 PHE A O 1
ATOM 2879 N N . GLU A 1 356 ? 1.257 -27.703 1.316 1 90.88 356 GLU A N 1
ATOM 2880 C CA . GLU A 1 356 ? 2.533 -28.391 1.469 1 90.88 356 GLU A CA 1
ATOM 2881 C C . GLU A 1 356 ? 3.707 -27.453 1.227 1 90.88 356 GLU A C 1
ATOM 2883 O O . GLU A 1 356 ? 4.672 -27.438 1.994 1 90.88 356 GLU A O 1
ATOM 2888 N N . MET A 1 357 ? 3.604 -26.688 0.213 1 92.38 357 MET A N 1
ATOM 2889 C CA . MET A 1 357 ? 4.684 -25.766 -0.125 1 92.38 357 MET A CA 1
ATOM 2890 C C . MET A 1 357 ? 4.824 -24.688 0.938 1 92.38 357 MET A C 1
ATOM 2892 O O . MET A 1 357 ? 5.934 -24.234 1.233 1 92.38 357 MET A O 1
ATOM 2896 N N . ASN A 1 358 ? 3.699 -24.234 1.417 1 90.12 358 ASN A N 1
ATOM 2897 C CA . ASN A 1 358 ? 3.711 -23.266 2.498 1 90.12 358 ASN A CA 1
ATOM 2898 C C . ASN A 1 358 ? 4.457 -23.781 3.721 1 90.12 358 ASN A C 1
ATOM 2900 O O . ASN A 1 358 ? 5.27 -23.078 4.312 1 90.12 358 ASN A O 1
ATOM 2904 N N . CYS A 1 359 ? 4.273 -24.984 4.051 1 86.81 359 CYS A N 1
ATOM 2905 C CA . CYS A 1 359 ? 4.961 -25.609 5.18 1 86.81 359 CYS A CA 1
ATOM 2906 C C . CYS A 1 359 ? 6.453 -25.75 4.898 1 86.81 359 CYS A C 1
ATOM 2908 O O . CYS A 1 359 ? 7.277 -25.484 5.773 1 86.81 359 CYS A O 1
ATOM 2910 N N . LEU A 1 360 ? 6.711 -26.141 3.727 1 88 360 LEU A N 1
ATOM 2911 C CA . LEU A 1 360 ? 8.102 -26.375 3.357 1 88 360 LEU A CA 1
ATOM 2912 C C . LEU A 1 360 ? 8.906 -25.078 3.414 1 88 360 LEU A C 1
ATOM 2914 O O . LEU A 1 360 ? 10.039 -25.062 3.91 1 88 360 LEU A O 1
ATOM 2918 N N . ILE A 1 361 ? 8.336 -24.031 2.887 1 88.06 361 ILE A N 1
ATOM 2919 C CA . ILE A 1 361 ? 9.078 -22.781 2.871 1 88.06 361 ILE A CA 1
ATOM 2920 C C . ILE A 1 361 ? 9.203 -22.234 4.293 1 88.06 361 ILE A C 1
ATOM 2922 O O . ILE A 1 361 ? 10.211 -21.625 4.645 1 88.06 361 ILE A O 1
ATOM 2926 N N . MET A 1 362 ? 8.234 -22.422 5.062 1 84.69 362 MET A N 1
ATOM 2927 C CA . MET A 1 362 ? 8.312 -22.016 6.461 1 84.69 362 MET A CA 1
ATOM 2928 C C . MET A 1 362 ? 9.461 -22.719 7.172 1 84.69 362 MET A C 1
ATOM 2930 O O . MET A 1 362 ? 10.203 -22.094 7.93 1 84.69 362 MET A O 1
ATOM 2934 N N . GLU A 1 363 ? 9.609 -23.938 6.941 1 83 363 GLU A N 1
ATOM 2935 C CA . GLU A 1 363 ? 10.703 -24.703 7.527 1 83 363 GLU A CA 1
ATOM 2936 C C . GLU A 1 363 ? 12.055 -24.203 7.035 1 83 363 GLU A C 1
ATOM 2938 O O . GLU A 1 363 ? 13.023 -24.156 7.801 1 83 363 GLU A O 1
ATOM 2943 N N . THR A 1 364 ? 12.055 -23.906 5.812 1 81.38 364 THR A N 1
ATOM 2944 C CA . THR A 1 364 ? 13.289 -23.391 5.238 1 81.38 364 THR A CA 1
ATOM 2945 C C . THR A 1 364 ? 13.68 -22.062 5.895 1 81.38 364 THR A C 1
ATOM 2947 O O . THR A 1 364 ? 14.852 -21.859 6.238 1 81.38 364 THR A O 1
ATOM 2950 N N . TYR A 1 365 ? 12.766 -21.172 6.109 1 82.88 365 TYR A N 1
ATOM 2951 C CA . TYR A 1 365 ? 13.031 -19.906 6.758 1 82.88 365 TYR A CA 1
ATOM 2952 C C . TYR A 1 365 ? 13.453 -20.109 8.211 1 82.88 365 TYR A C 1
ATOM 2954 O O . TYR A 1 365 ? 14.336 -19.406 8.711 1 82.88 365 TYR A O 1
ATOM 2962 N N . LYS A 1 366 ? 12.836 -21.016 8.836 1 79.94 366 LYS A N 1
ATOM 2963 C CA . LYS A 1 366 ? 13.211 -21.312 10.219 1 79.94 366 LYS A CA 1
ATOM 2964 C C . LYS A 1 366 ? 14.656 -21.797 10.297 1 79.94 366 LYS A C 1
ATOM 2966 O O . LYS A 1 366 ? 15.414 -21.359 11.172 1 79.94 366 LYS A O 1
ATOM 2971 N N . SER A 1 367 ? 14.977 -22.609 9.422 1 77.69 367 SER A N 1
ATOM 2972 C CA . SER A 1 367 ? 16.344 -23.141 9.375 1 77.69 367 SER A CA 1
ATOM 2973 C C . SER A 1 367 ? 17.344 -22.031 9.062 1 77.69 367 SER A C 1
ATOM 2975 O O . SER A 1 367 ? 18.422 -21.984 9.641 1 77.69 367 SER A O 1
ATOM 2977 N N . ALA A 1 368 ? 16.953 -21.219 8.117 1 77.44 368 ALA A N 1
ATOM 2978 C CA . ALA A 1 368 ? 17.828 -20.125 7.727 1 77.44 368 ALA A CA 1
ATOM 2979 C C . ALA A 1 368 ? 18.031 -19.141 8.875 1 77.44 368 ALA A C 1
ATOM 2981 O O . ALA A 1 368 ? 19.109 -18.578 9.031 1 77.44 368 ALA A O 1
ATOM 2982 N N . GLU A 1 369 ? 17.047 -18.922 9.633 1 77.75 369 GLU A N 1
ATOM 2983 C CA . GLU A 1 369 ? 17.141 -18.016 10.781 1 77.75 369 GLU A CA 1
ATOM 2984 C C . GLU A 1 369 ? 18.031 -18.594 11.867 1 77.75 369 GLU A C 1
ATOM 2986 O O . GLU A 1 369 ? 18.844 -17.891 12.469 1 77.75 369 GLU A O 1
ATOM 2991 N N . VAL A 1 370 ? 17.875 -19.812 12.141 1 71 370 VAL A N 1
ATOM 2992 C CA . VAL A 1 370 ? 18.656 -20.484 13.172 1 71 370 VAL A CA 1
ATOM 2993 C C . VAL A 1 370 ? 20.141 -20.422 12.82 1 71 370 VAL A C 1
ATOM 2995 O O . VAL A 1 370 ? 20.984 -20.188 13.695 1 71 370 VAL A O 1
ATOM 2998 N N . PHE A 1 371 ? 20.375 -20.438 11.539 1 67.31 371 PHE A N 1
ATOM 2999 C CA . PHE A 1 371 ? 21.766 -20.469 11.102 1 67.31 371 PHE A CA 1
ATOM 3000 C C . PHE A 1 371 ? 22.234 -19.078 10.703 1 67.31 371 PHE A C 1
ATOM 3002 O O . PHE A 1 371 ? 23.359 -18.906 10.219 1 67.31 371 PHE A O 1
ATOM 3009 N N . ARG A 1 372 ? 21.297 -18.031 10.883 1 68.94 372 ARG A N 1
ATOM 3010 C CA . ARG A 1 372 ? 21.594 -16.625 10.633 1 68.94 372 ARG A CA 1
ATOM 3011 C C . ARG A 1 372 ? 22.125 -16.422 9.219 1 68.94 372 ARG A C 1
ATOM 3013 O O . ARG A 1 372 ? 23.141 -15.75 9.023 1 68.94 372 ARG A O 1
ATOM 3020 N N . LEU A 1 373 ? 21.516 -17.172 8.32 1 66.81 373 LEU A N 1
ATOM 3021 C CA . LEU A 1 373 ? 22 -17.172 6.941 1 66.81 373 LEU A CA 1
ATOM 3022 C C . LEU A 1 373 ? 21.484 -15.945 6.191 1 66.81 373 LEU A C 1
ATOM 3024 O O . LEU A 1 373 ? 22.031 -15.578 5.148 1 66.81 373 LEU A O 1
ATOM 3028 N N . PHE A 1 374 ? 20.312 -15.43 6.613 1 65.12 374 PHE A N 1
ATOM 3029 C CA . PHE A 1 374 ? 19.891 -14.188 5.988 1 65.12 374 PHE A CA 1
ATOM 3030 C C . PHE A 1 374 ? 18.984 -13.398 6.926 1 65.12 374 PHE A C 1
ATOM 3032 O O . PHE A 1 374 ? 18.422 -13.953 7.871 1 65.12 374 PHE A O 1
ATOM 3039 N N . LYS A 1 375 ? 18.859 -12.109 6.664 1 66.81 375 LYS A N 1
ATOM 3040 C CA . LYS A 1 375 ? 18.203 -11.156 7.547 1 66.81 375 LYS A CA 1
ATOM 3041 C C . LYS A 1 375 ? 16.734 -11 7.184 1 66.81 375 LYS A C 1
ATOM 3043 O O . LYS A 1 375 ? 16.375 -10.945 6.004 1 66.81 375 LYS A O 1
ATOM 3048 N N . LEU A 1 376 ? 15.844 -11.328 8.203 1 70.38 376 LEU A N 1
ATOM 3049 C CA . LEU A 1 376 ? 14.43 -10.992 8.094 1 70.38 376 LEU A CA 1
ATOM 3050 C C . LEU A 1 376 ? 14.078 -9.828 9.016 1 70.38 376 LEU A C 1
ATOM 3052 O O . LEU A 1 376 ? 14.68 -9.664 10.078 1 70.38 376 LEU A O 1
ATOM 3056 N N . ASP A 1 377 ? 13.258 -9 8.508 1 69.56 377 ASP A N 1
ATOM 3057 C CA . ASP A 1 377 ? 12.797 -7.941 9.398 1 69.56 377 ASP A CA 1
ATOM 3058 C C . ASP A 1 377 ? 11.914 -8.5 10.516 1 69.56 377 ASP A C 1
ATOM 3060 O O . ASP A 1 377 ? 11.461 -9.648 10.438 1 69.56 377 ASP A O 1
ATOM 3064 N N . GLU A 1 378 ? 11.68 -7.699 11.508 1 69.75 378 GLU A N 1
ATOM 3065 C CA . GLU A 1 378 ? 10.992 -8.156 12.711 1 69.75 378 GLU A CA 1
ATOM 3066 C C . GLU A 1 378 ? 9.562 -8.578 12.406 1 69.75 378 GLU A C 1
ATOM 3068 O O . GLU A 1 378 ? 9.055 -9.547 12.977 1 69.75 378 GLU A O 1
ATOM 3073 N N . LEU A 1 379 ? 8.984 -7.918 11.586 1 69 379 LEU A N 1
ATOM 3074 C CA . LEU A 1 379 ? 7.609 -8.266 11.234 1 69 379 LEU A CA 1
ATOM 3075 C C . LEU A 1 379 ? 7.551 -9.609 10.516 1 69 379 LEU A C 1
ATOM 3077 O O . LEU A 1 379 ? 6.723 -10.461 10.852 1 69 379 LEU A O 1
ATOM 3081 N N . SER A 1 380 ? 8.406 -9.758 9.594 1 72.62 380 SER A N 1
ATOM 3082 C CA . SER A 1 380 ? 8.445 -11.016 8.852 1 72.62 380 SER A CA 1
ATOM 3083 C C . SER A 1 380 ? 8.766 -12.188 9.773 1 72.62 380 SER A C 1
ATOM 3085 O O . SER A 1 380 ? 8.203 -13.273 9.625 1 72.62 380 SER A O 1
ATOM 3087 N N . LYS A 1 381 ? 9.602 -11.859 10.695 1 72.88 381 LYS A N 1
ATOM 3088 C CA . LYS A 1 381 ? 9.922 -12.891 11.68 1 72.88 381 LYS A CA 1
ATOM 3089 C C . LYS A 1 381 ? 8.703 -13.25 12.523 1 72.88 381 LYS A C 1
ATOM 3091 O O . LYS A 1 381 ? 8.445 -14.43 12.781 1 72.88 381 LYS A O 1
ATOM 3096 N N . SER A 1 382 ? 8.031 -12.211 12.906 1 68.69 382 SER A N 1
ATOM 3097 C CA . SER A 1 382 ? 6.824 -12.422 13.711 1 68.69 382 SER A CA 1
ATOM 3098 C C . SER A 1 382 ? 5.754 -13.156 12.906 1 68.69 382 SER A C 1
ATOM 3100 O O . SER A 1 382 ? 5.031 -14 13.453 1 68.69 382 SER A O 1
ATOM 3102 N N . LEU A 1 383 ? 5.719 -12.844 11.68 1 68.94 383 LEU A N 1
ATOM 3103 C CA . LEU A 1 383 ? 4.723 -13.477 10.82 1 68.94 383 LEU A CA 1
ATOM 3104 C C . LEU A 1 383 ? 5.051 -14.953 10.602 1 68.94 383 LEU A C 1
ATOM 3106 O O . LEU A 1 383 ? 4.145 -15.773 10.461 1 68.94 383 LEU A O 1
ATOM 3110 N N . LEU A 1 384 ? 6.297 -15.133 10.633 1 66.12 384 LEU A N 1
ATOM 3111 C CA . LEU A 1 384 ? 6.738 -16.5 10.414 1 66.12 384 LEU A CA 1
ATOM 3112 C C . LEU A 1 384 ? 6.914 -17.234 11.742 1 66.12 384 LEU A C 1
ATOM 3114 O O . LEU A 1 384 ? 7.32 -18.406 11.766 1 66.12 384 LEU A O 1
ATOM 3118 N N . THR A 1 385 ? 6.414 -16.609 12.867 1 57.03 385 THR A N 1
ATOM 3119 C CA . THR A 1 385 ? 6.555 -17.141 14.219 1 57.03 385 THR A CA 1
ATOM 3120 C C . THR A 1 385 ? 7.996 -17.547 14.492 1 57.03 385 THR A C 1
ATOM 3122 O O . THR A 1 385 ? 8.258 -18.656 14.984 1 57.03 385 THR A O 1
ATOM 3125 N N . LEU A 1 386 ? 8.812 -16.75 13.945 1 60.12 386 LEU A N 1
ATOM 3126 C CA . LEU A 1 386 ? 10.227 -17 14.195 1 60.12 386 LEU A CA 1
ATOM 3127 C C . LEU A 1 386 ? 10.711 -16.234 15.422 1 60.12 386 LEU A C 1
ATOM 3129 O O . LEU A 1 386 ? 10.188 -15.164 15.734 1 60.12 386 LEU A O 1
ATOM 3133 N N . MET B 1 1 ? -24.828 15.836 -34.219 1 20.36 1 MET B N 1
ATOM 3134 C CA . MET B 1 1 ? -25.391 15.047 -33.125 1 20.36 1 MET B CA 1
ATOM 3135 C C . MET B 1 1 ? -24.734 13.672 -33.062 1 20.36 1 MET B C 1
ATOM 3137 O O . MET B 1 1 ? -25.094 12.773 -33.844 1 20.36 1 MET B O 1
ATOM 3141 N N . ILE B 1 2 ? -23.531 13.539 -32.938 1 28.98 2 ILE B N 1
ATOM 3142 C CA . ILE B 1 2 ? -22.797 12.305 -33.188 1 28.98 2 ILE B CA 1
ATOM 3143 C C . ILE B 1 2 ? -23.281 11.211 -32.25 1 28.98 2 ILE B C 1
ATOM 3145 O O . ILE B 1 2 ? -23.344 11.414 -31.016 1 28.98 2 ILE B O 1
ATOM 3149 N N . CYS B 1 3 ? -24.203 10.344 -32.75 1 28.2 3 CYS B N 1
ATOM 3150 C CA . CYS B 1 3 ? -24.984 9.32 -32.062 1 28.2 3 CYS B CA 1
ATOM 3151 C C . CYS B 1 3 ? -24.109 8.461 -31.172 1 28.2 3 CYS B C 1
ATOM 3153 O O . CYS B 1 3 ? -22.891 8.383 -31.375 1 28.2 3 CYS B O 1
ATOM 3155 N N . ARG B 1 4 ? -24.672 8.164 -30.125 1 33.62 4 ARG B N 1
ATOM 3156 C CA . ARG B 1 4 ? -24.094 7.355 -29.047 1 33.62 4 ARG B CA 1
ATOM 3157 C C . ARG B 1 4 ? -23.375 6.141 -29.609 1 33.62 4 ARG B C 1
ATOM 3159 O O . ARG B 1 4 ? -22.406 5.664 -29.016 1 33.62 4 ARG B O 1
ATOM 3166 N N . ALA B 1 5 ? -23.922 5.465 -30.719 1 37.47 5 ALA B N 1
ATOM 3167 C CA . ALA B 1 5 ? -23.25 4.402 -31.469 1 37.47 5 ALA B CA 1
ATOM 3168 C C . ALA B 1 5 ? -21.891 4.863 -31.969 1 37.47 5 ALA B C 1
ATOM 3170 O O . ALA B 1 5 ? -20.922 4.102 -31.953 1 37.47 5 ALA B O 1
ATOM 3171 N N . CYS B 1 6 ? -21.828 6.086 -32.406 1 41.38 6 CYS B N 1
ATOM 3172 C CA . CYS B 1 6 ? -20.625 6.664 -33 1 41.38 6 CYS B CA 1
ATOM 3173 C C . CYS B 1 6 ? -19.531 6.844 -31.969 1 41.38 6 CYS B C 1
ATOM 3175 O O . CYS B 1 6 ? -18.359 6.891 -32.281 1 41.38 6 CYS B O 1
ATOM 3177 N N . ARG B 1 7 ? -20 7.074 -30.641 1 35.19 7 ARG B N 1
ATOM 3178 C CA . ARG B 1 7 ? -18.953 7.172 -29.625 1 35.19 7 ARG B CA 1
ATOM 3179 C C . ARG B 1 7 ? -18.344 5.805 -29.328 1 35.19 7 ARG B C 1
ATOM 3181 O O . ARG B 1 7 ? -17.156 5.695 -29.062 1 35.19 7 ARG B O 1
ATOM 3188 N N . PHE B 1 8 ? -19.078 4.684 -29.375 1 39.22 8 PHE B N 1
ATOM 3189 C CA . PHE B 1 8 ? -18.547 3.336 -29.25 1 39.22 8 PHE B CA 1
ATOM 3190 C C . PHE B 1 8 ? -17.531 3.062 -30.359 1 39.22 8 PHE B C 1
ATOM 3192 O O . PHE B 1 8 ? -16.422 2.586 -30.094 1 39.22 8 PHE B O 1
ATOM 3199 N N . ASP B 1 9 ? -17.844 3.262 -31.656 1 44.5 9 ASP B N 1
ATOM 3200 C CA . ASP B 1 9 ? -16.938 2.996 -32.781 1 44.5 9 ASP B CA 1
ATOM 3201 C C . ASP B 1 9 ? -15.719 3.906 -32.719 1 44.5 9 ASP B C 1
ATOM 3203 O O . ASP B 1 9 ? -14.609 3.479 -33.031 1 44.5 9 ASP B O 1
ATOM 3207 N N . LYS B 1 10 ? -15.773 5.145 -32.344 1 43.5 10 LYS B N 1
ATOM 3208 C CA . LYS B 1 10 ? -14.602 6.004 -32.219 1 43.5 10 LYS B CA 1
ATOM 3209 C C . LYS B 1 10 ? -13.672 5.531 -31.109 1 43.5 10 LYS B C 1
ATOM 3211 O O . LYS B 1 10 ? -12.445 5.574 -31.25 1 43.5 10 LYS B O 1
ATOM 3216 N N . CYS B 1 11 ? -14.227 5.07 -30.031 1 39.88 11 CYS B N 1
ATOM 3217 C CA . CYS B 1 11 ? -13.398 4.531 -28.969 1 39.88 11 CYS B CA 1
ATOM 3218 C C . CYS B 1 11 ? -12.789 3.191 -29.359 1 39.88 11 CYS B C 1
ATOM 3220 O O . CYS B 1 11 ? -11.617 2.936 -29.094 1 39.88 11 CYS B O 1
ATOM 3222 N N . VAL B 1 12 ? -13.516 2.293 -30.031 1 47.31 12 VAL B N 1
ATOM 3223 C CA . VAL B 1 12 ? -12.945 1.07 -30.594 1 47.31 12 VAL B CA 1
ATOM 3224 C C . VAL B 1 12 ? -11.961 1.418 -31.703 1 47.31 12 VAL B C 1
ATOM 3226 O O . VAL B 1 12 ? -10.883 0.826 -31.797 1 47.31 12 VAL B O 1
ATOM 3229 N N . LYS B 1 13 ? -12.188 2.311 -32.594 1 49.34 13 LYS B N 1
ATOM 3230 C CA . LYS B 1 13 ? -11.258 2.74 -33.656 1 49.34 13 LYS B CA 1
ATOM 3231 C C . LYS B 1 13 ? -10.039 3.441 -33.031 1 49.34 13 LYS B C 1
ATOM 3233 O O . LYS B 1 13 ? -8.945 3.393 -33.594 1 49.34 13 LYS B O 1
ATOM 3238 N N . ALA B 1 14 ? -10.203 4.105 -31.891 1 43.75 14 ALA B N 1
ATOM 3239 C CA . ALA B 1 14 ? -9.078 4.754 -31.219 1 43.75 14 ALA B CA 1
ATOM 3240 C C . ALA B 1 14 ? -8.289 3.76 -30.375 1 43.75 14 ALA B C 1
ATOM 3242 O O . ALA B 1 14 ? -7.324 4.133 -29.703 1 43.75 14 ALA B O 1
ATOM 3243 N N . GLY B 1 15 ? -8.391 2.467 -30.312 1 39.16 15 GLY B N 1
ATOM 3244 C CA . GLY B 1 15 ? -7.621 1.347 -29.812 1 39.16 15 GLY B CA 1
ATOM 3245 C C . GLY B 1 15 ? -8.203 0.746 -28.547 1 39.16 15 GLY B C 1
ATOM 3246 O O . GLY B 1 15 ? -7.531 -0.021 -27.844 1 39.16 15 GLY B O 1
ATOM 3247 N N . MET B 1 16 ? -9.461 1.115 -28.094 1 34.28 16 MET B N 1
ATOM 3248 C CA . MET B 1 16 ? -10.047 0.543 -26.891 1 34.28 16 MET B CA 1
ATOM 3249 C C . MET B 1 16 ? -10.75 -0.774 -27.188 1 34.28 16 MET B C 1
ATOM 3251 O O . MET B 1 16 ? -11.375 -0.917 -28.25 1 34.28 16 MET B O 1
ATOM 3255 N N . ARG B 1 17 ? -10.484 -1.849 -26.391 1 41.81 17 ARG B N 1
ATOM 3256 C CA . ARG B 1 17 ? -11.156 -3.127 -26.594 1 41.81 17 ARG B CA 1
ATOM 3257 C C . ARG B 1 17 ? -12.656 -2.998 -26.375 1 41.81 17 ARG B C 1
ATOM 3259 O O . ARG B 1 17 ? -13.094 -2.219 -25.516 1 41.81 17 ARG B O 1
ATOM 3266 N N . ARG B 1 18 ? -13.508 -3.672 -27.125 1 40.97 18 ARG B N 1
ATOM 3267 C CA . ARG B 1 18 ? -14.961 -3.682 -27.219 1 40.97 18 ARG B CA 1
ATOM 3268 C C . ARG B 1 18 ? -15.594 -4.051 -25.875 1 40.97 18 ARG B C 1
ATOM 3270 O O . ARG B 1 18 ? -16.641 -3.51 -25.516 1 40.97 18 ARG B O 1
ATOM 3277 N N . GLU B 1 19 ? -15.039 -5.086 -25.188 1 38.97 19 GLU B N 1
ATOM 3278 C CA . GLU B 1 19 ? -15.625 -5.676 -23.984 1 38.97 19 GLU B CA 1
ATOM 3279 C C . GLU B 1 19 ? -15.609 -4.688 -22.828 1 38.97 19 GLU B C 1
ATOM 3281 O O . GLU B 1 19 ? -16.312 -4.883 -21.828 1 38.97 19 GLU B O 1
ATOM 3286 N N . CYS B 1 20 ? -14.891 -3.736 -22.859 1 33.44 20 CYS B N 1
ATOM 3287 C CA . CYS B 1 20 ? -14.695 -2.76 -21.797 1 33.44 20 CYS B CA 1
ATOM 3288 C C . CYS B 1 20 ? -15.648 -1.583 -21.953 1 33.44 20 CYS B C 1
ATOM 3290 O O . CYS B 1 20 ? -15.633 -0.648 -21.156 1 33.44 20 CYS B O 1
ATOM 3292 N N . VAL B 1 21 ? -16.281 -1.542 -22.984 1 34 21 VAL B N 1
ATOM 3293 C CA . VAL B 1 21 ? -17.172 -0.405 -23.172 1 34 21 VAL B CA 1
ATOM 3294 C C . VAL B 1 21 ? -18.531 -0.706 -22.531 1 34 21 VAL B C 1
ATOM 3296 O O . VAL B 1 21 ? -19.156 -1.727 -22.828 1 34 21 VAL B O 1
ATOM 3299 N N . GLN B 1 22 ? -18.766 -0.178 -21.25 1 32 22 GLN B N 1
ATOM 3300 C CA . GLN B 1 22 ? -19.938 -0.333 -20.391 1 32 22 GLN B CA 1
ATOM 3301 C C . GLN B 1 22 ? -21.219 -0.033 -21.156 1 32 22 GLN B C 1
ATOM 3303 O O . GLN B 1 22 ? -21.344 1.009 -21.797 1 32 22 GLN B O 1
ATOM 3308 N N . LYS B 1 23 ? -21.938 -1.075 -21.391 1 30.66 23 LYS B N 1
ATOM 3309 C CA . LYS B 1 23 ? -23.297 -0.882 -21.875 1 30.66 23 LYS B CA 1
ATOM 3310 C C . LYS B 1 23 ? -24.109 -0.04 -20.906 1 30.66 23 LYS B C 1
ATOM 3312 O O . LYS B 1 23 ? -23.828 -0.017 -19.703 1 30.66 23 LYS B O 1
ATOM 3317 N N . ARG B 1 24 ? -25.016 0.762 -21.203 1 27.86 24 ARG B N 1
ATOM 3318 C CA . ARG B 1 24 ? -25.922 1.694 -20.531 1 27.86 24 ARG B CA 1
ATOM 3319 C C . ARG B 1 24 ? -26.781 0.975 -19.5 1 27.86 24 ARG B C 1
ATOM 3321 O O . ARG B 1 24 ? -27.453 -0.011 -19.828 1 27.86 24 ARG B O 1
ATOM 3328 N N . ARG B 1 25 ? -26.547 1.026 -18.141 1 27.45 25 ARG B N 1
ATOM 3329 C CA . ARG B 1 25 ? -27.469 0.56 -17.109 1 27.45 25 ARG B CA 1
ATOM 3330 C C . ARG B 1 25 ? -28.797 1.301 -17.188 1 27.45 25 ARG B C 1
ATOM 3332 O O . ARG B 1 25 ? -28.828 2.504 -17.453 1 27.45 25 ARG B O 1
ATOM 3339 N N . SER B 1 26 ? -29.859 0.629 -17.5 1 23.91 26 SER B N 1
ATOM 3340 C CA . SER B 1 26 ? -31.25 1.041 -17.391 1 23.91 26 SER B CA 1
ATOM 3341 C C . SER B 1 26 ? -31.562 1.616 -16.016 1 23.91 26 SER B C 1
ATOM 3343 O O . SER B 1 26 ? -31 1.164 -15.008 1 23.91 26 SER B O 1
ATOM 3345 N N . ASN B 1 27 ? -32.125 2.816 -15.875 1 22.55 27 ASN B N 1
ATOM 3346 C CA . ASN B 1 27 ? -32.625 3.744 -14.867 1 22.55 27 ASN B CA 1
ATOM 3347 C C . ASN B 1 27 ? -33.656 3.088 -13.961 1 22.55 27 ASN B C 1
ATOM 3349 O O . ASN B 1 27 ? -34.75 2.738 -14.406 1 22.55 27 ASN B O 1
ATOM 3353 N N . LYS B 1 28 ? -33.25 2.244 -12.922 1 23.23 28 LYS B N 1
ATOM 3354 C CA . LYS B 1 28 ? -34.281 1.744 -11.992 1 23.23 28 LYS B CA 1
ATOM 3355 C C . LYS B 1 28 ? -35.062 2.893 -11.359 1 23.23 28 LYS B C 1
ATOM 3357 O O . LYS B 1 28 ? -34.5 3.967 -11.109 1 23.23 28 LYS B O 1
ATOM 3362 N N . LYS B 1 29 ? -36.406 2.773 -11.305 1 21.84 29 LYS B N 1
ATOM 3363 C CA . LYS B 1 29 ? -37.5 3.512 -10.719 1 21.84 29 LYS B CA 1
ATOM 3364 C C . LYS B 1 29 ? -37.281 3.73 -9.219 1 21.84 29 LYS B C 1
ATOM 3366 O O . LYS B 1 29 ? -36.938 2.795 -8.492 1 21.84 29 LYS B O 1
ATOM 3371 N N . VAL B 1 30 ? -37.094 4.961 -8.633 1 19.7 30 VAL B N 1
ATOM 3372 C CA . VAL B 1 30 ? -36.938 5.613 -7.336 1 19.7 30 VAL B CA 1
ATOM 3373 C C . VAL B 1 30 ? -38.125 5.297 -6.445 1 19.7 30 VAL B C 1
ATOM 3375 O O . VAL B 1 30 ? -39.25 5.68 -6.754 1 19.7 30 VAL B O 1
ATOM 3378 N N . PRO B 1 31 ? -38.188 4.055 -5.82 1 20.88 31 PRO B N 1
ATOM 3379 C CA . PRO B 1 31 ? -39.406 3.896 -4.988 1 20.88 31 PRO B CA 1
ATOM 3380 C C . PRO B 1 31 ? -39.531 4.996 -3.938 1 20.88 31 PRO B C 1
ATOM 3382 O O . PRO B 1 31 ? -38.531 5.59 -3.523 1 20.88 31 PRO B O 1
ATOM 3385 N N . LYS B 1 32 ? -40.812 5.375 -3.658 1 18.59 32 LYS B N 1
ATOM 3386 C CA . LYS B 1 32 ? -41.5 6.41 -2.889 1 18.59 32 LYS B CA 1
ATOM 3387 C C . LYS B 1 32 ? -41.094 6.352 -1.417 1 18.59 32 LYS B C 1
ATOM 3389 O O . LYS B 1 32 ? -40.875 5.27 -0.871 1 18.59 32 LYS B O 1
ATOM 3394 N N . LYS B 1 33 ? -40.938 7.484 -0.562 1 21.14 33 LYS B N 1
ATOM 3395 C CA . LYS B 1 33 ? -40.469 8.18 0.635 1 21.14 33 LYS B CA 1
ATOM 3396 C C . LYS B 1 33 ? -41.312 7.793 1.854 1 21.14 33 LYS B C 1
ATOM 3398 O O . LYS B 1 33 ? -42.469 8.172 1.963 1 21.14 33 LYS B O 1
ATOM 3403 N N . HIS B 1 34 ? -41.469 6.52 2.281 1 19.59 34 HIS B N 1
ATOM 3404 C CA . HIS B 1 34 ? -42.406 6.465 3.393 1 19.59 34 HIS B CA 1
ATOM 3405 C C . HIS B 1 34 ? -41.906 7.273 4.586 1 19.59 34 HIS B C 1
ATOM 3407 O O . HIS B 1 34 ? -40.719 7.32 4.844 1 19.59 34 HIS B O 1
ATOM 3413 N N . MET B 1 35 ? -42.719 8.133 5.277 1 17.55 35 MET B N 1
ATOM 3414 C CA . MET B 1 35 ? -42.875 9.188 6.277 1 17.55 35 MET B CA 1
ATOM 3415 C C . MET B 1 35 ? -42.656 8.641 7.68 1 17.55 35 MET B C 1
ATOM 3417 O O . MET B 1 35 ? -43.5 7.898 8.203 1 17.55 35 MET B O 1
ATOM 3421 N N . LEU B 1 36 ? -41.531 7.984 7.965 1 17.94 36 LEU B N 1
ATOM 3422 C CA . LEU B 1 36 ? -41.406 7.512 9.344 1 17.94 36 LEU B CA 1
ATOM 3423 C C . LEU B 1 36 ? -41.531 8.672 10.32 1 17.94 36 LEU B C 1
ATOM 3425 O O . LEU B 1 36 ? -40.938 9.734 10.117 1 17.94 36 LEU B O 1
ATOM 3429 N N . ARG B 1 37 ? -42.5 8.641 11.273 1 17.59 37 ARG B N 1
ATOM 3430 C CA . ARG B 1 37 ? -43.062 9.461 12.344 1 17.59 37 ARG B CA 1
ATOM 3431 C C . ARG B 1 37 ? -42 9.773 13.398 1 17.59 37 ARG B C 1
ATOM 3433 O O . ARG B 1 37 ? -41.062 9 13.586 1 17.59 37 ARG B O 1
ATOM 3440 N N . GLU B 1 38 ? -42 11.023 14.094 1 17.97 38 GLU B N 1
ATOM 3441 C CA . GLU B 1 38 ? -41.438 12.078 14.914 1 17.97 38 GLU B CA 1
ATOM 3442 C C . GLU B 1 38 ? -41.312 11.641 16.375 1 17.97 38 GLU B C 1
ATOM 3444 O O . GLU B 1 38 ? -42.219 11.859 17.172 1 17.97 38 GLU B O 1
ATOM 3449 N N . ALA B 1 39 ? -40.938 10.391 16.797 1 18.53 39 ALA B N 1
ATOM 3450 C CA . ALA B 1 39 ? -41.219 10.203 18.219 1 18.53 39 ALA B CA 1
ATOM 3451 C C . ALA B 1 39 ? -40.375 11.164 19.047 1 18.53 39 ALA B C 1
ATOM 3453 O O . ALA B 1 39 ? -39.219 11.469 18.703 1 18.53 39 ALA B O 1
ATOM 3454 N N . GLU B 1 40 ? -40.906 11.922 20.062 1 18.09 40 GLU B N 1
ATOM 3455 C CA . GLU B 1 40 ? -40.812 13 21.031 1 18.09 40 GLU B CA 1
ATOM 3456 C C . GLU B 1 40 ? -39.812 12.672 22.141 1 18.09 40 GLU B C 1
ATOM 3458 O O . GLU B 1 40 ? -40.031 11.789 22.969 1 18.09 40 GLU B O 1
ATOM 3463 N N . ILE B 1 41 ? -38.625 12.266 21.797 1 17.41 41 ILE B N 1
ATOM 3464 C CA . ILE B 1 41 ? -37.781 11.93 22.922 1 17.41 41 ILE B CA 1
ATOM 3465 C C . ILE B 1 41 ? -37.656 13.133 23.859 1 17.41 41 ILE B C 1
ATOM 3467 O O . ILE B 1 41 ? -37.219 14.211 23.438 1 17.41 41 ILE B O 1
ATOM 3471 N N . LYS B 1 42 ? -38.438 13.164 24.891 1 17 42 LYS B N 1
ATOM 3472 C CA . LYS B 1 42 ? -38.562 14.055 26.031 1 17 42 LYS B CA 1
ATOM 3473 C C . LYS B 1 42 ? -37.25 14.203 26.766 1 17 42 LYS B C 1
ATOM 3475 O O . LYS B 1 42 ? -36.656 13.211 27.219 1 17 42 LYS B O 1
ATOM 3480 N N . MET B 1 43 ? -36.344 15.234 26.422 1 18.31 43 MET B N 1
ATOM 3481 C CA . MET B 1 43 ? -35.031 15.719 26.844 1 18.31 43 MET B CA 1
ATOM 3482 C C . MET B 1 43 ? -35.031 16.062 28.344 1 18.31 43 MET B C 1
ATOM 3484 O O . MET B 1 43 ? -35.625 17.047 28.75 1 18.31 43 MET B O 1
ATOM 3488 N N . GLU B 1 44 ? -35.406 15.188 29.219 1 18.11 44 GLU B N 1
ATOM 3489 C CA . GLU B 1 44 ? -35.469 15.758 30.562 1 18.11 44 GLU B CA 1
ATOM 3490 C C . GLU B 1 44 ? -34.094 16.297 30.969 1 18.11 44 GLU B C 1
ATOM 3492 O O . GLU B 1 44 ? -33.062 15.609 30.828 1 18.11 44 GLU B O 1
ATOM 3497 N N . ILE B 1 45 ? -33.938 17.656 31.031 1 19.3 45 ILE B N 1
ATOM 3498 C CA . ILE B 1 45 ? -32.969 18.719 31.344 1 19.3 45 ILE B CA 1
ATOM 3499 C C . ILE B 1 45 ? -32.406 18.5 32.75 1 19.3 45 ILE B C 1
ATOM 3501 O O . ILE B 1 45 ? -33.125 18.672 33.75 1 19.3 45 ILE B O 1
ATOM 3505 N N . VAL B 1 46 ? -31.859 17.328 33 1 18.48 46 VAL B N 1
ATOM 3506 C CA . VAL B 1 46 ? -31.516 17.219 34.406 1 18.48 46 VAL B CA 1
ATOM 3507 C C . VAL B 1 46 ? -30.578 18.359 34.781 1 18.48 46 VAL B C 1
ATOM 3509 O O . VAL B 1 46 ? -29.625 18.672 34.062 1 18.48 46 VAL B O 1
ATOM 3512 N N . ASP B 1 47 ? -30.906 19.25 35.75 1 16.94 47 ASP B N 1
ATOM 3513 C CA . ASP B 1 47 ? -30.656 20.531 36.375 1 16.94 47 ASP B CA 1
ATOM 3514 C C . ASP B 1 47 ? -29.219 20.641 36.875 1 16.94 47 ASP B C 1
ATOM 3516 O O . ASP B 1 47 ? -28.516 21.609 36.594 1 16.94 47 ASP B O 1
ATOM 3520 N N . ASP B 1 48 ? -28.781 20.125 38.094 1 17.7 48 ASP B N 1
ATOM 3521 C CA . ASP B 1 48 ? -28.453 21.031 39.188 1 17.7 48 ASP B CA 1
ATOM 3522 C C . ASP B 1 48 ? -26.953 21.203 39.344 1 17.7 48 ASP B C 1
ATOM 3524 O O . ASP B 1 48 ? -26.484 21.781 40.344 1 17.7 48 ASP B O 1
ATOM 3528 N N . PHE B 1 49 ? -26.062 20.453 38.562 1 19.59 49 PHE B N 1
ATOM 3529 C CA . PHE B 1 49 ? -24.859 20.297 39.406 1 19.59 49 PHE B CA 1
ATOM 3530 C C . PHE B 1 49 ? -24.156 21.625 39.594 1 19.59 49 PHE B C 1
ATOM 3532 O O . PHE B 1 49 ? -23.875 22.344 38.625 1 19.59 49 PHE B O 1
ATOM 3539 N N . LYS B 1 50 ? -24.188 22.266 40.719 1 18.27 50 LYS B N 1
ATOM 3540 C CA . LYS B 1 50 ? -23.781 23.531 41.312 1 18.27 50 LYS B CA 1
ATOM 3541 C C . LYS B 1 50 ? -22.25 23.625 41.406 1 18.27 50 LYS B C 1
ATOM 3543 O O . LYS B 1 50 ? -21.625 22.891 42.156 1 18.27 50 LYS B O 1
ATOM 3548 N N . TYR B 1 51 ? -21.594 23.766 40.219 1 18.12 51 TYR B N 1
ATOM 3549 C CA . TYR B 1 51 ? -20.156 23.938 40.312 1 18.12 51 TYR B CA 1
ATOM 3550 C C . TYR B 1 51 ? -19.812 25.156 41.156 1 18.12 51 TYR B C 1
ATOM 3552 O O . TYR B 1 51 ? -20.344 26.25 40.969 1 18.12 51 TYR B O 1
ATOM 3560 N N . GLU B 1 52 ? -19.5 25.031 42.406 1 17.67 52 GLU B N 1
ATOM 3561 C CA . GLU B 1 52 ? -19.078 26.062 43.344 1 17.67 52 GLU B CA 1
ATOM 3562 C C . GLU B 1 52 ? -17.75 26.688 42.938 1 17.67 52 GLU B C 1
ATOM 3564 O O . GLU B 1 52 ? -16.766 25.969 42.719 1 17.67 52 GLU B O 1
ATOM 3569 N N . CYS B 1 53 ? -17.766 27.797 42.156 1 18.16 53 CYS B N 1
ATOM 3570 C CA . CYS B 1 53 ? -16.734 28.688 41.594 1 18.16 53 CYS B CA 1
ATOM 3571 C C . CYS B 1 53 ? -15.828 29.219 42.688 1 18.16 53 CYS B C 1
ATOM 3573 O O . CYS B 1 53 ? -16.281 29.938 43.594 1 18.16 53 CYS B O 1
ATOM 3575 N N . PRO B 1 54 ? -14.875 28.484 43.188 1 18.34 54 PRO B N 1
ATOM 3576 C CA . PRO B 1 54 ? -14.172 29.219 44.25 1 18.34 54 PRO B CA 1
ATOM 3577 C C . PRO B 1 54 ? -13.539 30.516 43.75 1 18.34 54 PRO B C 1
ATOM 3579 O O . PRO B 1 54 ? -13.172 30.625 42.562 1 18.34 54 PRO B O 1
ATOM 3582 N N . GLY B 1 55 ? -13.789 31.766 44.344 1 16.09 55 GLY B N 1
ATOM 3583 C CA . GLY B 1 55 ? -13.742 33.219 44.156 1 16.09 55 GLY B CA 1
ATOM 3584 C C . GLY B 1 55 ? -12.328 33.75 44.062 1 16.09 55 GLY B C 1
ATOM 3585 O O . GLY B 1 55 ? -12.055 34.625 43.25 1 16.09 55 GLY B O 1
ATOM 3586 N N . ASP B 1 56 ? -11.258 33.562 44.875 1 16.45 56 ASP B N 1
ATOM 3587 C CA . ASP B 1 56 ? -10.844 34.781 45.531 1 16.45 56 ASP B CA 1
ATOM 3588 C C . ASP B 1 56 ? -9.797 35.531 44.688 1 16.45 56 ASP B C 1
ATOM 3590 O O . ASP B 1 56 ? -9.844 36.75 44.562 1 16.45 56 ASP B O 1
ATOM 3594 N N . GLN B 1 57 ? -8.648 34.906 44.125 1 18 57 GLN B N 1
ATOM 3595 C CA . GLN B 1 57 ? -7.457 35.594 44.562 1 18 57 GLN B CA 1
ATOM 3596 C C . GLN B 1 57 ? -7.25 36.906 43.781 1 18 57 GLN B C 1
ATOM 3598 O O . GLN B 1 57 ? -7.762 37.062 42.688 1 18 57 GLN B O 1
ATOM 3603 N N . THR B 1 58 ? -6.191 37.875 44.281 1 17.69 58 THR B N 1
ATOM 3604 C CA . THR B 1 58 ? -5.855 39.281 44.438 1 17.69 58 THR B CA 1
ATOM 3605 C C . THR B 1 58 ? -5.199 39.844 43.188 1 17.69 58 THR B C 1
ATOM 3607 O O . THR B 1 58 ? -4.516 39.094 42.469 1 17.69 58 THR B O 1
ATOM 3610 N N . ASP B 1 59 ? -5.539 41.062 42.719 1 17.19 59 ASP B N 1
ATOM 3611 C CA . ASP B 1 59 ? -5.605 42 41.594 1 17.19 59 ASP B CA 1
ATOM 3612 C C . ASP B 1 59 ? -4.246 42.656 41.344 1 17.19 59 ASP B C 1
ATOM 3614 O O . ASP B 1 59 ? -4.125 43.562 40.5 1 17.19 59 ASP B O 1
ATOM 3618 N N . ASP B 1 60 ? -3.039 42.25 41.781 1 18.83 60 ASP B N 1
ATOM 3619 C CA . ASP B 1 60 ? -2.191 43.438 41.938 1 18.83 60 ASP B CA 1
ATOM 3620 C C . ASP B 1 60 ? -1.787 44 40.594 1 18.83 60 ASP B C 1
ATOM 3622 O O . ASP B 1 60 ? -1.383 43.25 39.688 1 18.83 60 ASP B O 1
ATOM 3626 N N . ASN B 1 61 ? -2.164 45.312 40.219 1 17.31 61 ASN B N 1
ATOM 3627 C CA . ASN B 1 61 ? -2.33 46.281 39.125 1 17.31 61 ASN B CA 1
ATOM 3628 C C . ASN B 1 61 ? -0.983 46.75 38.562 1 17.31 61 ASN B C 1
ATOM 3630 O O . ASN B 1 61 ? -0.929 47.625 37.719 1 17.31 61 ASN B O 1
ATOM 3634 N N . SER B 1 62 ? 0.287 46.344 38.875 1 19.62 62 SER B N 1
ATOM 3635 C CA . SER B 1 62 ? 1.176 47.5 38.812 1 19.62 62 SER B CA 1
ATOM 3636 C C . SER B 1 62 ? 1.456 47.906 37.375 1 19.62 62 SER B C 1
ATOM 3638 O O . SER B 1 62 ? 1.643 47.031 36.5 1 19.62 62 SER B O 1
ATOM 3640 N N . PRO B 1 63 ? 1.321 49.219 36.906 1 19.39 63 PRO B N 1
ATOM 3641 C CA . PRO B 1 63 ? 1.181 50 35.688 1 19.39 63 PRO B CA 1
ATOM 3642 C C . PRO B 1 63 ? 2.488 50.094 34.906 1 19.39 63 PRO B C 1
ATOM 3644 O O . PRO B 1 63 ? 2.529 50.719 33.844 1 19.39 63 PRO B O 1
ATOM 3647 N N . LEU B 1 64 ? 3.33 49.062 34.625 1 19.08 64 LEU B N 1
ATOM 3648 C CA . LEU B 1 64 ? 4.668 49.531 34.25 1 19.08 64 LEU B CA 1
ATOM 3649 C C . LEU B 1 64 ? 4.641 50.375 32.969 1 19.08 64 LEU B C 1
ATOM 3651 O O . LEU B 1 64 ? 3.93 50.031 32.031 1 19.08 64 LEU B O 1
ATOM 3655 N N . SER B 1 65 ? 5.09 51.688 32.938 1 19 65 SER B N 1
ATOM 3656 C CA . SER B 1 65 ? 5.152 52.906 32.156 1 19 65 SER B CA 1
ATOM 3657 C C . SER B 1 65 ? 6.074 52.75 30.953 1 19 65 SER B C 1
ATOM 3659 O O . SER B 1 65 ? 7.297 52.875 31.078 1 19 65 SER B O 1
ATOM 3661 N N . VAL B 1 66 ? 6.074 51.656 30.234 1 20.06 66 VAL B N 1
ATOM 3662 C CA . VAL B 1 66 ? 7.238 51.625 29.359 1 20.06 66 VAL B CA 1
ATOM 3663 C C . VAL B 1 66 ? 7.133 52.719 28.297 1 20.06 66 VAL B C 1
ATOM 3665 O O . VAL B 1 66 ? 6.098 52.844 27.641 1 20.06 66 VAL B O 1
ATOM 3668 N N . GLU B 1 67 ? 8.062 53.656 28.281 1 19.69 67 GLU B N 1
ATOM 3669 C CA . GLU B 1 67 ? 8.305 54.875 27.5 1 19.69 67 GLU B CA 1
ATOM 3670 C C . GLU B 1 67 ? 8.492 54.562 26.031 1 19.69 67 GLU B C 1
ATOM 3672 O O . GLU B 1 67 ? 9.188 53.594 25.672 1 19.69 67 GLU B O 1
ATOM 3677 N N . LYS B 1 68 ? 7.617 55.031 25.125 1 18.81 68 LYS B N 1
ATOM 3678 C CA . LYS B 1 68 ? 7.293 55 23.703 1 18.81 68 LYS B CA 1
ATOM 3679 C C . LYS B 1 68 ? 8.43 55.594 22.875 1 18.81 68 LYS B C 1
ATOM 3681 O O . LYS B 1 68 ? 8.547 56.812 22.766 1 18.81 68 LYS B O 1
ATOM 3686 N N . LYS B 1 69 ? 9.656 55.156 23.047 1 19.61 69 LYS B N 1
ATOM 3687 C CA . LYS B 1 69 ? 10.625 55.969 22.312 1 19.61 69 LYS B CA 1
ATOM 3688 C C . LYS B 1 69 ? 10.305 55.969 20.828 1 19.61 69 LYS B C 1
ATOM 3690 O O . LYS B 1 69 ? 9.867 54.969 20.266 1 19.61 69 LYS B O 1
ATOM 3695 N N . SER B 1 70 ? 10.195 57.188 20.156 1 19.11 70 SER B N 1
ATOM 3696 C CA . SER B 1 70 ? 9.719 57.812 18.922 1 19.11 70 SER B CA 1
ATOM 3697 C C . SER B 1 70 ? 10.492 57.344 17.703 1 19.11 70 SER B C 1
ATOM 3699 O O . SER B 1 70 ? 11.711 57.5 17.641 1 19.11 70 SER B O 1
ATOM 3701 N N . PRO B 1 71 ? 10.172 56.125 17.156 1 20.8 71 PRO B N 1
ATOM 3702 C CA . PRO B 1 71 ? 11.086 55.656 16.109 1 20.8 71 PRO B CA 1
ATOM 3703 C C . PRO B 1 71 ? 11.25 56.656 14.977 1 20.8 71 PRO B C 1
ATOM 3705 O O . PRO B 1 71 ? 10.352 57.469 14.727 1 20.8 71 PRO B O 1
ATOM 3708 N N . PRO B 1 72 ? 12.438 56.844 14.414 1 21.75 72 PRO B N 1
ATOM 3709 C CA . PRO B 1 72 ? 12.922 57.875 13.492 1 21.75 72 PRO B CA 1
ATOM 3710 C C . PRO B 1 72 ? 12.195 57.875 12.148 1 21.75 72 PRO B C 1
ATOM 3712 O O . PRO B 1 72 ? 11.625 56.844 11.766 1 21.75 72 PRO B O 1
ATOM 3715 N N . GLU B 1 73 ? 11.945 59.062 11.469 1 20.56 73 GLU B N 1
ATOM 3716 C CA . GLU B 1 73 ? 11.195 59.688 10.391 1 20.56 73 GLU B CA 1
ATOM 3717 C C . GLU B 1 73 ? 11.617 59.156 9.031 1 20.56 73 GLU B C 1
ATOM 3719 O O . GLU B 1 73 ? 12.773 59.281 8.625 1 20.56 73 GLU B O 1
ATOM 3724 N N . PHE B 1 74 ? 11.305 57.875 8.672 1 21.02 74 PHE B N 1
ATOM 3725 C CA . PHE B 1 74 ? 11.742 57.375 7.367 1 21.02 74 PHE B CA 1
ATOM 3726 C C . PHE B 1 74 ? 11.266 58.312 6.254 1 21.02 74 PHE B C 1
ATOM 3728 O O . PHE B 1 74 ? 10.102 58.719 6.246 1 21.02 74 PHE B O 1
ATOM 3735 N N . VAL B 1 75 ? 12.133 58.969 5.508 1 22.61 75 VAL B N 1
ATOM 3736 C CA . VAL B 1 75 ? 12.047 59.969 4.438 1 22.61 75 VAL B CA 1
ATOM 3737 C C . VAL B 1 75 ? 11.305 59.375 3.244 1 22.61 75 VAL B C 1
ATOM 3739 O O . VAL B 1 75 ? 11.578 58.219 2.838 1 22.61 75 VAL B O 1
ATOM 3742 N N . PRO B 1 76 ? 10.102 59.938 2.869 1 21.89 76 PRO B N 1
ATOM 3743 C CA . PRO B 1 76 ? 9.031 59.656 1.912 1 21.89 76 PRO B CA 1
ATOM 3744 C C . PRO B 1 76 ? 9.531 59.594 0.469 1 21.89 76 PRO B C 1
ATOM 3746 O O . PRO B 1 76 ? 10 60.594 -0.063 1 21.89 76 PRO B O 1
ATOM 3749 N N . LEU B 1 77 ? 10.484 58.656 0.141 1 22.08 77 LEU B N 1
ATOM 3750 C CA . LEU B 1 77 ? 10.977 58.844 -1.221 1 22.08 77 LEU B CA 1
ATOM 3751 C C . LEU B 1 77 ? 9.812 58.969 -2.205 1 22.08 77 LEU B C 1
ATOM 3753 O O . LEU B 1 77 ? 8.766 58.344 -2.02 1 22.08 77 LEU B O 1
ATOM 3757 N N . ASP B 1 78 ? 9.859 59.875 -3.156 1 21.3 78 ASP B N 1
ATOM 3758 C CA . ASP B 1 78 ? 9.039 60.562 -4.148 1 21.3 78 ASP B CA 1
ATOM 3759 C C . ASP B 1 78 ? 8.445 59.562 -5.148 1 21.3 78 ASP B C 1
ATOM 3761 O O . ASP B 1 78 ? 9.18 58.812 -5.793 1 21.3 78 ASP B O 1
ATOM 3765 N N . SER B 1 79 ? 7.297 58.969 -4.812 1 21.28 79 SER B N 1
ATOM 3766 C CA . SER B 1 79 ? 6.48 58.031 -5.566 1 21.28 79 SER B CA 1
ATOM 3767 C C . SER B 1 79 ? 6.156 58.562 -6.957 1 21.28 79 SER B C 1
ATOM 3769 O O . SER B 1 79 ? 5.625 59.656 -7.094 1 21.28 79 SER B O 1
ATOM 3771 N N . PRO B 1 80 ? 6.965 58.188 -7.949 1 22.16 80 PRO B N 1
ATOM 3772 C CA . PRO B 1 80 ? 6.652 58.812 -9.234 1 22.16 80 PRO B CA 1
ATOM 3773 C C . PRO B 1 80 ? 5.168 58.75 -9.578 1 22.16 80 PRO B C 1
ATOM 3775 O O . PRO B 1 80 ? 4.453 57.875 -9.07 1 22.16 80 PRO B O 1
ATOM 3778 N N . GLY B 1 81 ? 4.59 59.812 -10.133 1 20.05 81 GLY B N 1
ATOM 3779 C CA . GLY B 1 81 ? 3.281 60.312 -10.492 1 20.05 81 GLY B CA 1
ATOM 3780 C C . GLY B 1 81 ? 2.516 59.438 -11.438 1 20.05 81 GLY B C 1
ATOM 3781 O O . GLY B 1 81 ? 2.951 59.188 -12.562 1 20.05 81 GLY B O 1
ATOM 3782 N N . MET B 1 82 ? 2.072 58.281 -10.977 1 19 82 MET B N 1
ATOM 3783 C CA . MET B 1 82 ? 1.321 57.406 -11.867 1 19 82 MET B CA 1
ATOM 3784 C C . MET B 1 82 ? 0.231 58.156 -12.609 1 19 82 MET B C 1
ATOM 3786 O O . MET B 1 82 ? -0.515 58.938 -12 1 19 82 MET B O 1
ATOM 3790 N N . ALA B 1 83 ? 0.41 58.281 -13.922 1 20.98 83 ALA B N 1
ATOM 3791 C CA . ALA B 1 83 ? -0.424 58.938 -14.922 1 20.98 83 ALA B CA 1
ATOM 3792 C C . ALA B 1 83 ? -1.873 58.469 -14.828 1 20.98 83 ALA B C 1
ATOM 3794 O O . ALA B 1 83 ? -2.135 57.281 -14.625 1 20.98 83 ALA B O 1
ATOM 3795 N N . GLU B 1 84 ? -2.855 59.312 -14.398 1 20.91 84 GLU B N 1
ATOM 3796 C CA . GLU B 1 84 ? -4.297 59.312 -14.172 1 20.91 84 GLU B CA 1
ATOM 3797 C C . GLU B 1 84 ? -5.047 58.781 -15.383 1 20.91 84 GLU B C 1
ATOM 3799 O O . GLU B 1 84 ? -5.188 59.469 -16.391 1 20.91 84 GLU B O 1
ATOM 3804 N N . PHE B 1 85 ? -4.691 57.531 -15.898 1 20.19 85 PHE B N 1
ATOM 3805 C CA . PHE B 1 85 ? -5.402 57.25 -17.141 1 20.19 85 PHE B CA 1
ATOM 3806 C C . PHE B 1 85 ? -6.91 57.375 -16.938 1 20.19 85 PHE B C 1
ATOM 3808 O O . PHE B 1 85 ? -7.48 56.688 -16.078 1 20.19 85 PHE B O 1
ATOM 3815 N N . LYS B 1 86 ? -7.43 58.531 -17.125 1 19.83 86 LYS B N 1
ATOM 3816 C CA . LYS B 1 86 ? -8.805 59 -17.031 1 19.83 86 LYS B CA 1
ATOM 3817 C C . LYS B 1 86 ? -9.727 58.219 -17.969 1 19.83 86 LYS B C 1
ATOM 3819 O O . LYS B 1 86 ? -9.68 58.406 -19.188 1 19.83 86 LYS B O 1
ATOM 3824 N N . TYR B 1 87 ? -9.883 56.875 -17.75 1 19.84 87 TYR B N 1
ATOM 3825 C CA . TYR B 1 87 ? -10.836 56.188 -18.609 1 19.84 87 TYR B CA 1
ATOM 3826 C C . TYR B 1 87 ? -12.195 56.875 -18.594 1 19.84 87 TYR B C 1
ATOM 3828 O O . TYR B 1 87 ? -12.742 57.156 -17.516 1 19.84 87 TYR B O 1
ATOM 3836 N N . ASP B 1 88 ? -12.438 57.75 -19.453 1 20.77 88 ASP B N 1
ATOM 3837 C CA . ASP B 1 88 ? -13.672 58.469 -19.719 1 20.77 88 ASP B CA 1
ATOM 3838 C C . ASP B 1 88 ? -14.844 57.531 -19.953 1 20.77 88 ASP B C 1
ATOM 3840 O O . ASP B 1 88 ? -14.852 56.781 -20.938 1 20.77 88 ASP B O 1
ATOM 3844 N N . ILE B 1 89 ? -15.305 56.906 -18.891 1 22.7 89 ILE B N 1
ATOM 3845 C CA . ILE B 1 89 ? -16.516 56.094 -18.969 1 22.7 89 ILE B CA 1
ATOM 3846 C C . ILE B 1 89 ? -17.688 56.969 -19.469 1 22.7 89 ILE B C 1
ATOM 3848 O O . ILE B 1 89 ? -18.062 57.938 -18.812 1 22.7 89 ILE B O 1
ATOM 3852 N N . PRO B 1 90 ? -17.859 57.156 -20.75 1 21.67 90 PRO B N 1
ATOM 3853 C CA . PRO B 1 90 ? -19.016 57.938 -21.188 1 21.67 90 PRO B CA 1
ATOM 3854 C C . PRO B 1 90 ? -20.328 57.438 -20.625 1 21.67 90 PRO B C 1
ATOM 3856 O O . PRO B 1 90 ? -20.531 56.219 -20.531 1 21.67 90 PRO B O 1
ATOM 3859 N N . SER B 1 91 ? -21.047 58.188 -19.703 1 22.2 91 SER B N 1
ATOM 3860 C CA . SER B 1 91 ? -22.266 58.062 -18.922 1 22.2 91 SER B CA 1
ATOM 3861 C C . SER B 1 91 ? -23.5 57.938 -19.812 1 22.2 91 SER B C 1
ATOM 3863 O O . SER B 1 91 ? -24.422 58.719 -19.703 1 22.2 91 SER B O 1
ATOM 3865 N N . THR B 1 92 ? -23.453 57.469 -21.062 1 21.88 92 THR B N 1
ATOM 3866 C CA . THR B 1 92 ? -24.703 57.719 -21.766 1 21.88 92 THR B CA 1
ATOM 3867 C C . THR B 1 92 ? -25.875 57.031 -21.062 1 21.88 92 THR B C 1
ATOM 3869 O O . THR B 1 92 ? -25.828 55.844 -20.766 1 21.88 92 THR B O 1
ATOM 3872 N N . SER B 1 93 ? -26.812 57.812 -20.391 1 22.02 93 SER B N 1
ATOM 3873 C CA . SER B 1 93 ? -28 57.719 -19.531 1 22.02 93 SER B CA 1
ATOM 3874 C C . SER B 1 93 ? -29.141 57 -20.219 1 22.02 93 SER B C 1
ATOM 3876 O O . SER B 1 93 ? -30.25 56.938 -19.703 1 22.02 93 SER B O 1
ATOM 3878 N N . THR B 1 94 ? -29.031 56.344 -21.391 1 22.95 94 THR B N 1
ATOM 3879 C CA . THR B 1 94 ? -30.344 56.188 -22.016 1 22.95 94 THR B CA 1
ATOM 3880 C C . THR B 1 94 ? -31.234 55.312 -21.156 1 22.95 94 THR B C 1
ATOM 3882 O O . THR B 1 94 ? -30.875 54.188 -20.797 1 22.95 94 THR B O 1
ATOM 3885 N N . SER B 1 95 ? -32.219 55.875 -20.438 1 23.08 95 SER B N 1
ATOM 3886 C CA . SER B 1 95 ? -33.281 55.438 -19.516 1 23.08 95 SER B CA 1
ATOM 3887 C C . SER B 1 95 ? -34.188 54.375 -20.172 1 23.08 95 SER B C 1
ATOM 3889 O O . SER B 1 95 ? -35.281 54.156 -19.688 1 23.08 95 SER B O 1
ATOM 3891 N N . ILE B 1 96 ? -33.719 53.438 -20.984 1 23.91 96 ILE B N 1
ATOM 3892 C CA . ILE B 1 96 ? -34.812 52.719 -21.578 1 23.91 96 ILE B CA 1
ATOM 3893 C C . ILE B 1 96 ? -35.656 52.062 -20.5 1 23.91 96 ILE B C 1
ATOM 3895 O O . ILE B 1 96 ? -35.125 51.469 -19.562 1 23.91 96 ILE B O 1
ATOM 3899 N N . PRO B 1 97 ? -36.906 52.406 -20.375 1 25.25 97 PRO B N 1
ATOM 3900 C CA . PRO B 1 97 ? -37.938 51.969 -19.438 1 25.25 97 PRO B CA 1
ATOM 3901 C C . PRO B 1 97 ? -38.062 50.469 -19.344 1 25.25 97 PRO B C 1
ATOM 3903 O O . PRO B 1 97 ? -38.312 49.812 -20.359 1 25.25 97 PRO B O 1
ATOM 3906 N N . GLN B 1 98 ? -37.031 49.75 -18.922 1 23.08 98 GLN B N 1
ATOM 3907 C CA . GLN B 1 98 ? -37.219 48.312 -19.141 1 23.08 98 GLN B CA 1
ATOM 3908 C C . GLN B 1 98 ? -38.438 47.781 -18.406 1 23.08 98 GLN B C 1
ATOM 3910 O O . GLN B 1 98 ? -38.719 48.219 -17.281 1 23.08 98 GLN B O 1
ATOM 3915 N N . PRO B 1 99 ? -39.438 47.312 -19.125 1 27.77 99 PRO B N 1
ATOM 3916 C CA . PRO B 1 99 ? -40.656 46.719 -18.594 1 27.77 99 PRO B CA 1
ATOM 3917 C C . PRO B 1 99 ? -40.375 45.719 -17.484 1 27.77 99 PRO B C 1
ATOM 3919 O O . PRO B 1 99 ? -39.312 45.094 -17.453 1 27.77 99 PRO B O 1
ATOM 3922 N N . GLU B 1 100 ? -40.969 45.844 -16.328 1 25.83 100 GLU B N 1
ATOM 3923 C CA . GLU B 1 100 ? -40.938 45.125 -15.07 1 25.83 100 GLU B CA 1
ATOM 3924 C C . GLU B 1 100 ? -41.219 43.656 -15.273 1 25.83 100 GLU B C 1
ATOM 3926 O O . GLU B 1 100 ? -42.375 43.219 -15.406 1 25.83 100 GLU B O 1
ATOM 3931 N N . ARG B 1 101 ? -40.656 42.938 -16.297 1 26.44 101 ARG B N 1
ATOM 3932 C CA . ARG B 1 101 ? -41.094 41.531 -16.312 1 26.44 101 ARG B CA 1
ATOM 3933 C C . ARG B 1 101 ? -40.781 40.844 -14.984 1 26.44 101 ARG B C 1
ATOM 3935 O O . ARG B 1 101 ? -39.625 40.906 -14.516 1 26.44 101 ARG B O 1
ATOM 3942 N N . THR B 1 102 ? -41.688 40.781 -14.109 1 27.92 102 THR B N 1
ATOM 3943 C CA . THR B 1 102 ? -41.594 40 -12.867 1 27.92 102 THR B CA 1
ATOM 3944 C C . THR B 1 102 ? -41.062 38.625 -13.141 1 27.92 102 THR B C 1
ATOM 3946 O O . THR B 1 102 ? -41.719 37.812 -13.836 1 27.92 102 THR B O 1
ATOM 3949 N N . PRO B 1 103 ? -39.781 38.438 -13.516 1 28.58 103 PRO B N 1
ATOM 3950 C CA . PRO B 1 103 ? -39.375 37.062 -13.805 1 28.58 103 PRO B CA 1
ATOM 3951 C C . PRO B 1 103 ? -39.719 36.094 -12.664 1 28.58 103 PRO B C 1
ATOM 3953 O O . PRO B 1 103 ? -39.5 36.438 -11.5 1 28.58 103 PRO B O 1
ATOM 3956 N N . SER B 1 104 ? -40.812 35.375 -12.734 1 31.64 104 SER B N 1
ATOM 3957 C CA . SER B 1 104 ? -41.062 34.281 -11.812 1 31.64 104 SER B CA 1
ATOM 3958 C C . SER B 1 104 ? -39.812 33.406 -11.648 1 31.64 104 SER B C 1
ATOM 3960 O O . SER B 1 104 ? -39.25 32.906 -12.641 1 31.64 104 SER B O 1
ATOM 3962 N N . PRO B 1 105 ? -38.938 33.719 -10.734 1 29.88 105 PRO B N 1
ATOM 3963 C CA . PRO B 1 105 ? -37.719 32.906 -10.625 1 29.88 105 PRO B CA 1
ATOM 3964 C C . PRO B 1 105 ? -38.031 31.406 -10.523 1 29.88 105 PRO B C 1
ATOM 3966 O O . PRO B 1 105 ? -38.656 30.969 -9.562 1 29.88 105 PRO B O 1
ATOM 3969 N N . GLN B 1 106 ? -38.625 30.812 -11.562 1 31.78 106 GLN B N 1
ATOM 3970 C CA . GLN B 1 106 ? -38.562 29.359 -11.5 1 31.78 106 GLN B CA 1
ATOM 3971 C C . GLN B 1 106 ? -37.188 28.891 -11.07 1 31.78 106 GLN B C 1
ATOM 3973 O O . GLN B 1 106 ? -36.188 29.094 -11.789 1 31.78 106 GLN B O 1
ATOM 3978 N N . SER B 1 107 ? -36.812 29.109 -9.859 1 32.47 107 SER B N 1
ATOM 3979 C CA . SER B 1 107 ? -35.594 28.562 -9.32 1 32.47 107 SER B CA 1
ATOM 3980 C C . SER B 1 107 ? -35.438 27.094 -9.703 1 32.47 107 SER B C 1
ATOM 3982 O O . SER B 1 107 ? -36.062 26.219 -9.102 1 32.47 107 SER B O 1
ATOM 3984 N N . THR B 1 108 ? -35.719 26.734 -10.938 1 33.91 108 THR B N 1
ATOM 3985 C CA . THR B 1 108 ? -35.219 25.391 -11.219 1 33.91 108 THR B CA 1
ATOM 3986 C C . THR B 1 108 ? -33.812 25.219 -10.672 1 33.91 108 THR B C 1
ATOM 3988 O O . THR B 1 108 ? -32.844 25.75 -11.242 1 33.91 108 THR B O 1
ATOM 3991 N N . GLU B 1 109 ? -33.656 25.328 -9.422 1 35.97 109 GLU B N 1
ATOM 3992 C CA . GLU B 1 109 ? -32.344 24.859 -8.984 1 35.97 109 GLU B CA 1
ATOM 3993 C C . GLU B 1 109 ? -31.906 23.609 -9.766 1 35.97 109 GLU B C 1
ATOM 3995 O O . GLU B 1 109 ? -32.656 22.641 -9.852 1 35.97 109 GLU B O 1
ATOM 4000 N N . PRO B 1 110 ? -31.406 23.734 -10.953 1 36.22 110 PRO B N 1
ATOM 4001 C CA . PRO B 1 110 ? -30.938 22.516 -11.609 1 36.22 110 PRO B CA 1
ATOM 4002 C C . PRO B 1 110 ? -30.531 21.422 -10.609 1 36.22 110 PRO B C 1
ATOM 4004 O O . PRO B 1 110 ? -29.844 21.719 -9.625 1 36.22 110 PRO B O 1
ATOM 4007 N N . GLU B 1 111 ? -31.344 20.531 -10.242 1 38.88 111 GLU B N 1
ATOM 4008 C CA . GLU B 1 111 ? -31 19.312 -9.5 1 38.88 111 GLU B CA 1
ATOM 4009 C C . GLU B 1 111 ? -29.594 18.828 -9.852 1 38.88 111 GLU B C 1
ATOM 4011 O O . GLU B 1 111 ? -29.391 18.156 -10.867 1 38.88 111 GLU B O 1
ATOM 4016 N N . THR B 1 112 ? -28.547 19.656 -9.953 1 44.03 112 THR B N 1
ATOM 4017 C CA . THR B 1 112 ? -27.188 19.266 -10.25 1 44.03 112 THR B CA 1
ATOM 4018 C C . THR B 1 112 ? -26.859 17.922 -9.609 1 44.03 112 THR B C 1
ATOM 4020 O O . THR B 1 112 ? -26.984 17.766 -8.391 1 44.03 112 THR B O 1
ATOM 4023 N N . SER B 1 113 ? -27.078 16.891 -10.188 1 53.41 113 SER B N 1
ATOM 4024 C CA . SER B 1 113 ? -26.797 15.492 -9.898 1 53.41 113 SER B CA 1
ATOM 4025 C C . SER B 1 113 ? -25.531 15.336 -9.055 1 53.41 113 SER B C 1
ATOM 4027 O O . SER B 1 113 ? -24.453 15.758 -9.477 1 53.41 113 SER B O 1
ATOM 4029 N N . LYS B 1 114 ? -25.562 15.312 -7.75 1 72.12 114 LYS B N 1
ATOM 4030 C CA . LYS B 1 114 ? -24.531 15.25 -6.719 1 72.12 114 LYS B CA 1
ATOM 4031 C C . LYS B 1 114 ? -23.641 14.023 -6.914 1 72.12 114 LYS B C 1
ATOM 4033 O O . LYS B 1 114 ? -24.125 12.906 -7.059 1 72.12 114 LYS B O 1
ATOM 4038 N N . ILE B 1 115 ? -22.453 14.25 -7.34 1 83.81 115 ILE B N 1
ATOM 4039 C CA . ILE B 1 115 ? -21.422 13.227 -7.477 1 83.81 115 ILE B CA 1
ATOM 4040 C C . ILE B 1 115 ? -21.203 12.531 -6.137 1 83.81 115 ILE B C 1
ATOM 4042 O O . ILE B 1 115 ? -21.109 11.305 -6.074 1 83.81 115 ILE B O 1
ATOM 4046 N N . LEU B 1 116 ? -21.328 13.367 -5.07 1 90.44 116 LEU B N 1
ATOM 4047 C CA . LEU B 1 116 ? -21.156 12.812 -3.732 1 90.44 116 LEU B CA 1
ATOM 4048 C C . LEU B 1 116 ? -22.484 12.391 -3.145 1 90.44 116 LEU B C 1
ATOM 4050 O O . LEU B 1 116 ? -23.438 13.18 -3.092 1 90.44 116 LEU B O 1
ATOM 4054 N N . ASN B 1 117 ? -22.656 11.156 -2.85 1 88.81 117 ASN B N 1
ATOM 4055 C CA . ASN B 1 117 ? -23.844 10.656 -2.186 1 88.81 117 ASN B CA 1
ATOM 4056 C C . ASN B 1 117 ? -23.734 10.758 -0.667 1 88.81 117 ASN B C 1
ATOM 4058 O O . ASN B 1 117 ? -24.547 10.195 0.061 1 88.81 117 ASN B O 1
ATOM 4062 N N . MET B 1 118 ? -22.875 11.5 -0.16 1 92.75 118 MET B N 1
ATOM 4063 C CA . MET B 1 118 ? -22.594 11.703 1.26 1 92.75 118 MET B CA 1
ATOM 4064 C C . MET B 1 118 ? -22.828 13.156 1.661 1 92.75 118 MET B C 1
ATOM 4066 O O . MET B 1 118 ? -22.594 14.07 0.873 1 92.75 118 MET B O 1
ATOM 4070 N N . ASN B 1 119 ? -23.312 13.352 2.879 1 92.81 119 ASN B N 1
ATOM 4071 C CA . ASN B 1 119 ? -23.375 14.711 3.4 1 92.81 119 ASN B CA 1
ATOM 4072 C C . ASN B 1 119 ? -22 15.18 3.885 1 92.81 119 ASN B C 1
ATOM 4074 O O . ASN B 1 119 ? -21.031 14.43 3.838 1 92.81 119 ASN B O 1
ATOM 4078 N N . GLY B 1 120 ? -21.938 16.406 4.293 1 95.38 120 GLY B N 1
ATOM 4079 C CA . GLY B 1 120 ? -20.672 17.016 4.676 1 95.38 120 GLY B CA 1
ATOM 4080 C C . GLY B 1 120 ? -19.969 16.266 5.805 1 95.38 120 GLY B C 1
ATOM 4081 O O . GLY B 1 120 ? -18.766 16.047 5.754 1 95.38 120 GLY B O 1
ATOM 4082 N N . GLU B 1 121 ? -20.688 15.852 6.758 1 95.69 121 GLU B N 1
ATOM 4083 C CA . GLU B 1 121 ? -20.125 15.133 7.895 1 95.69 121 GLU B CA 1
ATOM 4084 C C . GLU B 1 121 ? -19.562 13.773 7.473 1 95.69 121 GLU B C 1
ATOM 4086 O O . GLU B 1 121 ? -18.516 13.352 7.957 1 95.69 121 GLU B O 1
ATOM 4091 N N . GLU B 1 122 ? -20.297 13.195 6.625 1 96.38 122 GLU B N 1
ATOM 4092 C CA . GLU B 1 122 ? -19.875 11.883 6.133 1 96.38 122 GLU B CA 1
ATOM 4093 C C . GLU B 1 122 ? -18.609 11.984 5.301 1 96.38 122 GLU B C 1
ATOM 4095 O O . GLU B 1 122 ? -17.734 11.125 5.387 1 96.38 122 GLU B O 1
ATOM 4100 N N . VAL B 1 123 ? -18.531 13.016 4.516 1 96.69 123 VAL B N 1
ATOM 4101 C CA . VAL B 1 123 ? -17.344 13.234 3.701 1 96.69 123 VAL B CA 1
ATOM 4102 C C . VAL B 1 123 ? -16.141 13.5 4.605 1 96.69 123 VAL B C 1
ATOM 4104 O O . VAL B 1 123 ? -15.047 12.992 4.359 1 96.69 123 VAL B O 1
ATOM 4107 N N . LEU B 1 124 ? -16.375 14.305 5.562 1 96.88 124 LEU B N 1
ATOM 4108 C CA . LEU B 1 124 ? -15.312 14.602 6.52 1 96.88 124 LEU B CA 1
ATOM 4109 C C . LEU B 1 124 ? -14.852 13.328 7.23 1 96.88 124 LEU B C 1
ATOM 4111 O O . LEU B 1 124 ? -13.656 13.094 7.375 1 96.88 124 LEU B O 1
ATOM 4115 N N . ARG B 1 125 ? -15.805 12.547 7.637 1 96.69 125 ARG B N 1
ATOM 4116 C CA . ARG B 1 125 ? -15.484 11.281 8.281 1 96.69 125 ARG B CA 1
ATOM 4117 C C . ARG B 1 125 ? -14.719 10.367 7.336 1 96.69 125 ARG B C 1
ATOM 4119 O O . ARG B 1 125 ? -13.789 9.672 7.754 1 96.69 125 ARG B O 1
ATOM 4126 N N . TYR B 1 126 ? -15.125 10.367 6.129 1 96.62 126 TYR B N 1
ATOM 4127 C CA . TYR B 1 126 ? -14.453 9.562 5.113 1 96.62 126 TYR B CA 1
ATOM 4128 C C . TYR B 1 126 ? -12.977 9.922 5.027 1 96.62 126 TYR B C 1
ATOM 4130 O O . TYR B 1 126 ? -12.117 9.039 5.027 1 96.62 126 TYR B O 1
ATOM 4138 N N . TYR B 1 127 ? -12.664 11.133 4.996 1 97.25 127 TYR B N 1
ATOM 4139 C CA . TYR B 1 127 ? -11.281 11.57 4.848 1 97.25 127 TYR B CA 1
ATOM 4140 C C . TYR B 1 127 ? -10.492 11.336 6.133 1 97.25 127 TYR B C 1
ATOM 4142 O O . TYR B 1 127 ? -9.289 11.086 6.094 1 97.25 127 TYR B O 1
ATOM 4150 N N . VAL B 1 128 ? -11.148 11.453 7.254 1 97.19 128 VAL B N 1
ATOM 4151 C CA . VAL B 1 128 ? -10.492 11.117 8.508 1 97.19 128 VAL B CA 1
ATOM 4152 C C . VAL B 1 128 ? -10.094 9.641 8.508 1 97.19 128 VAL B C 1
ATOM 4154 O O . VAL B 1 128 ? -8.984 9.289 8.922 1 97.19 128 VAL B O 1
ATOM 4157 N N . ASP B 1 129 ? -10.977 8.82 8 1 95.19 129 ASP B N 1
ATOM 4158 C CA . ASP B 1 129 ? -10.688 7.395 7.906 1 95.19 129 ASP B CA 1
ATOM 4159 C C . ASP B 1 129 ? -9.523 7.129 6.953 1 95.19 129 ASP B C 1
ATOM 4161 O O . ASP B 1 129 ? -8.703 6.238 7.195 1 95.19 129 ASP B O 1
ATOM 4165 N N . GLN B 1 130 ? -9.5 7.848 5.871 1 95.25 130 GLN B N 1
ATOM 4166 C CA . GLN B 1 130 ? -8.391 7.719 4.934 1 95.25 130 GLN B CA 1
ATOM 4167 C C . GLN B 1 130 ? -7.066 8.086 5.594 1 95.25 130 GLN B C 1
ATOM 4169 O O . GLN B 1 130 ? -6.047 7.438 5.348 1 95.25 130 GLN B O 1
ATOM 4174 N N . LEU B 1 131 ? -7.082 9.117 6.387 1 95.94 131 LEU B N 1
ATOM 4175 C CA . LEU B 1 131 ? -5.883 9.539 7.102 1 95.94 131 LEU B CA 1
ATOM 4176 C C . LEU B 1 131 ? -5.414 8.453 8.062 1 95.94 131 LEU B C 1
ATOM 4178 O O . LEU B 1 131 ? -4.23 8.109 8.086 1 95.94 131 LEU B O 1
ATOM 4182 N N . LYS B 1 132 ? -6.332 7.926 8.797 1 94 132 LYS B N 1
ATOM 4183 C CA . LYS B 1 132 ? -6.008 6.879 9.766 1 94 132 LYS B CA 1
ATOM 4184 C C . LYS B 1 132 ? -5.438 5.645 9.062 1 94 132 LYS B C 1
ATOM 4186 O O . LYS B 1 132 ? -4.461 5.059 9.531 1 94 132 LYS B O 1
ATOM 4191 N N . SER B 1 133 ? -6.031 5.309 8 1 91.94 133 SER B N 1
ATOM 4192 C CA . SER B 1 133 ? -5.582 4.152 7.23 1 91.94 133 SER B CA 1
ATOM 4193 C C . SER B 1 133 ? -4.164 4.355 6.703 1 91.94 133 SER B C 1
ATOM 4195 O O . SER B 1 133 ? -3.354 3.428 6.707 1 91.94 133 SER B O 1
ATOM 4197 N N . SER B 1 134 ? -3.893 5.551 6.227 1 93.88 134 SER B N 1
ATOM 4198 C CA . SER B 1 134 ? -2.562 5.836 5.699 1 93.88 134 SER B CA 1
ATOM 4199 C C . SER B 1 134 ? -1.506 5.766 6.793 1 93.88 134 SER B C 1
ATOM 4201 O O . SER B 1 134 ? -0.387 5.305 6.555 1 93.88 134 SER B O 1
ATOM 4203 N N . MET B 1 135 ? -1.848 6.184 7.969 1 93.19 135 MET B N 1
ATOM 4204 C CA . MET B 1 135 ? -0.924 6.117 9.102 1 93.19 135 MET B CA 1
ATOM 4205 C C . MET B 1 135 ? -0.657 4.668 9.492 1 93.19 135 MET B C 1
ATOM 4207 O O . MET B 1 135 ? 0.482 4.301 9.789 1 93.19 135 MET B O 1
ATOM 4211 N N . ASP B 1 136 ? -1.67 3.91 9.43 1 89.38 136 ASP B N 1
ATOM 4212 C CA . ASP B 1 136 ? -1.53 2.498 9.773 1 89.38 136 ASP B CA 1
ATOM 4213 C C . ASP B 1 136 ? -0.672 1.767 8.742 1 89.38 136 ASP B C 1
ATOM 4215 O O . ASP B 1 136 ? 0.128 0.898 9.094 1 89.38 136 ASP B O 1
ATOM 4219 N N . ARG B 1 137 ? -0.858 2.1 7.527 1 89.94 137 ARG B N 1
ATOM 4220 C CA . ARG B 1 137 ? -0.065 1.479 6.469 1 89.94 137 ARG B CA 1
ATOM 4221 C C . ARG B 1 137 ? 1.403 1.875 6.582 1 89.94 137 ARG B C 1
ATOM 4223 O O . ARG B 1 137 ? 2.293 1.054 6.352 1 89.94 137 ARG B O 1
ATOM 4230 N N . ARG B 1 138 ? 1.608 3.076 6.957 1 90.81 138 ARG B N 1
ATOM 4231 C CA . ARG B 1 138 ? 2.982 3.514 7.18 1 90.81 138 ARG B CA 1
ATOM 4232 C C . ARG B 1 138 ? 3.615 2.758 8.344 1 90.81 138 ARG B C 1
ATOM 4234 O O . ARG B 1 138 ? 4.793 2.402 8.297 1 90.81 138 ARG B O 1
ATOM 4241 N N . ARG B 1 139 ? 2.838 2.594 9.328 1 87.62 139 ARG B N 1
ATOM 4242 C CA . ARG B 1 139 ? 3.326 1.838 10.477 1 87.62 139 ARG B CA 1
ATOM 4243 C C . ARG B 1 139 ? 3.732 0.425 10.07 1 87.62 139 ARG B C 1
ATOM 4245 O O . ARG B 1 139 ? 4.77 -0.077 10.508 1 87.62 139 ARG B O 1
ATOM 4252 N N . MET B 1 140 ? 3.002 -0.102 9.242 1 82.62 140 MET B N 1
ATOM 4253 C CA . MET B 1 140 ? 3.248 -1.48 8.828 1 82.62 140 MET B CA 1
ATOM 4254 C C . MET B 1 140 ? 4.531 -1.582 8.016 1 82.62 140 MET B C 1
ATOM 4256 O O . MET B 1 140 ? 5.273 -2.559 8.133 1 82.62 140 MET B O 1
ATOM 4260 N N . ILE B 1 141 ? 4.746 -0.621 7.223 1 84.31 141 ILE B N 1
ATOM 4261 C CA . ILE B 1 141 ? 5.855 -0.68 6.277 1 84.31 141 ILE B CA 1
ATOM 4262 C C . ILE B 1 141 ? 7.16 -0.331 6.992 1 84.31 141 ILE B C 1
ATOM 4264 O O . ILE B 1 141 ? 8.203 -0.926 6.715 1 84.31 141 ILE B O 1
ATOM 4268 N N . PHE B 1 142 ? 7.125 0.552 7.941 1 82.81 142 PHE B N 1
ATOM 4269 C CA . PHE B 1 142 ? 8.391 1.115 8.406 1 82.81 142 PHE B CA 1
ATOM 4270 C C . PHE B 1 142 ? 8.641 0.755 9.867 1 82.81 142 PHE B C 1
ATOM 4272 O O . PHE B 1 142 ? 9.727 0.997 10.391 1 82.81 142 PHE B O 1
ATOM 4279 N N . THR B 1 143 ? 7.695 0.229 10.523 1 72.81 143 THR B N 1
ATOM 4280 C CA . THR B 1 143 ? 7.934 -0.036 11.938 1 72.81 143 THR B CA 1
ATOM 4281 C C . THR B 1 143 ? 8.695 -1.344 12.125 1 72.81 143 THR B C 1
ATOM 4283 O O . THR B 1 143 ? 8.602 -2.246 11.289 1 72.81 143 THR B O 1
ATOM 4286 N N . ASP B 1 144 ? 9.422 -1.282 13.078 1 69 144 ASP B N 1
ATOM 4287 C CA . ASP B 1 144 ? 10.172 -2.473 13.469 1 69 144 ASP B CA 1
ATOM 4288 C C . ASP B 1 144 ? 9.438 -3.238 14.57 1 69 144 ASP B C 1
ATOM 4290 O O . ASP B 1 144 ? 10.023 -4.117 15.219 1 69 144 ASP B O 1
ATOM 4294 N N . ASP B 1 145 ? 8.188 -2.867 14.703 1 69.75 145 ASP B N 1
ATOM 4295 C CA . ASP B 1 145 ? 7.414 -3.492 15.773 1 69.75 145 ASP B CA 1
ATOM 4296 C C . ASP B 1 145 ? 6.914 -4.875 15.359 1 69.75 145 ASP B C 1
ATOM 4298 O O . ASP B 1 145 ? 6.934 -5.215 14.172 1 69.75 145 ASP B O 1
ATOM 4302 N N . ALA B 1 146 ? 6.539 -5.574 16.375 1 68 146 ALA B N 1
ATOM 4303 C CA . ALA B 1 146 ? 5.988 -6.914 16.188 1 68 146 ALA B CA 1
ATOM 4304 C C . ALA B 1 146 ? 4.574 -6.848 15.609 1 68 146 ALA B C 1
ATOM 4306 O O . ALA B 1 146 ? 3.967 -5.777 15.555 1 68 146 ALA B O 1
ATOM 4307 N N . LEU B 1 147 ? 4.129 -7.938 15.125 1 73.38 147 LEU B N 1
ATOM 4308 C CA . LEU B 1 147 ? 2.873 -8.109 14.406 1 73.38 147 LEU B CA 1
ATOM 4309 C C . LEU B 1 147 ? 1.711 -7.504 15.188 1 73.38 147 LEU B C 1
ATOM 4311 O O . LEU B 1 147 ? 0.864 -6.816 14.617 1 73.38 147 LEU B O 1
ATOM 4315 N N . LEU B 1 148 ? 1.721 -7.633 16.422 1 67.06 148 LEU B N 1
ATOM 4316 C CA . LEU B 1 148 ? 0.581 -7.199 17.234 1 67.06 148 LEU B CA 1
ATOM 4317 C C . LEU B 1 148 ? 0.457 -5.68 17.219 1 67.06 148 LEU B C 1
ATOM 4319 O O . LEU B 1 148 ? -0.653 -5.141 17.234 1 67.06 148 LEU B O 1
ATOM 4323 N N . ALA B 1 149 ? 1.589 -5.051 17.125 1 69.19 149 ALA B N 1
ATOM 4324 C CA . ALA B 1 149 ? 1.588 -3.59 17.109 1 69.19 149 ALA B CA 1
ATOM 4325 C C . ALA B 1 149 ? 1.018 -3.047 15.805 1 69.19 149 ALA B C 1
ATOM 4327 O O . ALA B 1 149 ? 0.437 -1.96 15.773 1 69.19 149 ALA B O 1
ATOM 4328 N N . VAL B 1 150 ? 1.106 -3.887 14.844 1 72.5 150 VAL B N 1
ATOM 4329 C CA . VAL B 1 150 ? 0.734 -3.389 13.523 1 72.5 150 VAL B CA 1
ATOM 4330 C C . VAL B 1 150 ? -0.71 -3.775 13.211 1 72.5 150 VAL B C 1
ATOM 4332 O O . VAL B 1 150 ? -1.377 -3.115 12.414 1 72.5 150 VAL B O 1
ATOM 4335 N N . VAL B 1 151 ? -1.162 -4.703 13.914 1 75.38 151 VAL B N 1
ATOM 4336 C CA . VAL B 1 151 ? -2.502 -5.195 13.609 1 75.38 151 VAL B CA 1
ATOM 4337 C C . VAL B 1 151 ? -3.545 -4.297 14.273 1 75.38 151 VAL B C 1
ATOM 4339 O O . VAL B 1 151 ? -4.691 -4.234 13.82 1 75.38 151 VAL B O 1
ATOM 4342 N N . GLU B 1 152 ? -2.99 -3.471 15.203 1 75.69 152 GLU B N 1
ATOM 4343 C CA . GLU B 1 152 ? -3.914 -2.545 15.852 1 75.69 152 GLU B CA 1
ATOM 4344 C C . GLU B 1 152 ? -4.152 -1.309 14.992 1 75.69 152 GLU B C 1
ATOM 4346 O O . GLU B 1 152 ? -3.205 -0.68 14.523 1 75.69 152 GLU B O 1
ATOM 4351 N N . GLU B 1 153 ? -5.273 -1.162 14.305 1 74.81 153 GLU B N 1
ATOM 4352 C CA . GLU B 1 153 ? -5.637 0.024 13.539 1 74.81 153 GLU B CA 1
ATOM 4353 C C . GLU B 1 153 ? -5.789 1.242 14.445 1 74.81 153 GLU B C 1
ATOM 4355 O O . GLU B 1 153 ? -6.91 1.675 14.727 1 74.81 153 GLU B O 1
ATOM 4360 N N . ARG B 1 154 ? -4.637 1.811 14.836 1 77.12 154 ARG B N 1
ATOM 4361 C CA . ARG B 1 154 ? -4.648 2.918 15.781 1 77.12 154 ARG B CA 1
ATOM 4362 C C . ARG B 1 154 ? -4.922 4.242 15.078 1 77.12 154 ARG B C 1
ATOM 4364 O O . ARG B 1 154 ? -5.621 5.105 15.617 1 77.12 154 ARG B O 1
ATOM 4371 N N . GLY B 1 155 ? -4.422 4.289 13.906 1 82.25 155 GLY B N 1
ATOM 4372 C CA . GLY B 1 155 ? -4.617 5.5 13.125 1 82.25 155 GLY B CA 1
ATOM 4373 C C . GLY B 1 155 ? -3.818 6.68 13.641 1 82.25 155 GLY B C 1
ATOM 4374 O O . GLY B 1 155 ? -4.012 7.812 13.195 1 82.25 155 GLY B O 1
ATOM 4375 N N . ASP B 1 156 ? -2.99 6.449 14.617 1 84.12 156 ASP B N 1
ATOM 4376 C CA . ASP B 1 156 ? -2.193 7.508 15.227 1 84.12 156 ASP B CA 1
ATOM 4377 C C . ASP B 1 156 ? -0.782 7.539 14.648 1 84.12 156 ASP B C 1
ATOM 4379 O O . ASP B 1 156 ? -0.537 7.004 13.562 1 84.12 156 ASP B O 1
ATOM 4383 N N . MET B 1 157 ? 0.037 8.219 15.289 1 87.69 157 MET B N 1
ATOM 4384 C CA . MET B 1 157 ? 1.432 8.367 14.883 1 87.69 157 MET B CA 1
ATOM 4385 C C . MET B 1 157 ? 2.098 7.012 14.703 1 87.69 157 MET B C 1
ATOM 4387 O O . MET B 1 157 ? 2.117 6.199 15.633 1 87.69 157 MET B O 1
ATOM 4391 N N . PRO B 1 158 ? 2.613 6.879 13.5 1 88.56 158 PRO B N 1
ATOM 4392 C CA . PRO B 1 158 ? 3.117 5.543 13.172 1 88.56 158 PRO B CA 1
ATOM 4393 C C . PRO B 1 158 ? 4.484 5.254 13.789 1 88.56 158 PRO B C 1
ATOM 4395 O O . PRO B 1 158 ? 4.895 4.094 13.875 1 88.56 158 PRO B O 1
ATOM 4398 N N . PHE B 1 159 ? 5.172 6.262 14.258 1 89.88 159 PHE B N 1
ATOM 4399 C CA . PHE B 1 159 ? 6.57 6.051 14.625 1 89.88 159 PHE B CA 1
ATOM 4400 C C . PHE B 1 159 ? 6.809 6.434 16.078 1 89.88 159 PHE B C 1
ATOM 4402 O O . PHE B 1 159 ? 6.023 7.188 16.672 1 89.88 159 PHE B O 1
ATOM 4409 N N . ASP B 1 160 ? 7.859 5.852 16.594 1 85.5 160 ASP B N 1
ATOM 4410 C CA . ASP B 1 160 ? 8.352 6.254 17.906 1 85.5 160 ASP B CA 1
ATOM 4411 C C . ASP B 1 160 ? 9.32 7.422 17.797 1 85.5 160 ASP B C 1
ATOM 4413 O O . ASP B 1 160 ? 10.398 7.289 17.203 1 85.5 160 ASP B O 1
ATOM 4417 N N . ALA B 1 161 ? 9.047 8.508 18.375 1 87.69 161 ALA B N 1
ATOM 4418 C CA . ALA B 1 161 ? 9.82 9.742 18.219 1 87.69 161 ALA B CA 1
ATOM 4419 C C . ALA B 1 161 ? 10.93 9.82 19.266 1 87.69 161 ALA B C 1
ATOM 4421 O O . ALA B 1 161 ? 11.664 10.812 19.328 1 87.69 161 ALA B O 1
ATOM 4422 N N . THR B 1 162 ? 11.117 8.852 20.062 1 87.31 162 THR B N 1
ATOM 4423 C CA . THR B 1 162 ? 12.094 8.891 21.141 1 87.31 162 THR B CA 1
ATOM 4424 C C . THR B 1 162 ? 13.516 8.773 20.594 1 87.3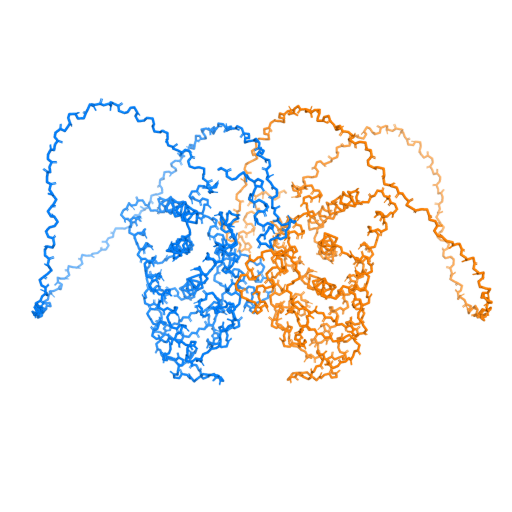1 162 THR B C 1
ATOM 4426 O O . THR B 1 162 ? 14.406 9.516 21 1 87.31 162 THR B O 1
ATOM 4429 N N . GLU B 1 163 ? 13.773 7.855 19.719 1 87.44 163 GLU B N 1
ATOM 4430 C CA . GLU B 1 163 ? 15.078 7.68 19.078 1 87.44 163 GLU B CA 1
ATOM 4431 C C . GLU B 1 163 ? 14.945 7.422 17.594 1 87.44 163 GLU B C 1
ATOM 4433 O O . GLU B 1 163 ? 15.273 6.336 17.109 1 87.44 163 GLU B O 1
ATOM 4438 N N . PRO B 1 164 ? 14.586 8.469 16.922 1 91.38 164 PRO B N 1
ATOM 4439 C CA . PRO B 1 164 ? 14.383 8.281 15.477 1 91.38 164 PRO B CA 1
ATOM 4440 C C . PRO B 1 164 ? 15.703 8.203 14.703 1 91.38 164 PRO B C 1
ATOM 4442 O O . PRO B 1 164 ? 16.688 8.836 15.086 1 91.38 164 PRO B O 1
ATOM 4445 N N . PRO B 1 165 ? 15.734 7.426 13.711 1 92.31 165 PRO B N 1
ATOM 4446 C CA . PRO B 1 165 ? 16.938 7.363 12.867 1 92.31 165 PRO B CA 1
ATOM 4447 C C . PRO B 1 165 ? 17.172 8.656 12.086 1 92.31 165 PRO B C 1
ATOM 4449 O O . PRO B 1 165 ? 16.219 9.375 11.766 1 92.31 165 PRO B O 1
ATOM 4452 N N . PRO B 1 166 ? 18.469 8.922 11.758 1 94.88 166 PRO B N 1
ATOM 4453 C CA . PRO B 1 166 ? 18.75 10.102 10.938 1 94.88 166 PRO B CA 1
ATOM 4454 C C . PRO B 1 166 ? 18.219 9.969 9.508 1 94.88 166 PRO B C 1
ATOM 4456 O O . PRO B 1 166 ? 18.281 8.883 8.922 1 94.88 166 PRO B O 1
ATOM 4459 N N . HIS B 1 167 ? 17.734 11.023 8.984 1 94.75 167 HIS B N 1
ATOM 4460 C CA . HIS B 1 167 ? 17.25 11.07 7.609 1 94.75 167 HIS B CA 1
ATOM 4461 C C . HIS B 1 167 ? 18.391 10.992 6.613 1 94.75 167 HIS B C 1
ATOM 4463 O O . HIS B 1 167 ? 19.516 11.398 6.918 1 94.75 167 HIS B O 1
ATOM 4469 N N . SER B 1 168 ? 18.156 10.438 5.484 1 91.44 168 SER B N 1
ATOM 4470 C CA . SER B 1 168 ? 19.078 10.422 4.352 1 91.44 168 SER B CA 1
ATOM 4471 C C . SER B 1 168 ? 18.328 10.438 3.025 1 91.44 168 SER B C 1
ATOM 4473 O O . SER B 1 168 ? 17.156 10.086 2.971 1 91.44 168 SER B O 1
ATOM 4475 N N . LEU B 1 169 ? 18.969 10.875 2.025 1 86.25 169 LEU B N 1
ATOM 4476 C CA . LEU B 1 169 ? 18.344 10.867 0.704 1 86.25 169 LEU B CA 1
ATOM 4477 C C . LEU B 1 169 ? 18.109 9.438 0.224 1 86.25 169 LEU B C 1
ATOM 4479 O O . LEU B 1 169 ? 17.141 9.18 -0.496 1 86.25 169 LEU B O 1
ATOM 4483 N N . LYS B 1 170 ? 19 8.578 0.636 1 83.81 170 LYS B N 1
ATOM 4484 C CA . LYS B 1 170 ? 18.797 7.168 0.319 1 83.81 170 LYS B CA 1
ATOM 4485 C C . LYS B 1 170 ? 17.484 6.652 0.898 1 83.81 170 LYS B C 1
ATOM 4487 O O . LYS B 1 170 ? 16.719 5.977 0.208 1 83.81 170 LYS B O 1
ATOM 4492 N N . ARG B 1 171 ? 17.234 6.977 2.1 1 86.25 171 ARG B N 1
ATOM 4493 C CA . ARG B 1 171 ? 15.984 6.582 2.742 1 86.25 171 ARG B CA 1
ATOM 4494 C C . ARG B 1 171 ? 14.789 7.215 2.041 1 86.25 171 ARG B C 1
ATOM 4496 O O . ARG B 1 171 ? 13.75 6.57 1.874 1 86.25 171 ARG B O 1
ATOM 4503 N N . GLN B 1 172 ? 14.984 8.453 1.718 1 86 172 GLN B N 1
ATOM 4504 C CA . GLN B 1 172 ? 13.906 9.148 1.012 1 86 172 GLN B CA 1
ATOM 4505 C C . GLN B 1 172 ? 13.586 8.461 -0.31 1 86 172 GLN B C 1
ATOM 4507 O O . GLN B 1 172 ? 12.414 8.312 -0.668 1 86 172 GLN B O 1
ATOM 4512 N N . TYR B 1 173 ? 14.578 8.102 -1.004 1 79.81 173 TYR B N 1
ATOM 4513 C CA . TYR B 1 173 ? 14.406 7.414 -2.277 1 79.81 173 TYR B CA 1
ATOM 4514 C C . TYR B 1 173 ? 13.68 6.09 -2.082 1 79.81 173 TYR B C 1
ATOM 4516 O O . TYR B 1 173 ? 12.797 5.738 -2.875 1 79.81 173 TYR B O 1
ATOM 4524 N N . GLU B 1 174 ? 14 5.422 -1.059 1 77.88 174 GLU B N 1
ATOM 4525 C CA . GLU B 1 174 ? 13.406 4.121 -0.78 1 77.88 174 GLU B CA 1
ATOM 4526 C C . GLU B 1 174 ? 11.945 4.258 -0.349 1 77.88 174 GLU B C 1
ATOM 4528 O O . GLU B 1 174 ? 11.125 3.383 -0.631 1 77.88 174 GLU B O 1
ATOM 4533 N N . SER B 1 175 ? 11.672 5.344 0.351 1 85.5 175 SER B N 1
ATOM 4534 C CA . SER B 1 175 ? 10.32 5.52 0.87 1 85.5 175 SER B CA 1
ATOM 4535 C C . SER B 1 175 ? 9.414 6.195 -0.155 1 85.5 175 SER B C 1
ATOM 4537 O O . SER B 1 175 ? 8.188 6.152 -0.036 1 85.5 175 SER B O 1
ATOM 4539 N N . GLN B 1 176 ? 9.992 6.777 -1.114 1 85.19 176 GLN B N 1
ATOM 4540 C CA . GLN B 1 176 ? 9.25 7.598 -2.066 1 85.19 176 GLN B CA 1
ATOM 4541 C C . GLN B 1 176 ? 8.219 6.766 -2.826 1 85.19 176 GLN B C 1
ATOM 4543 O O . GLN B 1 176 ? 7.113 7.238 -3.1 1 85.19 176 GLN B O 1
ATOM 4548 N N . ARG B 1 177 ? 8.547 5.598 -3.246 1 82.88 177 ARG B N 1
ATOM 4549 C CA . ARG B 1 177 ? 7.621 4.746 -3.99 1 82.88 177 ARG B CA 1
ATOM 4550 C C . ARG B 1 177 ? 6.387 4.414 -3.156 1 82.88 177 ARG B C 1
ATOM 4552 O O . ARG B 1 177 ? 5.277 4.332 -3.684 1 82.88 177 ARG B O 1
ATOM 4559 N N . PHE B 1 178 ? 6.66 4.227 -1.938 1 88.62 178 PHE B N 1
ATOM 4560 C CA . PHE B 1 178 ? 5.539 3.932 -1.055 1 88.62 178 PHE B CA 1
ATOM 4561 C C . PHE B 1 178 ? 4.66 5.164 -0.872 1 88.62 178 PHE B C 1
ATOM 4563 O O . PHE B 1 178 ? 3.434 5.055 -0.824 1 88.62 178 PHE B O 1
ATOM 4570 N N . ASP B 1 179 ? 5.273 6.305 -0.72 1 90.88 179 ASP B N 1
ATOM 4571 C CA . ASP B 1 179 ? 4.508 7.543 -0.635 1 90.88 179 ASP B CA 1
ATOM 4572 C C . ASP B 1 179 ? 3.648 7.746 -1.881 1 90.88 179 ASP B C 1
ATOM 4574 O O . ASP B 1 179 ? 2.494 8.172 -1.784 1 90.88 179 ASP B O 1
ATOM 4578 N N . ASN B 1 180 ? 4.227 7.484 -3 1 88 180 ASN B N 1
ATOM 4579 C CA . ASN B 1 180 ? 3.484 7.594 -4.254 1 88 180 ASN B CA 1
ATOM 4580 C C . ASN B 1 180 ? 2.297 6.633 -4.285 1 88 180 ASN B C 1
ATOM 4582 O O . ASN B 1 180 ? 1.225 6.98 -4.781 1 88 180 ASN B O 1
ATOM 4586 N N . LEU B 1 181 ? 2.557 5.492 -3.795 1 89.31 181 LEU B N 1
ATOM 4587 C CA . LEU B 1 181 ? 1.477 4.512 -3.756 1 89.31 181 LEU B CA 1
ATOM 4588 C C . LEU B 1 181 ? 0.345 4.984 -2.85 1 89.31 181 LEU B C 1
ATOM 4590 O O . LEU B 1 181 ? -0.831 4.836 -3.189 1 89.31 181 LEU B O 1
ATOM 4594 N N . LEU B 1 182 ? 0.695 5.48 -1.686 1 92.75 182 LEU B N 1
ATOM 4595 C CA . LEU B 1 182 ? -0.33 5.969 -0.771 1 92.75 182 LEU B CA 1
ATOM 4596 C C . LEU B 1 182 ? -1.123 7.109 -1.403 1 92.75 182 LEU B C 1
ATOM 4598 O O . LEU B 1 182 ? -2.346 7.172 -1.263 1 92.75 182 LEU B O 1
ATOM 4602 N N . ALA B 1 183 ? -0.394 7.977 -2.035 1 92.06 183 ALA B N 1
ATOM 4603 C CA . ALA B 1 183 ? -1.063 9.078 -2.727 1 92.06 183 ALA B CA 1
ATOM 4604 C C . ALA B 1 183 ? -1.979 8.555 -3.83 1 92.06 183 ALA B C 1
ATOM 4606 O O . ALA B 1 183 ? -3.094 9.047 -4.008 1 92.06 183 ALA B O 1
ATOM 4607 N N . PHE B 1 184 ? -1.512 7.605 -4.535 1 89.31 184 PHE B N 1
ATOM 4608 C CA . PHE B 1 184 ? -2.287 6.996 -5.609 1 89.31 184 PHE B CA 1
ATOM 4609 C C . PHE B 1 184 ? -3.559 6.355 -5.062 1 89.31 184 PHE B C 1
ATOM 4611 O O . PHE B 1 184 ? -4.645 6.559 -5.609 1 89.31 184 PHE B O 1
ATOM 4618 N N . ASP B 1 185 ? -3.4 5.605 -4.039 1 90.94 185 ASP B N 1
ATOM 4619 C CA . ASP B 1 185 ? -4.547 4.957 -3.41 1 90.94 185 ASP B CA 1
ATOM 4620 C C . ASP B 1 185 ? -5.535 5.988 -2.873 1 90.94 185 ASP B C 1
ATOM 4622 O O . ASP B 1 185 ? -6.75 5.781 -2.926 1 90.94 185 ASP B O 1
ATOM 4626 N N . PHE B 1 186 ? -5.016 6.996 -2.297 1 94 186 PHE B N 1
ATOM 4627 C CA . PHE B 1 186 ? -5.867 8.078 -1.822 1 94 186 PHE B CA 1
ATOM 4628 C C . PHE B 1 186 ? -6.684 8.672 -2.965 1 94 186 PHE B C 1
ATOM 4630 O O . PHE B 1 186 ? -7.898 8.836 -2.844 1 94 186 PHE B O 1
ATOM 4637 N N . CYS B 1 187 ? -6.051 8.961 -4.066 1 91.81 187 CYS B N 1
ATOM 4638 C CA . CYS B 1 187 ? -6.742 9.508 -5.227 1 91.81 187 CYS B CA 1
ATOM 4639 C C . CYS B 1 187 ? -7.82 8.555 -5.723 1 91.81 187 CYS B C 1
ATOM 4641 O O . CYS B 1 187 ? -8.953 8.961 -5.973 1 91.81 187 CYS B O 1
ATOM 4643 N N . LYS B 1 188 ? -7.438 7.367 -5.773 1 89.38 188 LYS B N 1
ATOM 4644 C CA . LYS B 1 188 ? -8.359 6.352 -6.281 1 89.38 188 LYS B CA 1
ATOM 4645 C C . LYS B 1 188 ? -9.586 6.219 -5.375 1 89.38 188 LYS B C 1
ATOM 4647 O O . LYS B 1 188 ? -10.68 5.906 -5.848 1 89.38 188 LYS B O 1
ATOM 4652 N N . SER B 1 189 ? -9.391 6.461 -4.156 1 90.69 189 SER B N 1
ATOM 4653 C CA . SER B 1 189 ? -10.461 6.27 -3.188 1 90.69 189 SER B CA 1
ATOM 4654 C C . SER B 1 189 ? -11.398 7.473 -3.158 1 90.69 189 SER B C 1
ATOM 4656 O O . SER B 1 189 ? -12.5 7.395 -2.605 1 90.69 189 SER B O 1
ATOM 4658 N N . CYS B 1 190 ? -10.969 8.531 -3.684 1 93.44 190 CYS B N 1
ATOM 4659 C CA . CYS B 1 190 ? -11.789 9.742 -3.633 1 93.44 190 CYS B CA 1
ATOM 4660 C C . CYS B 1 190 ? -13.078 9.555 -4.426 1 93.44 190 CYS B C 1
ATOM 4662 O O . CYS B 1 190 ? -13.039 9.172 -5.594 1 93.44 190 CYS B O 1
ATOM 4664 N N . PRO B 1 191 ? -14.211 9.906 -3.756 1 92.81 191 PRO B N 1
ATOM 4665 C CA . PRO B 1 191 ? -15.469 9.844 -4.504 1 92.81 191 PRO B CA 1
ATOM 4666 C C . PRO B 1 191 ? -15.453 10.719 -5.758 1 92.81 191 PRO B C 1
ATOM 4668 O O . PRO B 1 191 ? -15.094 11.898 -5.688 1 92.81 191 PRO B O 1
ATOM 4671 N N . GLY B 1 192 ? -15.828 10.156 -6.895 1 93 192 GLY B N 1
ATOM 4672 C CA . GLY B 1 192 ? -15.797 10.867 -8.156 1 93 192 GLY B CA 1
ATOM 4673 C C . GLY B 1 192 ? -14.617 10.492 -9.031 1 93 192 GLY B C 1
ATOM 4674 O O . GLY B 1 192 ? -14.602 10.797 -10.227 1 93 192 GLY B O 1
ATOM 4675 N N . PHE B 1 193 ? -13.664 9.734 -8.477 1 92.31 193 PHE B N 1
ATOM 4676 C CA . PHE B 1 193 ? -12.477 9.328 -9.227 1 92.31 193 PHE B CA 1
ATOM 4677 C C . PHE B 1 193 ? -12.859 8.438 -10.398 1 92.31 193 PHE B C 1
ATOM 4679 O O . PHE B 1 193 ? -12.258 8.516 -11.469 1 92.31 193 PHE B O 1
ATOM 4686 N N . ASP B 1 194 ? -13.852 7.59 -10.164 1 89 194 ASP B N 1
ATOM 4687 C CA . ASP B 1 194 ? -14.266 6.621 -11.172 1 89 194 ASP B CA 1
ATOM 4688 C C . ASP B 1 194 ? -14.906 7.316 -12.367 1 89 194 ASP B C 1
ATOM 4690 O O . ASP B 1 194 ? -15.047 6.719 -13.438 1 89 194 ASP B O 1
ATOM 4694 N N . LEU B 1 195 ? -15.266 8.586 -12.211 1 92.44 195 LEU B N 1
ATOM 4695 C CA . LEU B 1 195 ? -15.891 9.352 -13.289 1 92.44 195 LEU B CA 1
ATOM 4696 C C . LEU B 1 195 ? -14.828 9.992 -14.18 1 92.44 195 LEU B C 1
ATOM 4698 O O . LEU B 1 195 ? -15.141 10.469 -15.273 1 92.44 195 LEU B O 1
ATOM 4702 N N . MET B 1 196 ? -13.578 9.969 -13.805 1 92.56 196 MET B N 1
ATOM 4703 C CA . MET B 1 196 ? -12.492 10.594 -14.547 1 92.56 196 MET B CA 1
ATOM 4704 C C . MET B 1 196 ? -11.953 9.648 -15.617 1 92.56 196 MET B C 1
ATOM 4706 O O . MET B 1 196 ? -11.867 8.438 -15.391 1 92.56 196 MET B O 1
ATOM 4710 N N . ASP B 1 197 ? -11.586 10.211 -16.656 1 90.94 197 ASP B N 1
ATOM 4711 C CA . ASP B 1 197 ? -10.922 9.391 -17.672 1 90.94 197 ASP B CA 1
ATOM 4712 C C . ASP B 1 197 ? -9.438 9.234 -17.359 1 90.94 197 ASP B C 1
ATOM 4714 O O . ASP B 1 197 ? -8.945 9.75 -16.359 1 90.94 197 ASP B O 1
ATOM 4718 N N . ARG B 1 198 ? -8.75 8.531 -18.203 1 87.25 198 ARG B N 1
ATOM 4719 C CA . ARG B 1 198 ? -7.363 8.148 -17.953 1 87.25 198 ARG B CA 1
ATOM 4720 C C . ARG B 1 198 ? -6.473 9.383 -17.844 1 87.25 198 ARG B C 1
ATOM 4722 O O . ARG B 1 198 ? -5.621 9.461 -16.953 1 87.25 198 ARG B O 1
ATOM 4729 N N . GLU B 1 199 ? -6.633 10.312 -18.719 1 88.12 199 GLU B N 1
ATOM 4730 C CA . GLU B 1 199 ? -5.824 11.531 -18.703 1 88.12 199 GLU B CA 1
ATOM 4731 C C . GLU B 1 199 ? -6.121 12.375 -17.469 1 88.12 199 GLU B C 1
ATOM 4733 O O . GLU B 1 199 ? -5.207 12.945 -16.875 1 88.12 199 GLU B O 1
ATOM 4738 N N . GLU B 1 200 ? -7.387 12.438 -17.125 1 92.62 200 GLU B N 1
ATOM 4739 C CA . GLU B 1 200 ? -7.781 13.195 -15.945 1 92.62 200 GLU B CA 1
ATOM 4740 C C . GLU B 1 200 ? -7.219 12.562 -14.672 1 92.62 200 GLU B C 1
ATOM 4742 O O . GLU B 1 200 ? -6.789 13.266 -13.758 1 92.62 200 GLU B O 1
ATOM 4747 N N . ARG B 1 201 ? -7.258 11.234 -14.641 1 91.5 201 ARG B N 1
ATOM 4748 C CA . ARG B 1 201 ? -6.688 10.531 -13.492 1 91.5 201 ARG B CA 1
ATOM 4749 C C . ARG B 1 201 ? -5.199 10.836 -13.352 1 91.5 201 ARG B C 1
ATOM 4751 O O . ARG B 1 201 ? -4.707 11.031 -12.242 1 91.5 201 ARG B O 1
ATOM 4758 N N . ALA B 1 202 ? -4.547 10.875 -14.516 1 88.38 202 ALA B N 1
ATOM 4759 C CA . ALA B 1 202 ? -3.119 11.188 -14.5 1 88.38 202 ALA B CA 1
ATOM 4760 C C . ALA B 1 202 ? -2.871 12.602 -13.992 1 88.38 202 ALA B C 1
ATOM 4762 O O . ALA B 1 202 ? -1.95 12.836 -13.203 1 88.38 202 ALA B O 1
ATOM 4763 N N . ILE B 1 203 ? -3.678 13.523 -14.414 1 90.12 203 ILE B N 1
ATOM 4764 C CA . ILE B 1 203 ? -3.561 14.914 -13.984 1 90.12 203 ILE B CA 1
ATOM 4765 C C . ILE B 1 203 ? -3.818 15.016 -12.484 1 90.12 203 ILE B C 1
ATOM 4767 O O . ILE B 1 203 ? -3.09 15.703 -11.766 1 90.12 203 ILE B O 1
ATOM 4771 N N . PHE B 1 204 ? -4.848 14.328 -12.055 1 91.94 204 PHE B N 1
ATOM 4772 C CA . PHE B 1 204 ? -5.211 14.359 -10.641 1 91.94 204 PHE B CA 1
ATOM 4773 C C . PHE B 1 204 ? -4.07 13.828 -9.781 1 91.94 204 PHE B C 1
ATOM 4775 O O . PHE B 1 204 ? -3.693 14.461 -8.789 1 91.94 204 PHE B O 1
ATOM 4782 N N . TYR B 1 205 ? -3.529 12.719 -10.164 1 89.94 205 TYR B N 1
ATOM 4783 C CA . TYR B 1 205 ? -2.439 12.109 -9.414 1 89.94 205 TYR B CA 1
ATOM 4784 C C . TYR B 1 205 ? -1.204 13 -9.422 1 89.94 205 TYR B C 1
ATOM 4786 O O . TYR B 1 205 ? -0.555 13.188 -8.391 1 89.94 205 TYR B O 1
ATOM 4794 N N . ARG B 1 206 ? -0.932 13.555 -10.492 1 86.56 206 ARG B N 1
ATOM 4795 C CA . ARG B 1 206 ? 0.235 14.422 -10.617 1 86.56 206 ARG B CA 1
ATOM 4796 C C . ARG B 1 206 ? 0.099 15.648 -9.727 1 86.56 206 ARG B C 1
ATOM 4798 O O . ARG B 1 206 ? 1.068 16.078 -9.094 1 86.56 206 ARG B O 1
ATOM 4805 N N . ALA B 1 207 ? -1.019 16.125 -9.742 1 86.06 207 ALA B N 1
ATOM 4806 C CA . ALA B 1 207 ? -1.255 17.344 -8.992 1 86.06 207 ALA B CA 1
ATOM 4807 C C . ALA B 1 207 ? -1.253 17.078 -7.492 1 86.06 207 ALA B C 1
ATOM 4809 O O . ALA B 1 207 ? -0.921 17.969 -6.699 1 86.06 207 ALA B O 1
ATOM 4810 N N . CYS B 1 208 ? -1.546 15.859 -7.082 1 86.62 208 CYS B N 1
ATOM 4811 C CA . CYS B 1 208 ? -1.817 15.586 -5.676 1 86.62 208 CYS B CA 1
ATOM 4812 C C . CYS B 1 208 ? -0.606 14.945 -5 1 86.62 208 CYS B C 1
ATOM 4814 O O . CYS B 1 208 ? -0.437 15.062 -3.785 1 86.62 208 CYS B O 1
ATOM 4816 N N . SER B 1 209 ? 0.211 14.289 -5.742 1 87.62 209 SER B N 1
ATOM 4817 C CA . SER B 1 209 ? 1.203 13.383 -5.176 1 87.62 209 SER B CA 1
ATOM 4818 C C . SER B 1 209 ? 2.176 14.133 -4.266 1 87.62 209 SER B C 1
ATOM 4820 O O . SER B 1 209 ? 2.445 13.695 -3.146 1 87.62 209 SER B O 1
ATOM 4822 N N . LEU B 1 210 ? 2.66 15.281 -4.699 1 87.44 210 LEU B N 1
ATOM 4823 C CA . LEU B 1 210 ? 3.662 16.016 -3.932 1 87.44 210 LEU B CA 1
ATOM 4824 C C . LEU B 1 210 ? 3.047 16.609 -2.674 1 87.44 210 LEU B C 1
ATOM 4826 O O . LEU B 1 210 ? 3.613 16.5 -1.584 1 87.44 210 LEU B O 1
ATOM 4830 N N . ALA B 1 211 ? 1.945 17.234 -2.836 1 89.62 211 ALA B N 1
ATOM 4831 C CA . ALA B 1 211 ? 1.272 17.844 -1.697 1 89.62 211 ALA B CA 1
ATOM 4832 C C . ALA B 1 211 ? 0.876 16.812 -0.659 1 89.62 211 ALA B C 1
ATOM 4834 O O . ALA B 1 211 ? 0.917 17.078 0.545 1 89.62 211 ALA B O 1
ATOM 4835 N N . TYR B 1 212 ? 0.444 15.68 -1.154 1 93.25 212 TYR B N 1
ATOM 4836 C CA . TYR B 1 212 ? 0.091 14.586 -0.26 1 93.25 212 TYR B CA 1
ATOM 4837 C C . TYR B 1 212 ? 1.255 14.234 0.66 1 93.25 212 TYR B C 1
ATOM 4839 O O . TYR B 1 212 ? 1.079 14.109 1.874 1 93.25 212 TYR B O 1
ATOM 4847 N N . CYS B 1 213 ? 2.33 14.117 0.107 1 92.38 213 CYS B N 1
ATOM 4848 C CA . CYS B 1 213 ? 3.52 13.734 0.858 1 92.38 213 CYS B CA 1
ATOM 4849 C C . CYS B 1 213 ? 3.947 14.852 1.808 1 92.38 213 CYS B C 1
ATOM 4851 O O . CYS B 1 213 ? 4.262 14.594 2.971 1 92.38 213 CYS B O 1
ATOM 4853 N N . LEU B 1 214 ? 3.936 16.062 1.369 1 92.88 214 LEU B N 1
ATOM 4854 C CA . LEU B 1 214 ? 4.348 17.203 2.176 1 92.88 214 LEU B CA 1
ATOM 4855 C C . LEU B 1 214 ? 3.459 17.344 3.406 1 92.88 214 LEU B C 1
ATOM 4857 O O . LEU B 1 214 ? 3.953 17.578 4.508 1 92.88 214 LEU B O 1
ATOM 4861 N N . LEU B 1 215 ? 2.258 17.219 3.141 1 96.06 215 LEU B N 1
ATOM 4862 C CA . LEU B 1 215 ? 1.313 17.359 4.242 1 96.06 215 LEU B CA 1
ATOM 4863 C C . LEU B 1 215 ? 1.477 16.234 5.258 1 96.06 215 LEU B C 1
ATOM 4865 O O . LEU B 1 215 ? 1.381 16.469 6.465 1 96.06 215 LEU B O 1
ATOM 4869 N N . ASP B 1 216 ? 1.729 15.07 4.77 1 96.69 216 ASP B N 1
ATOM 4870 C CA . ASP B 1 216 ? 1.964 13.969 5.699 1 96.69 216 ASP B CA 1
ATOM 4871 C C . ASP B 1 216 ? 3.221 14.211 6.531 1 96.69 216 ASP B C 1
ATOM 4873 O O . ASP B 1 216 ? 3.26 13.883 7.719 1 96.69 216 ASP B O 1
ATOM 4877 N N . ILE B 1 217 ? 4.215 14.75 5.914 1 96.44 217 ILE B N 1
ATOM 4878 C CA . ILE B 1 217 ? 5.438 15.078 6.645 1 96.44 217 ILE B CA 1
ATOM 4879 C C . ILE B 1 217 ? 5.129 16.094 7.738 1 96.44 217 ILE B C 1
ATOM 4881 O O . ILE B 1 217 ? 5.574 15.953 8.875 1 96.44 217 ILE B O 1
ATOM 4885 N N . ALA B 1 218 ? 4.379 17.094 7.414 1 97.12 218 ALA B N 1
ATOM 4886 C CA . ALA B 1 218 ? 4.008 18.125 8.391 1 97.12 218 ALA B CA 1
ATOM 4887 C C . ALA B 1 218 ? 3.232 17.5 9.555 1 97.12 218 ALA B C 1
ATOM 4889 O O . ALA B 1 218 ? 3.533 17.781 10.719 1 97.12 218 ALA B O 1
ATOM 4890 N N . TRP B 1 219 ? 2.295 16.688 9.203 1 97.81 219 TRP B N 1
ATOM 4891 C CA . TRP B 1 219 ? 1.443 16.078 10.219 1 97.81 219 TRP B CA 1
ATOM 4892 C C . TRP B 1 219 ? 2.252 15.156 11.125 1 97.81 219 TRP B C 1
ATOM 4894 O O . TRP B 1 219 ? 2.135 15.227 12.352 1 97.81 219 TRP B O 1
ATOM 4904 N N . ILE B 1 220 ? 3.031 14.328 10.547 1 96.62 220 ILE B N 1
ATOM 4905 C CA . ILE B 1 220 ? 3.857 13.391 11.297 1 96.62 220 ILE B CA 1
ATOM 4906 C C . ILE B 1 220 ? 4.824 14.156 12.195 1 96.62 220 ILE B C 1
ATOM 4908 O O . ILE B 1 220 ? 5.031 13.781 13.352 1 96.62 220 ILE B O 1
ATOM 4912 N N . THR B 1 221 ? 5.391 15.227 11.734 1 96.81 221 THR B N 1
ATOM 4913 C CA . THR B 1 221 ? 6.312 16.047 12.5 1 96.81 221 THR B CA 1
ATOM 4914 C C . THR B 1 221 ? 5.609 16.656 13.711 1 96.81 221 THR B C 1
ATOM 4916 O O . THR B 1 221 ? 6.129 16.609 14.828 1 96.81 221 THR B O 1
ATOM 4919 N N . VAL B 1 222 ? 4.473 17.172 13.477 1 96.75 222 VAL B N 1
ATOM 4920 C CA . VAL B 1 222 ? 3.732 17.859 14.531 1 96.75 222 VAL B CA 1
ATOM 4921 C C . VAL B 1 222 ? 3.268 16.844 15.578 1 96.75 222 VAL B C 1
ATOM 4923 O O . VAL B 1 222 ? 3.254 17.141 16.781 1 96.75 222 VAL B O 1
ATOM 4926 N N . GLN B 1 223 ? 2.875 15.664 15.125 1 95.56 223 GLN B N 1
ATOM 4927 C CA . GLN B 1 223 ? 2.459 14.617 16.047 1 95.56 223 GLN B CA 1
ATOM 4928 C C . GLN B 1 223 ? 3.645 14.094 16.859 1 95.56 223 GLN B C 1
ATOM 4930 O O . GLN B 1 223 ? 3.508 13.773 18.031 1 95.56 223 GLN B O 1
ATOM 4935 N N . ALA B 1 224 ? 4.73 14.023 16.219 1 94.69 224 ALA B N 1
ATOM 4936 C CA . ALA B 1 224 ? 5.938 13.531 16.875 1 94.69 224 ALA B CA 1
ATOM 4937 C C . ALA B 1 224 ? 6.445 14.539 17.906 1 94.69 224 ALA B C 1
ATOM 4939 O O . ALA B 1 224 ? 6.965 14.148 18.969 1 94.69 224 ALA B O 1
ATOM 4940 N N . TYR B 1 225 ? 6.32 15.75 17.547 1 94.12 225 TYR B N 1
ATOM 4941 C CA . TYR B 1 225 ? 6.809 16.828 18.391 1 94.12 225 TYR B CA 1
ATOM 4942 C C . TYR B 1 225 ? 5.73 17.891 18.609 1 94.12 225 TYR B C 1
ATOM 4944 O O . TYR B 1 225 ? 5.801 18.984 18.062 1 94.12 225 TYR B O 1
ATOM 4952 N N . PRO B 1 226 ? 4.82 17.609 19.516 1 91.25 226 PRO B N 1
ATOM 4953 C CA . PRO B 1 226 ? 3.695 18.516 19.734 1 91.25 226 PRO B CA 1
ATOM 4954 C C . PRO B 1 226 ? 4.125 19.859 20.328 1 91.25 226 PRO B C 1
ATOM 4956 O O . PRO B 1 226 ? 3.43 20.859 20.156 1 91.25 226 PRO B O 1
ATOM 4959 N N . GLU B 1 227 ? 5.199 19.797 21.016 1 90.38 227 GLU B N 1
ATOM 4960 C CA . GLU B 1 227 ? 5.773 21.031 21.547 1 90.38 227 GLU B CA 1
ATOM 4961 C C . GLU B 1 227 ? 7.07 21.375 20.828 1 90.38 227 GLU B C 1
ATOM 4963 O O . GLU B 1 227 ? 7.859 20.5 20.484 1 90.38 227 GLU B O 1
ATOM 4968 N N . GLU B 1 228 ? 7.156 22.625 20.594 1 83.62 228 GLU B N 1
ATOM 4969 C CA . GLU B 1 228 ? 8.367 23.062 19.922 1 83.62 228 GLU B CA 1
ATOM 4970 C C . GLU B 1 228 ? 9.602 22.844 20.781 1 83.62 228 GLU B C 1
ATOM 4972 O O . GLU B 1 228 ? 9.633 23.266 21.938 1 83.62 228 GLU B O 1
ATOM 4977 N N . ARG B 1 229 ? 10.516 22.234 20.125 1 81.69 229 ARG B N 1
ATOM 4978 C CA . ARG B 1 229 ? 11.758 21.938 20.844 1 81.69 229 ARG B CA 1
ATOM 4979 C C . ARG B 1 229 ? 12.812 23 20.562 1 81.69 229 ARG B C 1
ATOM 4981 O O . ARG B 1 229 ? 12.703 23.75 19.578 1 81.69 229 ARG B O 1
ATOM 4988 N N . HIS B 1 230 ? 13.68 23.047 21.5 1 82.69 230 HIS B N 1
ATOM 4989 C CA . HIS B 1 230 ? 14.805 23.938 21.297 1 82.69 230 HIS B CA 1
ATOM 4990 C C . HIS B 1 230 ? 15.594 23.562 20.047 1 82.69 230 HIS B C 1
ATOM 4992 O O . HIS B 1 230 ? 16.016 24.438 19.281 1 82.69 230 HIS B O 1
ATOM 4998 N N . GLU B 1 231 ? 15.766 22.266 19.953 1 85.94 231 GLU B N 1
ATOM 4999 C CA . GLU B 1 231 ? 16.359 21.703 18.734 1 85.94 231 GLU B CA 1
ATOM 5000 C C . GLU B 1 231 ? 15.305 20.953 17.906 1 85.94 231 GLU B C 1
ATOM 5002 O O . GLU B 1 231 ? 15.125 19.75 18.094 1 85.94 231 GLU B O 1
ATOM 5007 N N . PRO B 1 232 ? 14.742 21.75 17.016 1 90.56 232 PRO B N 1
ATOM 5008 C CA . PRO B 1 232 ? 13.602 21.156 16.312 1 90.56 232 PRO B CA 1
ATOM 5009 C C . PRO B 1 232 ? 14.016 20.156 15.242 1 90.56 232 PRO B C 1
ATOM 5011 O O . PRO B 1 232 ? 15.047 20.344 14.586 1 90.56 232 PRO B O 1
ATOM 5014 N N . PHE B 1 233 ? 13.234 19.156 15.086 1 93.94 233 PHE B N 1
ATOM 5015 C CA . PHE B 1 233 ? 13.43 18.125 14.078 1 93.94 233 PHE B CA 1
ATOM 5016 C C . PHE B 1 233 ? 12.227 18.031 13.148 1 93.94 233 PHE B C 1
ATOM 5018 O O . PHE B 1 233 ? 11.094 18.312 13.562 1 93.94 233 PHE B O 1
ATOM 5025 N N . MET B 1 234 ? 12.523 17.766 11.977 1 95.56 234 MET B N 1
ATOM 5026 C CA . MET B 1 234 ? 11.492 17.344 11.031 1 95.56 234 MET B CA 1
ATOM 5027 C C . MET B 1 234 ? 11.492 15.82 10.875 1 95.56 234 MET B C 1
ATOM 5029 O O . MET B 1 234 ? 12.539 15.211 10.688 1 95.56 234 MET B O 1
ATOM 5033 N N . MET B 1 235 ? 10.367 15.289 11.016 1 95.94 235 MET B N 1
ATOM 5034 C CA . MET B 1 235 ? 10.258 13.844 10.828 1 95.94 235 MET B CA 1
ATOM 5035 C C . MET B 1 235 ? 9.594 13.516 9.492 1 95.94 235 MET B C 1
ATOM 5037 O O . MET B 1 235 ? 8.508 14.016 9.188 1 95.94 235 MET B O 1
ATOM 5041 N N . TYR B 1 236 ? 10.234 12.664 8.742 1 95.62 236 TYR B N 1
ATOM 5042 C CA . TYR B 1 236 ? 9.766 12.305 7.406 1 95.62 236 TYR B CA 1
ATOM 5043 C C . TYR B 1 236 ? 8.82 11.117 7.461 1 95.62 236 TYR B C 1
ATOM 5045 O O . TYR B 1 236 ? 8.523 10.594 8.539 1 95.62 236 TYR B O 1
ATOM 5053 N N . THR B 1 237 ? 8.312 10.719 6.301 1 94.62 237 THR B N 1
ATOM 5054 C CA . THR B 1 237 ? 7.223 9.75 6.188 1 94.62 237 THR B CA 1
ATOM 5055 C C . THR B 1 237 ? 7.711 8.344 6.516 1 94.62 237 THR B C 1
ATOM 5057 O O . THR B 1 237 ? 6.906 7.418 6.652 1 94.62 237 THR B O 1
ATOM 5060 N N . ASP B 1 238 ? 8.969 8.133 6.648 1 91.81 238 ASP B N 1
ATOM 5061 C CA . ASP B 1 238 ? 9.5 6.828 7.035 1 91.81 238 ASP B CA 1
ATOM 5062 C C . ASP B 1 238 ? 9.945 6.824 8.492 1 91.81 238 ASP B C 1
ATOM 5064 O O . ASP B 1 238 ? 10.578 5.871 8.953 1 91.81 238 ASP B O 1
ATOM 5068 N N . GLY B 1 239 ? 9.773 7.945 9.188 1 92.94 239 GLY B N 1
ATOM 5069 C CA . GLY B 1 239 ? 10.102 8.039 10.602 1 92.94 239 GLY B CA 1
ATOM 5070 C C . GLY B 1 239 ? 11.492 8.594 10.859 1 92.94 239 GLY B C 1
ATOM 5071 O O . GLY B 1 239 ? 11.875 8.812 12.008 1 92.94 239 GLY B O 1
ATOM 5072 N N . SER B 1 240 ? 12.273 8.844 9.859 1 94.69 240 SER B N 1
ATOM 5073 C CA . SER B 1 240 ? 13.594 9.445 10.023 1 94.69 240 SER B CA 1
ATOM 5074 C C . SER B 1 240 ? 13.492 10.945 10.266 1 94.69 240 SER B C 1
ATOM 5076 O O . SER B 1 240 ? 12.469 11.562 9.953 1 94.69 240 SER B O 1
ATOM 5078 N N . VAL B 1 241 ? 14.586 11.531 10.82 1 95.56 241 VAL B N 1
ATOM 5079 C CA . VAL B 1 241 ? 14.477 12.938 11.164 1 95.56 241 VAL B CA 1
ATOM 5080 C C . VAL B 1 241 ? 15.734 13.68 10.711 1 95.56 241 VAL B C 1
ATOM 5082 O O . VAL B 1 241 ? 16.781 13.07 10.523 1 95.56 241 VAL B O 1
ATOM 5085 N N . CYS B 1 242 ? 15.57 14.906 10.461 1 95.62 242 CYS B N 1
ATOM 5086 C CA . CYS B 1 242 ? 16.688 15.82 10.281 1 95.62 242 CYS B CA 1
ATOM 5087 C C . CYS B 1 242 ? 16.531 17.062 11.148 1 95.62 242 CYS B C 1
ATOM 5089 O O . CYS B 1 242 ? 15.414 17.469 11.453 1 95.62 242 CYS B O 1
ATOM 5091 N N . SER B 1 243 ? 17.641 17.578 11.531 1 94.31 243 SER B N 1
ATOM 5092 C CA . SER B 1 243 ? 17.609 18.797 12.336 1 94.31 243 SER B CA 1
ATOM 5093 C C . SER B 1 243 ? 17.25 20.016 11.5 1 94.31 243 SER B C 1
ATOM 5095 O O . SER B 1 243 ? 17.703 20.141 10.359 1 94.31 243 SER B O 1
ATOM 5097 N N . ILE B 1 244 ? 16.516 20.844 12.008 1 91.56 244 ILE B N 1
ATOM 5098 C CA . ILE B 1 244 ? 16.078 22.047 11.305 1 91.56 244 ILE B CA 1
ATOM 5099 C C . ILE B 1 244 ? 17.062 23.172 11.539 1 91.56 244 ILE B C 1
ATOM 5101 O O . ILE B 1 244 ? 17.219 24.062 10.695 1 91.56 244 ILE B O 1
ATOM 5105 N N . ASN B 1 245 ? 17.766 23.156 12.727 1 82.75 245 ASN B N 1
ATOM 5106 C CA . ASN B 1 245 ? 18.719 24.203 13.086 1 82.75 245 ASN B CA 1
ATOM 5107 C C . ASN B 1 245 ? 20.125 23.906 12.562 1 82.75 245 ASN B C 1
ATOM 5109 O O . ASN B 1 245 ? 21.109 24.359 13.125 1 82.75 245 ASN B O 1
ATOM 5113 N N . ASP B 1 246 ? 20.328 23.281 11.531 1 68.88 246 ASP B N 1
ATOM 5114 C CA . ASP B 1 246 ? 21.578 23.062 10.805 1 68.88 246 ASP B CA 1
ATOM 5115 C C . ASP B 1 246 ? 22.531 22.203 11.625 1 68.88 246 ASP B C 1
ATOM 5117 O O . ASP B 1 246 ? 23.75 22.375 11.547 1 68.88 246 ASP B O 1
ATOM 5121 N N . MET B 1 247 ? 22 21.516 12.422 1 76.62 247 MET B N 1
ATOM 5122 C CA . MET B 1 247 ? 22.828 20.5 13.078 1 76.62 247 MET B CA 1
ATOM 5123 C C . MET B 1 247 ? 23.094 19.328 12.141 1 76.62 247 MET B C 1
ATOM 5125 O O . MET B 1 247 ? 22.469 19.219 11.078 1 76.62 247 MET B O 1
ATOM 5129 N N . SER B 1 248 ? 23.953 18.531 12.562 1 84.06 248 SER B N 1
ATOM 5130 C CA . SER B 1 248 ? 24.469 17.531 11.633 1 84.06 248 SER B CA 1
ATOM 5131 C C . SER B 1 248 ? 23.547 16.328 11.555 1 84.06 248 SER B C 1
ATOM 5133 O O . SER B 1 248 ? 23.609 15.555 10.594 1 84.06 248 SER B O 1
ATOM 5135 N N . TYR B 1 249 ? 22.75 16.25 12.477 1 89.06 249 TYR B N 1
ATOM 5136 C CA . TYR B 1 249 ? 21.953 15.023 12.492 1 89.06 249 TYR B CA 1
ATOM 5137 C C . TYR B 1 249 ? 20.953 15 11.336 1 89.06 249 TYR B C 1
ATOM 5139 O O . TYR B 1 249 ? 20.125 15.898 11.211 1 89.06 249 TYR B O 1
ATOM 5147 N N . GLY B 1 250 ? 20.984 14.047 10.492 1 92.81 250 GLY B N 1
ATOM 5148 C CA . GLY B 1 250 ? 20.141 13.938 9.32 1 92.81 250 GLY B CA 1
ATOM 5149 C C . GLY B 1 250 ? 20.734 14.586 8.086 1 92.81 250 GLY B C 1
ATOM 5150 O O . GLY B 1 250 ? 20.125 14.562 7.016 1 92.81 250 GLY B O 1
ATOM 5151 N N . TRP B 1 251 ? 21.922 15.188 8.258 1 93.38 251 TRP B N 1
ATOM 5152 C CA . TRP B 1 251 ? 22.547 15.898 7.152 1 93.38 251 TRP B CA 1
ATOM 5153 C C . TRP B 1 251 ? 23.922 15.312 6.855 1 93.38 251 TRP B C 1
ATOM 5155 O O . TRP B 1 251 ? 24.781 15.992 6.285 1 93.38 251 TRP B O 1
ATOM 5165 N N . GLU B 1 252 ? 24.109 14.109 7.258 1 93.31 252 GLU B N 1
ATOM 5166 C CA . GLU B 1 252 ? 25.406 13.453 7.113 1 93.31 252 GLU B CA 1
ATOM 5167 C C . GLU B 1 252 ? 25.75 13.234 5.645 1 93.31 252 GLU B C 1
ATOM 5169 O O . GLU B 1 252 ? 24.875 13.227 4.785 1 93.31 252 GLU B O 1
ATOM 5174 N N . ASP B 1 253 ? 27.016 13.008 5.387 1 91.94 253 ASP B N 1
ATOM 5175 C CA . ASP B 1 253 ? 27.484 12.656 4.051 1 91.94 253 ASP B CA 1
ATOM 5176 C C . ASP B 1 253 ? 26.859 11.352 3.57 1 91.94 253 ASP B C 1
ATOM 5178 O O . ASP B 1 253 ? 26.641 10.438 4.367 1 91.94 253 ASP B O 1
ATOM 5182 N N . GLU B 1 254 ? 26.562 11.43 2.311 1 88.94 254 GLU B N 1
ATOM 5183 C CA . GLU B 1 254 ? 26.125 10.211 1.648 1 88.94 254 GLU B CA 1
ATOM 5184 C C . GLU B 1 254 ? 27 9.898 0.437 1 88.94 254 GLU B C 1
ATOM 5186 O O . GLU B 1 254 ? 27.828 10.719 0.03 1 88.94 254 GLU B O 1
ATOM 5191 N N . GLU B 1 255 ? 26.906 8.695 -0.016 1 84 255 GLU B N 1
ATOM 5192 C CA . GLU B 1 255 ? 27.734 8.242 -1.124 1 84 255 GLU B CA 1
ATOM 5193 C C . GLU B 1 255 ? 27.578 9.156 -2.34 1 84 255 GLU B C 1
ATOM 5195 O O . GLU B 1 255 ? 28.578 9.508 -2.984 1 84 255 GLU B O 1
ATOM 5200 N N . ASP B 1 256 ? 26.422 9.648 -2.643 1 78.12 256 ASP B N 1
ATOM 5201 C CA . ASP B 1 256 ? 26.156 10.336 -3.9 1 78.12 256 ASP B CA 1
ATOM 5202 C C . ASP B 1 256 ? 26.047 11.852 -3.689 1 78.12 256 ASP B C 1
ATOM 5204 O O . ASP B 1 256 ? 25.938 12.609 -4.652 1 78.12 256 ASP B O 1
ATOM 5208 N N . ILE B 1 257 ? 26.109 12.305 -2.424 1 84.81 257 ILE B N 1
ATOM 5209 C CA . ILE B 1 257 ? 25.922 13.734 -2.193 1 84.81 257 ILE B CA 1
ATOM 5210 C C . ILE B 1 257 ? 26.562 14.133 -0.862 1 84.81 257 ILE B C 1
ATOM 5212 O O . ILE B 1 257 ? 26.344 13.469 0.157 1 84.81 257 ILE B O 1
ATOM 5216 N N . ALA B 1 258 ? 27.328 15.195 -0.932 1 89.19 258 ALA B N 1
ATOM 5217 C CA . ALA B 1 258 ? 28 15.688 0.27 1 89.19 258 ALA B CA 1
ATOM 5218 C C . ALA B 1 258 ? 27.031 16.438 1.172 1 89.19 258 ALA B C 1
ATOM 5220 O O . ALA B 1 258 ? 26.031 17 0.695 1 89.19 258 ALA B O 1
ATOM 5221 N N . ALA B 1 259 ? 27.344 16.453 2.443 1 91.06 259 ALA B N 1
ATOM 5222 C CA . ALA B 1 259 ? 26.5 17.109 3.445 1 91.06 259 ALA B CA 1
ATOM 5223 C C . ALA B 1 259 ? 26.234 18.562 3.08 1 91.06 259 ALA B C 1
ATOM 5225 O O . ALA B 1 259 ? 25.094 19.047 3.191 1 91.06 259 ALA B O 1
ATOM 5226 N N . HIS B 1 260 ? 27.297 19.234 2.684 1 89.56 260 HIS B N 1
ATOM 5227 C CA . HIS B 1 260 ? 27.172 20.656 2.391 1 89.56 260 HIS B CA 1
ATOM 5228 C C . HIS B 1 260 ? 26.266 20.891 1.186 1 89.56 260 HIS B C 1
ATOM 5230 O O . HIS B 1 260 ? 25.5 21.859 1.152 1 89.56 260 HIS B O 1
ATOM 5236 N N . GLU B 1 261 ? 26.266 20.078 0.189 1 85.81 261 GLU B N 1
ATOM 5237 C CA . GLU B 1 261 ? 25.422 20.188 -0.992 1 85.81 261 GLU B CA 1
ATOM 5238 C C . GLU B 1 261 ? 23.969 19.875 -0.653 1 85.81 261 GLU B C 1
ATOM 5240 O O . GLU B 1 261 ? 23.047 20.547 -1.161 1 85.81 261 GLU B O 1
ATOM 5245 N N . LYS B 1 262 ? 23.828 18.906 0.174 1 86.69 262 LYS B N 1
ATOM 5246 C CA . LYS B 1 262 ? 22.5 18.547 0.638 1 86.69 262 LYS B CA 1
ATOM 5247 C C . LYS B 1 262 ? 21.828 19.719 1.361 1 86.69 262 LYS B C 1
ATOM 5249 O O . LYS B 1 262 ? 20.656 20.031 1.113 1 86.69 262 LYS B O 1
ATOM 5254 N N . LYS B 1 263 ? 22.547 20.297 2.221 1 88.81 263 LYS B N 1
ATOM 5255 C CA . LYS B 1 263 ? 22.016 21.422 2.996 1 88.81 263 LYS B CA 1
ATOM 5256 C C . LYS B 1 263 ? 21.703 22.609 2.094 1 88.81 263 LYS B C 1
ATOM 5258 O O . LYS B 1 263 ? 20.688 23.281 2.266 1 88.81 263 LYS B O 1
ATOM 5263 N N . LYS B 1 264 ? 22.578 22.812 1.211 1 86.69 264 LYS B N 1
ATOM 5264 C CA . LYS B 1 264 ? 22.375 23.922 0.278 1 86.69 264 LYS B CA 1
ATOM 5265 C C . LYS B 1 264 ? 21.062 23.75 -0.504 1 86.69 264 LYS B C 1
ATOM 5267 O O . LYS B 1 264 ? 20.375 24.719 -0.796 1 86.69 264 LYS B O 1
ATOM 5272 N N . LEU B 1 265 ? 20.719 22.578 -0.763 1 84.19 265 LEU B N 1
ATOM 5273 C CA . LEU B 1 265 ? 19.562 22.281 -1.608 1 84.19 265 LEU B CA 1
ATOM 5274 C C . LEU B 1 265 ? 18.281 22.312 -0.795 1 84.19 265 LEU B C 1
ATOM 5276 O O . LEU B 1 265 ? 17.25 22.781 -1.278 1 84.19 265 LEU B O 1
ATOM 5280 N N . PHE B 1 266 ? 18.359 21.781 0.471 1 89.12 266 PHE B N 1
ATOM 5281 C CA . PHE B 1 266 ? 17.062 21.453 1.074 1 89.12 266 PHE B CA 1
ATOM 5282 C C . PHE B 1 266 ? 16.875 22.203 2.383 1 89.12 266 PHE B C 1
ATOM 5284 O O . PHE B 1 266 ? 15.75 22.359 2.855 1 89.12 266 PHE B O 1
ATOM 5291 N N . LEU B 1 267 ? 17.938 22.688 2.998 1 90.94 267 LEU B N 1
ATOM 5292 C CA . LEU B 1 267 ? 17.828 23.234 4.344 1 90.94 267 LEU B CA 1
ATOM 5293 C C . LEU B 1 267 ? 16.922 24.469 4.359 1 90.94 267 LEU B C 1
ATOM 5295 O O . LEU B 1 267 ? 16.094 24.625 5.266 1 90.94 267 LEU B O 1
ATOM 5299 N N . GLY B 1 268 ? 17.109 25.344 3.406 1 90.5 268 GLY B N 1
ATOM 5300 C CA . GLY B 1 268 ? 16.266 26.531 3.33 1 90.5 268 GLY B CA 1
ATOM 5301 C C . GLY B 1 268 ? 14.797 26.203 3.24 1 90.5 268 GLY B C 1
ATOM 5302 O O . GLY B 1 268 ? 13.969 26.812 3.918 1 90.5 268 GLY B O 1
ATOM 5303 N N . PHE B 1 269 ? 14.469 25.312 2.414 1 91.88 269 PHE B N 1
ATOM 5304 C CA . PHE B 1 269 ? 13.078 24.875 2.268 1 91.88 269 PHE B CA 1
ATOM 5305 C C . PHE B 1 269 ? 12.547 24.297 3.574 1 91.88 269 PHE B C 1
ATOM 5307 O O . PHE B 1 269 ? 11.43 24.625 3.994 1 91.88 269 PHE B O 1
ATOM 5314 N N . ILE B 1 270 ? 13.328 23.453 4.207 1 93.38 270 ILE B N 1
ATOM 5315 C CA . ILE B 1 270 ? 12.898 22.75 5.41 1 93.38 270 ILE B CA 1
ATOM 5316 C C . ILE B 1 270 ? 12.602 23.766 6.516 1 93.38 270 ILE B C 1
ATOM 5318 O O . ILE B 1 270 ? 11.617 23.625 7.246 1 93.38 270 ILE B O 1
ATOM 5322 N N . GLN B 1 271 ? 13.438 24.734 6.598 1 94.25 271 GLN B N 1
ATOM 5323 C CA . GLN B 1 271 ? 13.234 25.766 7.609 1 94.25 271 GLN B CA 1
ATOM 5324 C C . GLN B 1 271 ? 11.953 26.547 7.344 1 94.25 271 GLN B C 1
ATOM 5326 O O . GLN B 1 271 ? 11.172 26.797 8.266 1 94.25 271 GLN B O 1
ATOM 5331 N N . ARG B 1 272 ? 11.75 26.891 6.137 1 94.19 272 ARG B N 1
ATOM 5332 C CA . ARG B 1 272 ? 10.539 27.625 5.773 1 94.19 272 ARG B CA 1
ATOM 5333 C C . ARG B 1 272 ? 9.297 26.766 5.961 1 94.19 272 ARG B C 1
ATOM 5335 O O . ARG B 1 272 ? 8.273 27.234 6.453 1 94.19 272 ARG B O 1
ATOM 5342 N N . PHE B 1 273 ? 9.414 25.578 5.508 1 95.06 273 PHE B N 1
ATOM 5343 C CA . PHE B 1 273 ? 8.328 24.609 5.641 1 95.06 273 PHE B CA 1
ATOM 5344 C C . PHE B 1 273 ? 7.93 24.453 7.102 1 95.06 273 PHE B C 1
ATOM 5346 O O . PHE B 1 273 ? 6.742 24.453 7.434 1 95.06 273 PHE B O 1
ATOM 5353 N N . HIS B 1 274 ? 8.875 24.281 7.949 1 95.19 274 HIS B N 1
ATOM 5354 C CA . HIS B 1 274 ? 8.641 24.141 9.383 1 95.19 274 HIS B CA 1
ATOM 5355 C C . HIS B 1 274 ? 7.941 25.375 9.953 1 95.19 274 HIS B C 1
ATOM 5357 O O . HIS B 1 274 ? 6.941 25.25 10.656 1 95.19 274 HIS B O 1
ATOM 5363 N N . ASP B 1 275 ? 8.391 26.484 9.625 1 94.62 275 ASP B N 1
ATOM 5364 C CA . ASP B 1 275 ? 7.867 27.734 10.18 1 94.62 275 ASP B CA 1
ATOM 5365 C C . ASP B 1 275 ? 6.477 28.031 9.625 1 94.62 275 ASP B C 1
ATOM 5367 O O . ASP B 1 275 ? 5.605 28.516 10.352 1 94.62 275 ASP B O 1
ATOM 5371 N N . ALA B 1 276 ? 6.312 27.734 8.367 1 95.12 276 ALA B N 1
ATOM 5372 C CA . ALA B 1 276 ? 5.105 28.188 7.676 1 95.12 276 ALA B CA 1
ATOM 5373 C C . ALA B 1 276 ? 3.967 27.188 7.859 1 95.12 276 ALA B C 1
ATOM 5375 O O . ALA B 1 276 ? 2.793 27.547 7.789 1 95.12 276 ALA B O 1
ATOM 5376 N N . ILE B 1 277 ? 4.297 25.938 8.109 1 96.12 277 ILE B N 1
ATOM 5377 C CA . ILE B 1 277 ? 3.24 24.938 8.141 1 96.12 277 ILE B CA 1
ATOM 5378 C C . ILE B 1 277 ? 3.221 24.25 9.508 1 96.12 277 ILE B C 1
ATOM 5380 O O . ILE B 1 277 ? 2.213 24.297 10.219 1 96.12 277 ILE B O 1
ATOM 5384 N N . CYS B 1 278 ? 4.328 23.703 9.969 1 96.44 278 CYS B N 1
ATOM 5385 C CA . CYS B 1 278 ? 4.359 22.906 11.188 1 96.44 278 CYS B CA 1
ATOM 5386 C C . CYS B 1 278 ? 4.066 23.781 12.406 1 96.44 278 CYS B C 1
ATOM 5388 O O . CYS B 1 278 ? 3.273 23.406 13.273 1 96.44 278 CYS B O 1
ATOM 5390 N N . THR B 1 279 ? 4.719 24.922 12.477 1 95.56 279 THR B N 1
ATOM 5391 C CA . THR B 1 279 ? 4.566 25.797 13.633 1 95.56 279 THR B CA 1
ATOM 5392 C C . THR B 1 279 ? 3.119 26.25 13.789 1 95.56 279 THR B C 1
ATOM 5394 O O . THR B 1 279 ? 2.539 26.125 14.867 1 95.56 279 THR B O 1
ATOM 5397 N N . PRO B 1 280 ? 2.5 26.781 12.758 1 95.31 280 PRO B N 1
ATOM 5398 C CA . PRO B 1 280 ? 1.088 27.156 12.891 1 95.31 280 PRO B CA 1
ATOM 5399 C C . PRO B 1 280 ? 0.201 25.969 13.273 1 95.31 280 PRO B C 1
ATOM 5401 O O . PRO B 1 280 ? -0.742 26.125 14.055 1 95.31 280 PRO B O 1
ATOM 5404 N N . MET B 1 281 ? 0.417 24.797 12.734 1 96.44 281 MET B N 1
ATOM 5405 C CA . MET B 1 281 ? -0.356 23.609 13.07 1 96.44 281 MET B CA 1
ATOM 5406 C C . MET B 1 281 ? -0.258 23.297 14.562 1 96.44 281 MET B C 1
ATOM 5408 O O . MET B 1 281 ? -1.251 22.938 15.195 1 96.44 281 MET B O 1
ATOM 5412 N N . ARG B 1 282 ? 0.934 23.484 15.086 1 95.38 282 ARG B N 1
ATOM 5413 C CA . ARG B 1 282 ? 1.152 23.266 16.516 1 95.38 282 ARG B CA 1
ATOM 5414 C C . ARG B 1 282 ? 0.422 24.297 17.344 1 95.38 282 ARG B C 1
ATOM 5416 O O . ARG B 1 282 ? -0.186 23.969 18.375 1 95.38 282 ARG B O 1
ATOM 5423 N N . LYS B 1 283 ? 0.54 25.516 16.953 1 92.5 283 LYS B N 1
ATOM 5424 C CA . LYS B 1 283 ? -0.033 26.625 17.703 1 92.5 283 LYS B CA 1
ATOM 5425 C C . LYS B 1 283 ? -1.543 26.469 17.844 1 92.5 283 LYS B C 1
ATOM 5427 O O . LYS B 1 283 ? -2.1 26.766 18.906 1 92.5 283 LYS B O 1
ATOM 5432 N N . ILE B 1 284 ? -2.162 25.984 16.844 1 93 284 ILE B N 1
ATOM 5433 C CA . ILE B 1 284 ? -3.615 25.859 16.906 1 93 284 ILE B CA 1
ATOM 5434 C C . ILE B 1 284 ? -3.994 24.484 17.438 1 93 284 ILE B C 1
ATOM 5436 O O . ILE B 1 284 ? -5.176 24.141 17.516 1 93 284 ILE B O 1
ATOM 5440 N N . LYS B 1 285 ? -3.012 23.641 17.781 1 94 285 LYS B N 1
ATOM 5441 C CA . LYS B 1 285 ? -3.273 22.266 18.219 1 94 285 LYS B CA 1
ATOM 5442 C C . LYS B 1 285 ? -4.25 21.578 17.266 1 94 285 LYS B C 1
ATOM 5444 O O . LYS B 1 285 ? -5.277 21.047 17.703 1 94 285 LYS B O 1
ATOM 5449 N N . MET B 1 286 ? -3.82 21.531 16.062 1 96 286 MET B N 1
ATOM 5450 C CA . MET B 1 286 ? -4.668 21 15.008 1 96 286 MET B CA 1
ATOM 5451 C C . MET B 1 286 ? -5.086 19.562 15.32 1 96 286 MET B C 1
ATOM 5453 O O . MET B 1 286 ? -4.254 18.734 15.688 1 96 286 MET B O 1
ATOM 5457 N N . THR B 1 287 ? -6.352 19.328 15.156 1 96.06 287 THR B N 1
ATOM 5458 C CA . THR B 1 287 ? -6.883 17.984 15.406 1 96.06 287 THR B CA 1
ATOM 5459 C C . THR B 1 287 ? -6.758 17.109 14.156 1 96.06 287 THR B C 1
ATOM 5461 O O . THR B 1 287 ? -6.59 17.625 13.047 1 96.06 287 THR B O 1
ATOM 5464 N N . PRO B 1 288 ? -6.863 15.812 14.336 1 96.44 288 PRO B N 1
ATOM 5465 C CA . PRO B 1 288 ? -6.844 14.922 13.172 1 96.44 288 PRO B CA 1
ATOM 5466 C C . PRO B 1 288 ? -7.965 15.227 12.18 1 96.44 288 PRO B C 1
ATOM 5468 O O . PRO B 1 288 ? -7.785 15.07 10.969 1 96.44 288 PRO B O 1
ATOM 5471 N N . VAL B 1 289 ? -9.07 15.625 12.656 1 97.5 289 VAL B N 1
ATOM 5472 C CA . VAL B 1 289 ? -10.211 15.945 11.805 1 97.5 289 VAL B CA 1
ATOM 5473 C C . VAL B 1 289 ? -9.891 17.172 10.953 1 97.5 289 VAL B C 1
ATOM 5475 O O . VAL B 1 289 ? -10.133 17.172 9.742 1 97.5 289 VAL B O 1
ATOM 5478 N N . GLU B 1 290 ? -9.359 18.172 11.633 1 97.19 290 GLU B N 1
ATOM 5479 C CA . GLU B 1 290 ? -8.969 19.391 10.922 1 97.19 290 GLU B CA 1
ATOM 5480 C C . GLU B 1 290 ? -7.895 19.094 9.883 1 97.19 290 GLU B C 1
ATOM 5482 O O . GLU B 1 290 ? -7.949 19.594 8.758 1 97.19 290 GLU B O 1
ATOM 5487 N N . PHE B 1 291 ? -6.984 18.312 10.219 1 97.81 291 PHE B N 1
ATOM 5488 C CA . PHE B 1 291 ? -5.906 18 9.289 1 97.81 291 PHE B CA 1
ATOM 5489 C C . PHE B 1 291 ? -6.434 17.219 8.094 1 97.81 291 PHE B C 1
ATOM 5491 O O . PHE B 1 291 ? -6.031 17.469 6.953 1 97.81 291 PHE B O 1
ATOM 5498 N N . ALA B 1 292 ? -7.207 16.203 8.367 1 97.69 292 ALA B N 1
ATOM 5499 C CA . ALA B 1 292 ? -7.805 15.445 7.273 1 97.69 292 ALA B CA 1
ATOM 5500 C C . ALA B 1 292 ? -8.547 16.359 6.309 1 97.69 292 ALA B C 1
ATOM 5502 O O . ALA B 1 292 ? -8.469 16.188 5.09 1 97.69 292 ALA B O 1
ATOM 5503 N N . ALA B 1 293 ? -9.281 17.297 6.852 1 97.69 293 ALA B N 1
ATOM 5504 C CA . ALA B 1 293 ? -10 18.266 6.027 1 97.69 293 ALA B CA 1
ATOM 5505 C C . ALA B 1 293 ? -9.023 19.125 5.223 1 97.69 293 ALA B C 1
ATOM 5507 O O . ALA B 1 293 ? -9.227 19.359 4.027 1 97.69 293 ALA B O 1
ATOM 5508 N N . LEU B 1 294 ? -8.039 19.641 5.898 1 96.88 294 LEU B N 1
ATOM 5509 C CA . LEU B 1 294 ? -7.031 20.453 5.23 1 96.88 294 LEU B CA 1
ATOM 5510 C C . LEU B 1 294 ? -6.398 19.688 4.07 1 96.88 294 LEU B C 1
ATOM 5512 O O . LEU B 1 294 ? -6.266 20.219 2.969 1 96.88 294 LEU B O 1
ATOM 5516 N N . LYS B 1 295 ? -5.984 18.469 4.344 1 96.31 295 LYS B N 1
ATOM 5517 C CA . LYS B 1 295 ? -5.34 17.641 3.334 1 96.31 295 LYS B CA 1
ATOM 5518 C C . LYS B 1 295 ? -6.266 17.406 2.143 1 96.31 295 LYS B C 1
ATOM 5520 O O . LYS B 1 295 ? -5.844 17.531 0.99 1 96.31 295 LYS B O 1
ATOM 5525 N N . ALA B 1 296 ? -7.508 17.078 2.418 1 96.25 296 ALA B N 1
ATOM 5526 C CA . ALA B 1 296 ? -8.477 16.844 1.35 1 96.25 296 ALA B CA 1
ATOM 5527 C C . ALA B 1 296 ? -8.711 18.125 0.542 1 96.25 296 ALA B C 1
ATOM 5529 O O . ALA B 1 296 ? -8.758 18.078 -0.69 1 96.25 296 ALA B O 1
ATOM 5530 N N . LEU B 1 297 ? -8.859 19.219 1.198 1 95.31 297 LEU B N 1
ATOM 5531 C CA . LEU B 1 297 ? -9.07 20.5 0.53 1 95.31 297 LEU B CA 1
ATOM 5532 C C . LEU B 1 297 ? -7.883 20.844 -0.365 1 95.31 297 LEU B C 1
ATOM 5534 O O . LEU B 1 297 ? -8.07 21.297 -1.499 1 95.31 297 LEU B O 1
ATOM 5538 N N . CYS B 1 298 ? -6.738 20.656 0.133 1 93.44 298 CYS B N 1
ATOM 5539 C CA . CYS B 1 298 ? -5.539 20.953 -0.637 1 93.44 298 CYS B CA 1
ATOM 5540 C C . CYS B 1 298 ? -5.465 20.078 -1.89 1 93.44 298 CYS B C 1
ATOM 5542 O O . CYS B 1 298 ? -5.137 20.578 -2.971 1 93.44 298 CYS B O 1
ATOM 5544 N N . ILE B 1 299 ? -5.801 18.875 -1.775 1 90.56 299 ILE B N 1
ATOM 5545 C CA . ILE B 1 299 ? -5.684 17.922 -2.883 1 90.56 299 ILE B CA 1
ATOM 5546 C C . ILE B 1 299 ? -6.656 18.312 -3.994 1 90.56 299 ILE B C 1
ATOM 5548 O O . ILE B 1 299 ? -6.324 18.219 -5.18 1 90.56 299 ILE B O 1
ATOM 5552 N N . TRP B 1 300 ? -7.754 18.781 -3.646 1 92.25 300 TRP B N 1
ATOM 5553 C CA . TRP B 1 300 ? -8.758 19.125 -4.652 1 92.25 300 TRP B CA 1
ATOM 5554 C C . TRP B 1 300 ? -8.547 20.531 -5.176 1 92.25 300 TRP B C 1
ATOM 5556 O O . TRP B 1 300 ? -9.062 20.891 -6.238 1 92.25 300 TRP B O 1
ATOM 5566 N N . LYS B 1 301 ? -7.75 21.297 -4.5 1 86.94 301 LYS B N 1
ATOM 5567 C CA . LYS B 1 301 ? -7.57 22.672 -4.918 1 86.94 301 LYS B CA 1
ATOM 5568 C C . LYS B 1 301 ? -6.242 22.859 -5.652 1 86.94 301 LYS B C 1
ATOM 5570 O O . LYS B 1 301 ? -6.121 23.734 -6.512 1 86.94 301 LYS B O 1
ATOM 5575 N N . LEU B 1 302 ? -5.211 22.172 -5.348 1 80.31 302 LEU B N 1
ATOM 5576 C CA . LEU B 1 302 ? -3.869 22.375 -5.879 1 80.31 302 LEU B CA 1
ATOM 5577 C C . LEU B 1 302 ? -3.84 22.141 -7.387 1 80.31 302 LEU B C 1
ATOM 5579 O O . LEU B 1 302 ? -3.115 22.828 -8.109 1 80.31 302 LEU B O 1
ATOM 5583 N N . GLY B 1 303 ? -4.586 21.188 -7.887 1 74.88 303 GLY B N 1
ATOM 5584 C CA . GLY B 1 303 ? -4.562 20.922 -9.312 1 74.88 303 GLY B CA 1
ATOM 5585 C C . GLY B 1 303 ? -5.652 21.656 -10.078 1 74.88 303 GLY B C 1
ATOM 5586 O O . GLY B 1 303 ? -5.891 21.359 -11.258 1 74.88 303 GLY B O 1
ATOM 5587 N N . TYR B 1 304 ? -6.109 22.672 -9.477 1 78.69 304 TYR B N 1
ATOM 5588 C CA . TYR B 1 304 ? -7.32 23.281 -10.023 1 78.69 304 TYR B CA 1
ATOM 5589 C C . TYR B 1 304 ? -7.047 23.938 -11.367 1 78.69 304 TYR B C 1
ATOM 5591 O O . TYR B 1 304 ? -7.879 23.859 -12.281 1 78.69 304 TYR B O 1
ATOM 5599 N N . CYS B 1 305 ? -5.914 24.422 -11.516 1 80.06 305 CYS B N 1
ATOM 5600 C CA . CYS B 1 305 ? -5.586 25.094 -12.766 1 80.06 305 CYS B CA 1
ATOM 5601 C C . CYS B 1 305 ? -5.418 24.078 -13.898 1 80.06 305 CYS B C 1
ATOM 5603 O O . CYS B 1 305 ? -5.625 24.406 -15.07 1 80.06 305 CYS B O 1
ATOM 5605 N N . GLU B 1 306 ? -5.055 22.859 -13.609 1 85.69 306 GLU B N 1
ATOM 5606 C CA . GLU B 1 306 ? -4.844 21.812 -14.609 1 85.69 306 GLU B CA 1
ATOM 5607 C C . GLU B 1 306 ? -6.086 20.953 -14.781 1 85.69 306 GLU B C 1
ATOM 5609 O O . GLU B 1 306 ? -6.188 20.172 -15.734 1 85.69 306 GLU B O 1
ATOM 5614 N N . PHE B 1 307 ? -6.977 21.125 -13.898 1 92.31 307 PHE B N 1
ATOM 5615 C CA . PHE B 1 307 ? -8.164 20.281 -13.906 1 92.31 307 PHE B CA 1
ATOM 5616 C C . PHE B 1 307 ? -9.086 20.656 -15.07 1 92.31 307 PHE B C 1
ATOM 5618 O O . PHE B 1 307 ? -9.219 21.828 -15.406 1 92.31 307 PHE B O 1
ATOM 5625 N N . THR B 1 308 ? -9.633 19.688 -15.625 1 94 308 THR B N 1
ATOM 5626 C CA . THR B 1 308 ? -10.703 19.906 -16.594 1 94 308 THR B CA 1
ATOM 5627 C C . THR B 1 308 ? -11.977 20.391 -15.906 1 94 308 THR B C 1
ATOM 5629 O O . THR B 1 308 ? -12.047 20.422 -14.672 1 94 308 THR B O 1
ATOM 5632 N N . ASN B 1 309 ? -12.961 20.781 -16.703 1 92.94 309 ASN B N 1
ATOM 5633 C CA . ASN B 1 309 ? -14.219 21.266 -16.141 1 92.94 309 ASN B CA 1
ATOM 5634 C C . ASN B 1 309 ? -14.906 20.172 -15.312 1 92.94 309 ASN B C 1
ATOM 5636 O O . ASN B 1 309 ? -15.484 20.469 -14.266 1 92.94 309 ASN B O 1
ATOM 5640 N N . SER B 1 310 ? -14.852 18.984 -15.812 1 92.94 310 SER B N 1
ATOM 5641 C CA . SER B 1 310 ? -15.453 17.875 -15.078 1 92.94 310 SER B CA 1
ATOM 5642 C C . SER B 1 310 ? -14.766 17.672 -13.734 1 92.94 310 SER B C 1
ATOM 5644 O O . SER B 1 310 ? -15.438 17.484 -12.719 1 92.94 310 SER B O 1
ATOM 5646 N N . MET B 1 311 ? -13.477 17.734 -13.703 1 94.19 311 MET B N 1
ATOM 5647 C CA . MET B 1 311 ? -12.711 17.578 -12.469 1 94.19 311 MET B CA 1
ATOM 5648 C C . MET B 1 311 ? -13 18.719 -11.5 1 94.19 311 MET B C 1
ATOM 5650 O O . MET B 1 311 ? -13.102 18.5 -10.289 1 94.19 311 MET B O 1
ATOM 5654 N N . ARG B 1 312 ? -13.148 19.922 -12.07 1 94.44 312 ARG B N 1
ATOM 5655 C CA . ARG B 1 312 ? -13.43 21.078 -11.234 1 94.44 312 ARG B CA 1
ATOM 5656 C C . ARG B 1 312 ? -14.789 20.953 -10.562 1 94.44 312 ARG B C 1
ATOM 5658 O O . ARG B 1 312 ? -14.969 21.375 -9.414 1 94.44 312 ARG B O 1
ATOM 5665 N N . THR B 1 313 ? -15.711 20.391 -11.273 1 94.44 313 THR B N 1
ATOM 5666 C CA . THR B 1 313 ? -17.031 20.172 -10.703 1 94.44 313 THR B CA 1
ATOM 5667 C C . THR B 1 313 ? -16.969 19.203 -9.531 1 94.44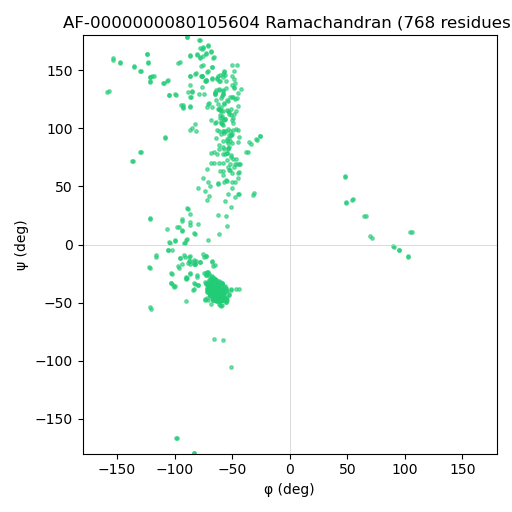 313 THR B C 1
ATOM 5669 O O . THR B 1 313 ? -17.562 19.453 -8.484 1 94.44 313 THR B O 1
ATOM 5672 N N . ILE B 1 314 ? -16.203 18.172 -9.695 1 94.56 314 ILE B N 1
ATOM 5673 C CA . ILE B 1 314 ? -16 17.203 -8.625 1 94.56 314 ILE B CA 1
ATOM 5674 C C . ILE B 1 314 ? -15.328 17.859 -7.434 1 94.56 314 ILE B C 1
ATOM 5676 O O . ILE B 1 314 ? -15.773 17.719 -6.293 1 94.56 314 ILE B O 1
ATOM 5680 N N . GLY B 1 315 ? -14.273 18.609 -7.723 1 94.19 315 GLY B N 1
ATOM 5681 C CA . GLY B 1 315 ? -13.523 19.281 -6.68 1 94.19 315 GLY B CA 1
ATOM 5682 C C . GLY B 1 315 ? -14.367 20.266 -5.891 1 94.19 315 GLY B C 1
ATOM 5683 O O . GLY B 1 315 ? -14.25 20.359 -4.664 1 94.19 315 GLY B O 1
ATOM 5684 N N . LYS B 1 316 ? -15.203 20.984 -6.617 1 94.25 316 LYS B N 1
ATOM 5685 C CA . LYS B 1 316 ? -16.078 21.953 -5.961 1 94.25 316 LYS B CA 1
ATOM 5686 C C . LYS B 1 316 ? -17.062 21.281 -5.02 1 94.25 316 LYS B C 1
ATOM 5688 O O . LYS B 1 316 ? -17.359 21.797 -3.941 1 94.25 316 LYS B O 1
ATOM 5693 N N . GLU B 1 317 ? -17.562 20.172 -5.441 1 95.31 317 GLU B N 1
ATOM 5694 C CA . GLU B 1 317 ? -18.469 19.438 -4.582 1 95.31 317 GLU B CA 1
ATOM 5695 C C . GLU B 1 317 ? -17.781 18.938 -3.318 1 95.31 317 GLU B C 1
ATOM 5697 O O . GLU B 1 317 ? -18.344 18.984 -2.229 1 95.31 317 GLU B O 1
ATOM 5702 N N . HIS B 1 318 ? -16.594 18.422 -3.492 1 95.56 318 HIS B N 1
ATOM 5703 C CA . HIS B 1 318 ? -15.812 18 -2.332 1 95.56 318 HIS B CA 1
ATOM 5704 C C . HIS B 1 318 ? -15.539 19.172 -1.39 1 95.56 318 HIS B C 1
ATOM 5706 O O . HIS B 1 318 ? -15.68 19.031 -0.172 1 95.56 318 HIS B O 1
ATOM 5712 N N . GLN B 1 319 ? -15.188 20.312 -1.944 1 95 319 GLN B N 1
ATOM 5713 C CA . GLN B 1 319 ? -14.891 21.5 -1.143 1 95 319 GLN B CA 1
ATOM 5714 C C . GLN B 1 319 ? -16.109 21.922 -0.33 1 95 319 GLN B C 1
ATOM 5716 O O . GLN B 1 319 ? -16 22.172 0.873 1 95 319 GLN B O 1
ATOM 5721 N N . ASN B 1 320 ? -17.203 21.969 -0.993 1 95.75 320 ASN B N 1
ATOM 5722 C CA . ASN B 1 320 ? -18.438 22.375 -0.314 1 95.75 320 ASN B CA 1
ATOM 5723 C C . ASN B 1 320 ? -18.797 21.391 0.802 1 95.75 320 ASN B C 1
ATOM 5725 O O . ASN B 1 320 ? -19.203 21.812 1.892 1 95.75 320 ASN B O 1
ATOM 5729 N N . ALA B 1 321 ? -18.656 20.156 0.467 1 96.88 321 ALA B N 1
ATOM 5730 C CA . ALA B 1 321 ? -18.984 19.141 1.456 1 96.88 321 ALA B CA 1
ATOM 5731 C C . ALA B 1 321 ? -18.047 19.219 2.656 1 96.88 321 ALA B C 1
ATOM 5733 O O . ALA B 1 321 ? -18.484 19.094 3.803 1 96.88 321 ALA B O 1
ATOM 5734 N N . LEU B 1 322 ? -16.812 19.438 2.436 1 96.88 322 LEU B N 1
ATOM 5735 C CA . LEU B 1 322 ? -15.82 19.516 3.502 1 96.88 322 LEU B CA 1
ATOM 5736 C C . LEU B 1 322 ? -16.062 20.734 4.379 1 96.88 322 LEU B C 1
ATOM 5738 O O . LEU B 1 322 ? -15.969 20.656 5.605 1 96.88 322 LEU B O 1
ATOM 5742 N N . PHE B 1 323 ? -16.375 21.859 3.768 1 96.12 323 PHE B N 1
ATOM 5743 C CA . PHE B 1 323 ? -16.656 23.062 4.531 1 96.12 323 PHE B CA 1
ATOM 5744 C C . PHE B 1 323 ? -17.906 22.875 5.387 1 96.12 323 PHE B C 1
ATOM 5746 O O . PHE B 1 323 ? -17.953 23.297 6.543 1 96.12 323 PHE B O 1
ATOM 5753 N N . SER B 1 324 ? -18.844 22.234 4.773 1 96.38 324 SER B N 1
ATOM 5754 C CA . SER B 1 324 ? -20.078 21.969 5.523 1 96.38 324 SER B CA 1
ATOM 5755 C C . SER B 1 324 ? -19.797 21.031 6.699 1 96.38 324 SER B C 1
ATOM 5757 O O . SER B 1 324 ? -20.312 21.25 7.797 1 96.38 324 SER B O 1
ATOM 5759 N N . GLY B 1 325 ? -19.031 20 6.414 1 96.81 325 GLY B N 1
ATOM 5760 C CA . GLY B 1 325 ? -18.672 19.078 7.48 1 96.81 325 GLY B CA 1
ATOM 5761 C C . GLY B 1 325 ? -17.875 19.734 8.594 1 96.81 325 GLY B C 1
ATOM 5762 O O . GLY B 1 325 ? -18.125 19.469 9.773 1 96.81 325 GLY B O 1
ATOM 5763 N N . LEU B 1 326 ? -17 20.625 8.289 1 96.69 326 LEU B N 1
ATOM 5764 C CA . LEU B 1 326 ? -16.172 21.344 9.273 1 96.69 326 LEU B CA 1
ATOM 5765 C C . LEU B 1 326 ? -17.031 22.281 10.117 1 96.69 326 LEU B C 1
ATOM 5767 O O . LEU B 1 326 ? -16.812 22.422 11.32 1 96.69 326 LEU B O 1
ATOM 5771 N N . ARG B 1 327 ? -17.953 22.891 9.469 1 94.69 327 ARG B N 1
ATOM 5772 C CA . ARG B 1 327 ? -18.859 23.766 10.203 1 94.69 327 ARG B CA 1
ATOM 5773 C C . ARG B 1 327 ? -19.609 23.016 11.281 1 94.69 327 ARG B C 1
ATOM 5775 O O . ARG B 1 327 ? -19.672 23.469 12.43 1 94.69 327 ARG B O 1
ATOM 5782 N N . VAL B 1 328 ? -20.125 21.891 10.867 1 95.5 328 VAL B N 1
ATOM 5783 C CA . VAL B 1 328 ? -20.844 21.062 11.828 1 95.5 328 VAL B CA 1
ATOM 5784 C C . VAL B 1 328 ? -19.906 20.609 12.938 1 95.5 328 VAL B C 1
ATOM 5786 O O . VAL B 1 328 ? -20.266 20.625 14.117 1 95.5 328 VAL B O 1
ATOM 5789 N N . TYR B 1 329 ? -18.781 20.234 12.547 1 96.69 329 TYR B N 1
ATOM 5790 C CA . TYR B 1 329 ? -17.766 19.797 13.492 1 96.69 329 TYR B CA 1
ATOM 5791 C C . TYR B 1 329 ? -17.453 20.891 14.508 1 96.69 329 TYR B C 1
ATOM 5793 O O . TYR B 1 329 ? -17.406 20.641 15.711 1 96.69 329 TYR B O 1
ATOM 5801 N N . TYR B 1 330 ? -17.234 22.125 14.109 1 96.19 330 TYR B N 1
ATOM 5802 C CA . TYR B 1 330 ? -16.891 23.234 14.992 1 96.19 330 TYR B CA 1
ATOM 5803 C C . TYR B 1 330 ? -18.078 23.641 15.852 1 96.19 330 TYR B C 1
ATOM 5805 O O . TYR B 1 330 ? -17.922 24 17.016 1 96.19 330 TYR B O 1
ATOM 5813 N N . GLU B 1 331 ? -19.234 23.578 15.273 1 94.75 331 GLU B N 1
ATOM 5814 C CA . GLU B 1 331 ? -20.422 23.938 16.016 1 94.75 331 GLU B CA 1
ATOM 5815 C C . GLU B 1 331 ? -20.656 22.969 17.188 1 94.75 331 GLU B C 1
ATOM 5817 O O . GLU B 1 331 ? -21.219 23.344 18.219 1 94.75 331 GLU B O 1
ATOM 5822 N N . ASP B 1 332 ? -20.234 21.75 16.953 1 94.56 332 ASP B N 1
ATOM 5823 C CA . ASP B 1 332 ? -20.359 20.75 18.016 1 94.56 332 ASP B CA 1
ATOM 5824 C C . ASP B 1 332 ? -19.344 21 19.125 1 94.56 332 ASP B C 1
ATOM 5826 O O . ASP B 1 332 ? -19.578 20.656 20.281 1 94.56 332 ASP B O 1
ATOM 5830 N N . LEU B 1 333 ? -18.281 21.641 18.859 1 92.56 333 LEU B N 1
ATOM 5831 C CA . LEU B 1 333 ? -17.188 21.766 19.797 1 92.56 333 LEU B CA 1
ATOM 5832 C C . LEU B 1 333 ? -17.203 23.141 20.469 1 92.56 333 LEU B C 1
ATOM 5834 O O . LEU B 1 333 ? -16.766 23.281 21.609 1 92.56 333 LEU B O 1
ATOM 5838 N N . TYR B 1 334 ? -17.594 24.047 19.672 1 91.31 334 TYR B N 1
ATOM 5839 C CA . TYR B 1 334 ? -17.5 25.422 20.172 1 91.31 334 TYR B CA 1
ATOM 5840 C C . TYR B 1 334 ? -18.875 26.094 20.156 1 91.31 334 TYR B C 1
ATOM 5842 O O . TYR B 1 334 ? -19.672 25.891 19.234 1 91.31 334 TYR B O 1
ATOM 5850 N N . GLU B 1 335 ? -19.125 26.828 21.156 1 91.38 335 GLU B N 1
ATOM 5851 C CA . GLU B 1 335 ? -20.375 27.578 21.25 1 91.38 335 GLU B CA 1
ATOM 5852 C C . GLU B 1 335 ? -20.219 28.969 20.625 1 91.38 335 GLU B C 1
ATOM 5854 O O . GLU B 1 335 ? -21.172 29.484 20.031 1 91.38 335 GLU B O 1
ATOM 5859 N N . SER B 1 336 ? -19.031 29.469 20.672 1 93 336 SER B N 1
ATOM 5860 C CA . SER B 1 336 ? -18.781 30.828 20.203 1 93 336 SER B CA 1
ATOM 5861 C C . SER B 1 336 ? -18.516 30.844 18.703 1 93 336 SER B C 1
ATOM 5863 O O . SER B 1 336 ? -17.609 30.172 18.203 1 93 336 SER B O 1
ATOM 5865 N N . GLN B 1 337 ? -19.266 31.672 18.016 1 91.31 337 GLN B N 1
ATOM 5866 C CA . GLN B 1 337 ? -19.094 31.844 16.578 1 91.31 337 GLN B CA 1
ATOM 5867 C C . GLN B 1 337 ? -17.734 32.469 16.25 1 91.31 337 GLN B C 1
ATOM 5869 O O . GLN B 1 337 ? -17.156 32.188 15.195 1 91.31 337 GLN B O 1
ATOM 5874 N N . GLU B 1 338 ? -17.297 33.25 17.172 1 91.81 338 GLU B N 1
ATOM 5875 C CA . GLU B 1 338 ? -15.984 33.875 16.984 1 91.81 338 GLU B CA 1
ATOM 5876 C C . GLU B 1 338 ? -14.875 32.812 16.969 1 91.81 338 GLU B C 1
ATOM 5878 O O . GLU B 1 338 ? -13.961 32.875 16.141 1 91.81 338 GLU B O 1
ATOM 5883 N N . GLU B 1 339 ? -15.008 31.938 17.875 1 92 339 GLU B N 1
ATOM 5884 C CA . GLU B 1 339 ? -14.016 30.859 17.938 1 92 339 GLU B CA 1
ATOM 5885 C C . GLU B 1 339 ? -14.094 29.969 16.703 1 92 339 GLU B C 1
ATOM 5887 O O . GLU B 1 339 ? -13.062 29.547 16.156 1 92 339 GLU B O 1
ATOM 5892 N N . ILE B 1 340 ? -15.258 29.672 16.25 1 93.06 340 ILE B N 1
ATOM 5893 C CA . ILE B 1 340 ? -15.469 28.859 15.055 1 93.06 340 ILE B CA 1
ATOM 5894 C C . ILE B 1 340 ? -14.852 29.547 13.844 1 93.06 340 ILE B C 1
ATOM 5896 O O . ILE B 1 340 ? -14.141 28.922 13.055 1 93.06 340 ILE B O 1
ATOM 5900 N N . GLY B 1 341 ? -15.125 30.828 13.719 1 93.12 341 GLY B N 1
ATOM 5901 C CA . GLY B 1 341 ? -14.562 31.594 12.617 1 93.12 341 GLY B CA 1
ATOM 5902 C C . GLY B 1 341 ? -13.047 31.625 12.625 1 93.12 341 GLY B C 1
ATOM 5903 O O . GLY B 1 341 ? -12.414 31.531 11.578 1 93.12 341 GLY B O 1
ATOM 5904 N N . ALA B 1 342 ? -12.523 31.797 13.82 1 92.81 342 ALA B N 1
ATOM 5905 C CA . ALA B 1 342 ? -11.07 31.859 13.953 1 92.81 342 ALA B CA 1
ATOM 5906 C C . ALA B 1 342 ? -10.422 30.531 13.547 1 92.81 342 ALA B C 1
ATOM 5908 O O . ALA B 1 342 ? -9.406 30.531 12.852 1 92.81 342 ALA B O 1
ATOM 5909 N N . ARG B 1 343 ? -11.016 29.484 14.008 1 92.44 343 ARG B N 1
ATOM 5910 C CA . ARG B 1 343 ? -10.477 28.172 13.68 1 92.44 343 ARG B CA 1
ATOM 5911 C C . ARG B 1 343 ? -10.57 27.906 12.188 1 92.44 343 ARG B C 1
ATOM 5913 O O . ARG B 1 343 ? -9.609 27.438 11.57 1 92.44 343 ARG B O 1
ATOM 5920 N N . PHE B 1 344 ? -11.695 28.203 11.656 1 93.12 344 PHE B N 1
ATOM 5921 C CA . PHE B 1 344 ? -11.922 28.031 10.227 1 93.12 344 PHE B CA 1
ATOM 5922 C C . PHE B 1 344 ? -10.953 28.906 9.422 1 93.12 344 PHE B C 1
ATOM 5924 O O . PHE B 1 344 ? -10.375 28.438 8.438 1 93.12 344 PHE B O 1
ATOM 5931 N N . GLY B 1 345 ? -10.844 30.062 9.828 1 92.94 345 GLY B N 1
ATOM 5932 C CA . GLY B 1 345 ? -9.945 30.984 9.148 1 92.94 345 GLY B CA 1
ATOM 5933 C C . GLY B 1 345 ? -8.492 30.531 9.18 1 92.94 345 GLY B C 1
ATOM 5934 O O . GLY B 1 345 ? -7.789 30.609 8.172 1 92.94 345 GLY B O 1
ATOM 5935 N N . ASN B 1 346 ? -8.07 30.078 10.297 1 92.69 346 ASN B N 1
ATOM 5936 C CA . ASN B 1 346 ? -6.703 29.578 10.422 1 92.69 346 ASN B CA 1
ATOM 5937 C C . ASN B 1 346 ? -6.453 28.391 9.492 1 92.69 346 ASN B C 1
ATOM 5939 O O . ASN B 1 346 ? -5.367 28.266 8.922 1 92.69 346 ASN B O 1
ATOM 5943 N N . LEU B 1 347 ? -7.418 27.562 9.352 1 93.25 347 LEU B N 1
ATOM 5944 C CA . LEU B 1 347 ? -7.293 26.406 8.469 1 93.25 347 LEU B CA 1
ATOM 5945 C C . LEU B 1 347 ? -7.195 26.844 7.012 1 93.25 347 LEU B C 1
ATOM 5947 O O . LEU B 1 347 ? -6.355 26.328 6.262 1 93.25 347 LEU B O 1
ATOM 5951 N N . VAL B 1 348 ? -7.992 27.781 6.641 1 91.19 348 VAL B N 1
ATOM 5952 C CA . VAL B 1 348 ? -8.031 28.266 5.262 1 91.19 348 VAL B CA 1
ATOM 5953 C C . VAL B 1 348 ? -6.734 28.984 4.922 1 91.19 348 VAL B C 1
ATOM 5955 O O . VAL B 1 348 ? -6.23 28.875 3.799 1 91.19 348 VAL B O 1
ATOM 5958 N N . LEU B 1 349 ? -6.227 29.703 5.875 1 92.19 349 LEU B N 1
ATOM 5959 C CA . LEU B 1 349 ? -4.973 30.406 5.66 1 92.19 349 LEU B CA 1
ATOM 5960 C C . LEU B 1 349 ? -3.832 29.438 5.383 1 92.19 349 LEU B C 1
ATOM 5962 O O . LEU B 1 349 ? -2.926 29.75 4.605 1 92.19 349 LEU B O 1
ATOM 5966 N N . LEU B 1 350 ? -3.914 28.328 5.977 1 94.5 350 LEU B N 1
ATOM 5967 C CA . LEU B 1 350 ? -2.867 27.328 5.781 1 94.5 350 LEU B CA 1
ATOM 5968 C C . LEU B 1 350 ? -2.916 26.75 4.367 1 94.5 350 LEU B C 1
ATOM 5970 O O . LEU B 1 350 ? -1.899 26.297 3.848 1 94.5 350 LEU B O 1
ATOM 5974 N N . LEU B 1 351 ? -4.066 26.766 3.719 1 92.38 351 LEU B N 1
ATOM 5975 C CA . LEU B 1 351 ? -4.191 26.25 2.355 1 92.38 351 LEU B CA 1
ATOM 5976 C C . LEU B 1 351 ? -3.252 27 1.414 1 92.38 351 LEU B C 1
ATOM 5978 O O . LEU B 1 351 ? -2.533 26.391 0.627 1 92.38 351 LEU B O 1
ATOM 5982 N N . GLY B 1 352 ? -3.301 28.297 1.562 1 90.56 352 GLY B N 1
ATOM 5983 C CA . GLY B 1 352 ? -2.428 29.109 0.725 1 90.56 352 GLY B CA 1
ATOM 5984 C C . GLY B 1 352 ? -0.955 28.828 0.951 1 90.56 352 GLY B C 1
ATOM 5985 O O . GLY B 1 352 ? -0.173 28.781 -0.001 1 90.56 352 GLY B O 1
ATOM 5986 N N . THR B 1 353 ? -0.635 28.625 2.184 1 93.38 353 THR B N 1
ATOM 5987 C CA . THR B 1 353 ? 0.752 28.359 2.543 1 93.38 353 THR B CA 1
ATOM 5988 C C . THR B 1 353 ? 1.201 27.016 1.989 1 93.38 353 THR B C 1
ATOM 5990 O O . THR B 1 353 ? 2.336 26.875 1.528 1 93.38 353 THR B O 1
ATOM 5993 N N . VAL B 1 354 ? 0.356 26.031 2.016 1 93 354 VAL B N 1
ATOM 5994 C CA . VAL B 1 354 ? 0.672 24.703 1.484 1 93 354 VAL B CA 1
ATOM 5995 C C . VAL B 1 354 ? 0.93 24.797 -0.018 1 93 354 VAL B C 1
ATOM 5997 O O . VAL B 1 354 ? 1.852 24.172 -0.537 1 93 354 VAL B O 1
ATOM 6000 N N . PHE B 1 355 ? 0.16 25.609 -0.662 1 90.12 355 PHE B N 1
ATOM 6001 C CA . PHE B 1 355 ? 0.344 25.797 -2.096 1 90.12 355 PHE B CA 1
ATOM 6002 C C . PHE B 1 355 ? 1.714 26.406 -2.389 1 90.12 355 PHE B C 1
ATOM 6004 O O . PHE B 1 355 ? 2.393 25.984 -3.328 1 90.12 355 PHE B O 1
ATOM 6011 N N . GLU B 1 356 ? 1.993 27.344 -1.601 1 90.81 356 GLU B N 1
ATOM 6012 C CA . GLU B 1 356 ? 3.285 28 -1.777 1 90.81 356 GLU B CA 1
ATOM 6013 C C . GLU B 1 356 ? 4.438 27.016 -1.562 1 90.81 356 GLU B C 1
ATOM 6015 O O . GLU B 1 356 ? 5.383 26.984 -2.35 1 90.81 356 GLU B O 1
ATOM 6020 N N . MET B 1 357 ? 4.336 26.266 -0.538 1 92.19 357 MET B N 1
ATOM 6021 C CA . MET B 1 357 ? 5.395 25.312 -0.224 1 92.19 357 MET B CA 1
ATOM 6022 C C . MET B 1 357 ? 5.477 24.219 -1.29 1 92.19 357 MET B C 1
ATOM 6024 O O . MET B 1 357 ? 6.566 23.734 -1.608 1 92.19 357 MET B O 1
ATOM 6028 N N . ASN B 1 358 ? 4.34 23.797 -1.747 1 89.88 358 ASN B N 1
ATOM 6029 C CA . ASN B 1 358 ? 4.293 22.828 -2.828 1 89.88 358 ASN B CA 1
ATOM 6030 C C . ASN B 1 358 ? 5.031 23.328 -4.066 1 89.88 358 ASN B C 1
ATOM 6032 O O . ASN B 1 358 ? 5.801 22.578 -4.68 1 89.88 358 ASN B O 1
ATOM 6036 N N . CYS B 1 359 ? 4.855 24.531 -4.398 1 86.88 359 CYS B N 1
ATOM 6037 C CA . CYS B 1 359 ? 5.535 25.125 -5.543 1 86.88 359 CYS B CA 1
ATOM 6038 C C . CYS B 1 359 ? 7.035 25.219 -5.297 1 86.88 359 CYS B C 1
ATOM 6040 O O . CYS B 1 359 ? 7.836 24.938 -6.188 1 86.88 359 CYS B O 1
ATOM 6042 N N . LEU B 1 360 ? 7.344 25.609 -4.133 1 87.81 360 LEU B N 1
ATOM 6043 C CA . LEU B 1 360 ? 8.75 25.812 -3.797 1 87.81 360 LEU B CA 1
ATOM 6044 C C . LEU B 1 360 ? 9.516 24.5 -3.863 1 87.81 360 LEU B C 1
ATOM 6046 O O . LEU B 1 360 ? 10.633 24.453 -4.383 1 87.81 360 LEU B O 1
ATOM 6050 N N . ILE B 1 361 ? 8.93 23.469 -3.311 1 87.69 361 ILE B N 1
ATOM 6051 C CA . ILE B 1 361 ? 9.633 22.188 -3.311 1 87.69 361 ILE B CA 1
ATOM 6052 C C . ILE B 1 361 ? 9.719 21.641 -4.734 1 87.69 361 ILE B C 1
ATOM 6054 O O . ILE B 1 361 ? 10.695 21 -5.105 1 87.69 361 ILE B O 1
ATOM 6058 N N . MET B 1 362 ? 8.719 21.844 -5.488 1 84.44 362 MET B N 1
ATOM 6059 C CA . MET B 1 362 ? 8.758 21.438 -6.891 1 84.44 362 MET B CA 1
ATOM 6060 C C . MET B 1 362 ? 9.906 22.109 -7.629 1 84.44 362 MET B C 1
ATOM 6062 O O . MET B 1 362 ? 10.617 21.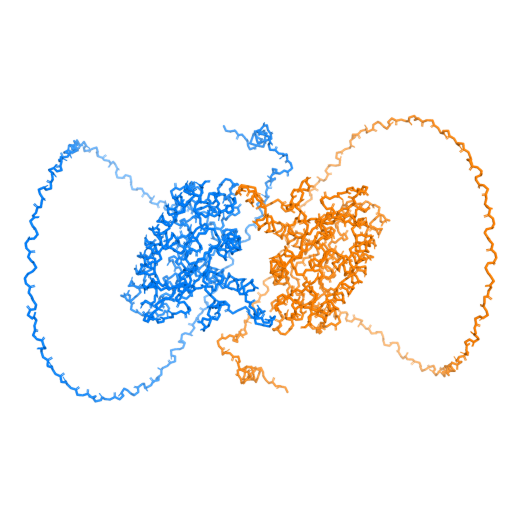469 -8.398 1 84.44 362 MET B O 1
ATOM 6066 N N . GLU B 1 363 ? 10.086 23.328 -7.41 1 82.81 363 GLU B N 1
ATOM 6067 C CA . GLU B 1 363 ? 11.188 24.062 -8.023 1 82.81 363 GLU B CA 1
ATOM 6068 C C . GLU B 1 363 ? 12.539 23.531 -7.559 1 82.81 363 GLU B C 1
ATOM 6070 O O . GLU B 1 363 ? 13.492 23.469 -8.344 1 82.81 363 GLU B O 1
ATOM 6075 N N . THR B 1 364 ? 12.562 23.234 -6.328 1 81.06 364 THR B N 1
ATOM 6076 C CA . THR B 1 364 ? 13.797 22.688 -5.777 1 81.06 364 THR B CA 1
ATOM 6077 C C . THR B 1 364 ? 14.148 21.359 -6.445 1 81.06 364 THR B C 1
ATOM 6079 O O . THR B 1 364 ? 15.305 21.125 -6.809 1 81.06 364 THR B O 1
ATOM 6082 N N . TYR B 1 365 ? 13.195 20.484 -6.625 1 82.62 365 TYR B N 1
ATOM 6083 C CA . TYR B 1 365 ? 13.422 19.203 -7.281 1 82.62 365 TYR B CA 1
ATOM 6084 C C . TYR B 1 365 ? 13.812 19.391 -8.742 1 82.62 365 TYR B C 1
ATOM 6086 O O . TYR B 1 365 ? 14.664 18.672 -9.258 1 82.62 365 TYR B O 1
ATOM 6094 N N . LYS B 1 366 ? 13.195 20.312 -9.359 1 79.69 366 LYS B N 1
ATOM 6095 C CA . LYS B 1 366 ? 13.539 20.609 -10.75 1 79.69 366 LYS B CA 1
ATOM 6096 C C . LYS B 1 366 ? 14.992 21.062 -10.867 1 79.69 366 LYS B C 1
ATOM 6098 O O . LYS B 1 366 ? 15.719 20.609 -11.75 1 79.69 366 LYS B O 1
ATOM 6103 N N . SER B 1 367 ? 15.359 21.875 -9.992 1 77.62 367 SER B N 1
ATOM 6104 C CA . SER B 1 367 ? 16.734 22.359 -9.984 1 77.62 367 SER B CA 1
ATOM 6105 C C . SER B 1 367 ? 17.719 21.234 -9.688 1 77.62 367 SER B C 1
ATOM 6107 O O . SER B 1 367 ? 18.797 21.156 -10.297 1 77.62 367 SER B O 1
ATOM 6109 N N . ALA B 1 368 ? 17.312 20.438 -8.742 1 77.31 368 ALA B N 1
ATOM 6110 C CA . ALA B 1 368 ? 18.188 19.312 -8.359 1 77.31 368 ALA B CA 1
ATOM 6111 C C . ALA B 1 368 ? 18.328 18.328 -9.516 1 77.31 368 ALA B C 1
ATOM 6113 O O . ALA B 1 368 ? 19.391 17.734 -9.688 1 77.31 368 ALA B O 1
ATOM 6114 N N . GLU B 1 369 ? 17.359 18.125 -10.242 1 77.56 369 GLU B N 1
ATOM 6115 C CA . GLU B 1 369 ? 17.391 17.219 -11.391 1 77.56 369 GLU B CA 1
ATOM 6116 C C . GLU B 1 369 ? 18.266 17.781 -12.508 1 77.56 369 GLU B C 1
ATOM 6118 O O . GLU B 1 369 ? 19.031 17.031 -13.125 1 77.56 369 GLU B O 1
ATOM 6123 N N . VAL B 1 370 ? 18.125 19 -12.758 1 71.56 370 VAL B N 1
ATOM 6124 C CA . VAL B 1 370 ? 18.891 19.641 -13.812 1 71.56 370 VAL B CA 1
ATOM 6125 C C . VAL B 1 370 ? 20.391 19.547 -13.5 1 71.56 370 VAL B C 1
ATOM 6127 O O . VAL B 1 370 ? 21.203 19.297 -14.391 1 71.56 370 VAL B O 1
ATOM 6130 N N . PHE B 1 371 ? 20.641 19.562 -12.227 1 67.69 371 PHE B N 1
ATOM 6131 C CA . PHE B 1 371 ? 22.047 19.562 -11.828 1 67.69 371 PHE B CA 1
ATOM 6132 C C . PHE B 1 371 ? 22.5 18.156 -11.438 1 67.69 371 PHE B C 1
ATOM 6134 O O . PHE B 1 371 ? 23.625 17.969 -10.977 1 67.69 371 PHE B O 1
ATOM 6141 N N . ARG B 1 372 ? 21.531 17.109 -11.617 1 68.94 372 ARG B N 1
ATOM 6142 C CA . ARG B 1 372 ? 21.797 15.695 -11.367 1 68.94 372 ARG B CA 1
ATOM 6143 C C . ARG B 1 372 ? 22.344 15.484 -9.961 1 68.94 372 ARG B C 1
ATOM 6145 O O . ARG B 1 372 ? 23.344 14.781 -9.781 1 68.94 372 ARG B O 1
ATOM 6152 N N . LEU B 1 373 ? 21.781 16.25 -9.055 1 66.88 373 LEU B N 1
ATOM 6153 C CA . LEU B 1 373 ? 22.281 16.234 -7.684 1 66.88 373 LEU B CA 1
ATOM 6154 C C . LEU B 1 373 ? 21.719 15.039 -6.918 1 66.88 373 LEU B C 1
ATOM 6156 O O . LEU B 1 373 ? 22.266 14.648 -5.879 1 66.88 373 LEU B O 1
ATOM 6160 N N . PHE B 1 374 ? 20.547 14.562 -7.336 1 65.06 374 PHE B N 1
ATOM 6161 C CA . PHE B 1 374 ? 20.062 13.352 -6.68 1 65.06 374 PHE B CA 1
ATOM 6162 C C . PHE B 1 374 ? 19.141 12.57 -7.605 1 65.06 374 PHE B C 1
ATOM 6164 O O . PHE B 1 374 ? 18.594 13.125 -8.555 1 65.06 374 PHE B O 1
ATOM 6171 N N . LYS B 1 375 ? 18.984 11.281 -7.324 1 67.12 375 LYS B N 1
ATOM 6172 C CA . LYS B 1 375 ? 18.297 10.344 -8.195 1 67.12 375 LYS B CA 1
ATOM 6173 C C . LYS B 1 375 ? 16.828 10.195 -7.793 1 67.12 375 LYS B C 1
ATOM 6175 O O . LYS B 1 375 ? 16.516 10.125 -6.605 1 67.12 375 LYS B O 1
ATOM 6180 N N . LEU B 1 376 ? 15.938 10.562 -8.805 1 70.56 376 LEU B N 1
ATOM 6181 C CA . LEU B 1 376 ? 14.523 10.242 -8.656 1 70.56 376 LEU B CA 1
ATOM 6182 C C . LEU B 1 376 ? 14.125 9.078 -9.562 1 70.56 376 LEU B C 1
ATOM 6184 O O . LEU B 1 376 ? 14.703 8.906 -10.633 1 70.56 376 LEU B O 1
ATOM 6188 N N . ASP B 1 377 ? 13.297 8.281 -9.039 1 69.62 377 ASP B N 1
ATOM 6189 C CA . ASP B 1 377 ? 12.789 7.23 -9.914 1 69.62 377 ASP B CA 1
ATOM 6190 C C . ASP B 1 377 ? 11.898 7.816 -11.008 1 69.62 377 ASP B C 1
ATOM 6192 O O . ASP B 1 377 ? 11.477 8.969 -10.922 1 69.62 377 ASP B O 1
ATOM 6196 N N . GLU B 1 378 ? 11.625 7.027 -12.008 1 69.88 378 GLU B N 1
ATOM 6197 C CA . GLU B 1 378 ? 10.93 7.504 -13.195 1 69.88 378 GLU B CA 1
ATOM 6198 C C . GLU B 1 378 ? 9.516 7.965 -12.859 1 69.88 378 GLU B C 1
ATOM 6200 O O . GLU B 1 378 ? 9.023 8.945 -13.422 1 69.88 378 GLU B O 1
ATOM 6205 N N . LEU B 1 379 ? 8.938 7.324 -12.023 1 68.25 379 LEU B N 1
ATOM 6206 C CA . LEU B 1 379 ? 7.582 7.703 -11.641 1 68.25 379 LEU B CA 1
ATOM 6207 C C . LEU B 1 379 ? 7.574 9.047 -10.93 1 68.25 379 LEU B C 1
ATOM 6209 O O . LEU B 1 379 ? 6.762 9.922 -11.242 1 68.25 379 LEU B O 1
ATOM 6213 N N . SER B 1 380 ? 8.453 9.172 -10.016 1 73.06 380 SER B N 1
ATOM 6214 C CA . SER B 1 380 ? 8.539 10.43 -9.281 1 73.06 380 SER B CA 1
ATOM 6215 C C . SER B 1 380 ? 8.875 11.594 -10.203 1 73.06 380 SER B C 1
ATOM 6217 O O . SER B 1 380 ? 8.344 12.695 -10.047 1 73.06 380 SER B O 1
ATOM 6219 N N . LYS B 1 381 ? 9.68 11.234 -11.156 1 73.25 381 LYS B N 1
ATOM 6220 C CA . LYS B 1 381 ? 10.016 12.258 -12.141 1 73.25 381 LYS B CA 1
ATOM 6221 C C . LYS B 1 381 ? 8.789 12.656 -12.953 1 73.25 381 LYS B C 1
ATOM 6223 O O . LYS B 1 381 ? 8.562 13.844 -13.203 1 73.25 381 LYS B O 1
ATOM 6228 N N . SER B 1 382 ? 8.078 11.633 -13.328 1 68.81 382 SER B N 1
ATOM 6229 C CA . SER B 1 382 ? 6.871 11.883 -14.102 1 68.81 382 SER B CA 1
ATOM 6230 C C . SER B 1 382 ? 5.84 12.656 -13.289 1 68.81 382 SER B C 1
ATOM 6232 O O . SER B 1 382 ? 5.129 13.516 -13.82 1 68.81 382 SER B O 1
ATOM 6234 N N . LEU B 1 383 ? 5.816 12.352 -12.055 1 68.75 383 LEU B N 1
ATOM 6235 C CA . LEU B 1 383 ? 4.863 13.016 -11.172 1 68.75 383 LEU B CA 1
ATOM 6236 C C . LEU B 1 383 ? 5.242 14.484 -10.969 1 68.75 383 LEU B C 1
ATOM 6238 O O . LEU B 1 383 ? 4.367 15.336 -10.797 1 68.75 383 LEU B O 1
ATOM 6242 N N . LEU B 1 384 ? 6.5 14.609 -11.047 1 65.44 384 LEU B N 1
ATOM 6243 C CA . LEU B 1 384 ? 6.992 15.969 -10.852 1 65.44 384 LEU B CA 1
ATOM 6244 C C . LEU B 1 384 ? 7.156 16.688 -12.188 1 65.44 384 LEU B C 1
ATOM 6246 O O . LEU B 1 384 ? 7.598 17.828 -12.227 1 65.44 384 LEU B O 1
ATOM 6250 N N . THR B 1 385 ? 6.59 16.078 -13.281 1 55.5 385 THR B N 1
ATOM 6251 C CA . THR B 1 385 ? 6.703 16.594 -14.641 1 55.5 385 THR B CA 1
ATOM 6252 C C . THR B 1 385 ? 8.156 16.938 -14.969 1 55.5 385 THR B C 1
ATOM 6254 O O . THR B 1 385 ? 8.438 18.031 -15.477 1 55.5 385 THR B O 1
ATOM 6257 N N . LEU B 1 386 ? 8.953 16.141 -14.445 1 58.16 386 LEU B N 1
ATOM 6258 C CA . LEU B 1 386 ? 10.367 16.344 -14.734 1 58.16 386 LEU B CA 1
ATOM 6259 C C . LEU B 1 386 ? 10.797 15.523 -15.953 1 58.16 386 LEU B C 1
ATOM 6261 O O . LEU B 1 386 ? 10.227 14.461 -16.219 1 58.16 386 LEU B O 1
#

Organism: NCBI:txid1611254

Radius of gyration: 33.96 Å; Cα contacts (8 Å, |Δi|>4): 701; chains: 2; bounding box: 71×119×91 Å

Secondary structure (DSSP, 8-state):
---HHHHHHHHHHTT--GGGS---------------------------------------------------------------------------------------------S--S-HHHHHHHHHHHHHHHHHHHHHHH----HHHHHS---S--S--SSPPBP-HHHHHHHHHHHHHHHHHHHHHSTTGGGS-HHHHHHHHHHHHHHHHHHHHHHHHHHH-SS--SS-EEE-TTS-EEESSS-STT----SSS-HHHHHHHHHHHHHHHIIIIIHHHHHTT--HHHHHHHHHHHHHHHTTTT--HHHHHHHHHHHHHHHHHHHHHHHHH-S-HHHHHHHHHHHHHHHHHHHHHHHHHHHHHHHHHHTT-S---HHHHHHTT-/---HHHHHHHHHHTT--GGGS---------------------------------------------------------------------------------------------S--S-HHHHHHHHHHHHHHHHHHHHHHH----HHHHHS---S--S--SSPPBP-HHHHHHHHHHHHHHHHHHHHHSTTGGGS-HHHHHHHHHHHHHHHHHHHHHHHHHHH-SS--SS-EEE-TTS-EEESSS-STT----SSS-HHHHHHHHHHHHHHHIIIIIHHHHHTT--HHHHHHHHHHHHHHHTTTT--HHHHHHHHHHHHHHHHHHHHHHHHH-S-HHHHHHHHHHHHHHHHHHHHHHHHHHHHHHHHHHTT-S---HHHHHHTT-

Solvent-accessible surface area (backbone atoms only — not comparable to full-atom values): 45935 Å² total; per-residue (Å²): 130,84,48,72,68,53,54,54,51,50,42,40,74,70,72,44,68,71,89,72,59,80,75,82,79,78,82,74,82,78,80,82,82,80,80,79,76,81,76,74,74,75,74,77,74,81,75,72,84,74,75,77,71,83,82,77,89,87,78,89,74,86,78,84,81,76,75,84,80,84,79,79,82,75,77,74,72,82,68,77,77,74,76,74,76,71,73,74,70,78,74,77,68,79,68,70,78,69,75,80,68,77,71,73,77,73,72,67,65,70,80,69,78,65,78,62,92,57,54,20,55,52,47,41,50,49,39,32,50,51,49,22,51,52,28,37,52,42,23,53,56,58,43,73,49,48,51,67,67,53,66,50,81,72,40,49,80,51,58,70,69,84,77,49,50,65,31,47,68,67,56,47,54,67,43,42,42,56,51,48,47,52,35,46,51,52,51,63,64,37,87,56,43,87,76,46,51,73,67,52,48,44,50,51,46,34,44,24,38,62,51,50,49,52,50,47,24,38,50,50,21,33,67,60,43,64,60,88,50,94,79,38,60,44,29,45,86,70,42,23,25,29,42,57,80,74,47,61,55,30,43,60,70,47,98,82,42,50,30,70,59,50,42,70,66,43,44,66,56,50,44,48,47,40,60,64,47,31,46,55,41,42,75,65,58,64,46,70,62,55,46,27,47,49,52,53,47,43,48,49,51,66,31,49,86,77,43,50,72,70,51,46,53,51,29,50,51,50,46,52,28,39,53,49,15,47,51,53,54,37,58,74,73,38,88,47,66,66,58,42,48,51,55,50,49,55,54,55,54,46,49,58,48,50,50,52,50,46,52,52,52,51,50,46,52,51,52,33,50,75,65,65,57,58,86,68,56,50,36,58,28,45,43,65,73,96,130,84,47,72,70,54,54,54,51,50,42,42,73,71,72,44,69,72,88,70,58,79,74,84,81,80,83,79,81,80,80,84,82,80,82,81,84,82,81,80,79,80,76,79,76,82,78,73,87,75,78,81,74,86,78,79,88,85,76,88,71,84,72,82,79,77,81,79,78,77,77,81,84,78,80,79,74,83,71,78,78,75,78,75,79,73,77,76,73,79,74,84,70,82,69,72,78,71,76,81,69,76,72,73,74,71,71,67,65,72,80,69,78,67,79,62,90,58,55,22,53,53,48,40,50,50,38,33,51,52,48,22,51,51,26,36,51,42,22,54,57,58,41,74,49,48,52,68,67,52,65,49,82,72,39,49,80,51,58,68,66,86,77,49,49,65,32,47,69,68,55,46,56,66,42,43,42,54,51,48,46,52,34,48,52,50,51,64,65,37,88,58,42,88,76,46,50,73,69,54,46,46,51,51,46,36,43,25,38,61,50,48,51,52,50,47,23,38,51,51,22,34,67,61,42,64,58,88,53,94,78,39,62,45,29,44,85,71,45,23,26,29,42,58,80,75,45,62,56,30,43,60,71,46,96,82,40,48,30,70,59,49,42,70,66,44,45,65,55,50,43,48,48,39,58,66,46,32,48,54,42,42,75,68,60,64,45,70,62,57,47,27,47,49,52,53,47,43,48,49,50,66,30,48,86,77,41,52,73,70,51,46,53,50,31,51,52,51,46,52,27,40,52,49,16,47,50,54,53,36,57,73,74,38,89,49,65,67,58,42,50,50,53,51,47,56,54,55,54,46,49,59,47,50,52,52,50,46,52,51,52,50,52,45,52,53,52,33,50,76,65,65,56,59,86,68,56,49,35,59,28,43,42,64,71,96

Foldseek 3Di:
DCDPVNVLVVCVVVPDDNVPPDDDPPDPDDPDDPDDPDPPPVPPPPDDPDPPPDDDDDDDDDDPDDDDDDDDDPPPPDPPDDPPPVPCPPPPVPPPVPPPPVPPCPCCVVPPPQLDPDFLQVLLVVLLVLQLVLQLVLLVVQPPDDPVVSVPSPSAQSDALPDFAAADVVVVQVCLVVLLVSLLVVLCPDRPSVVDDPVQSLLLSLQQSLLSQLLLQLVNLCRSDLDADPFGWGAGSSGHIDTLVPDCGNQPQDPQAHSVRVCVLPNVLSNLSCVLANVLCSVVVPDSSLSSLLSLLLSLVRSCVVHDPSSVVSSVSSNVSNVRSLLVVCVVVDVDPVVSVVVVVSSVVSSVVSSVSSVVVLVSVVVCVVVVSDDHDPVVCVSSVD/DCDPVNVLVVCVVVPDDNVPPDDDPDDPDDDDDPDPDDPDPPPPPPDDDPPPPDDDDDDPDDDPPPDPPDPDDPDPPDDPDPDPPVPCPPCPPPCPVPPPPVPPCPCCVVPPPQLDPDFLQVLLVVLLVLQLVLQLVLLVVQPPDDPVVSVPSPSAQSDALPDFAAADVVVVQVCLVVLLVSLLVVLCPDRPSVVDDPVQSLLLSLQQSLLSQLLLQLVNLCRSDLDDDPFGWGAGSNGHIDTLVPDCGNQPQDPQAHSVRVCVLPNVLSNLSCVLANVLCSVVVPDSSLSSLLSLLLSLVRSCVVHDPSSVVSSVSSNVSNVSSLLVVCVVVDVDPVVSVVVVVSSVVSSVVSSVSSVVVLVSVVVCVVVVSDDHDPVVCVSSVD

InterPro domains:
  IPR000536 Nuclear hormone receptor, ligand-binding domain [PF00104] (180-371)
  IPR000536 Nuclear hormone receptor, ligand-binding domain [PS51843] (107-386)
  IPR000536 Nuclear hormone receptor, ligand-binding domain [SM00430] (174-358)
  IPR013088 Zinc finger, NHR/GATA-type [G3DSA:3.30.50.10] (1-48)
  IPR035500 Nuclear hormone receptor-like domain superfamily [G3DSA:1.10.565.10] (156-385)
  IPR035500 Nuclear hormone receptor-like domain superfamily [SSF48508] (132-382)

pLDDT: mean 70.19, std 29.97, range [16.09, 97.81]